Protein AF-0000000068256821 (afdb_homodimer)

Solvent-accessible surface area (backbone atoms only — not comparable to full-atom values): 38921 Å² total; per-residue (Å²): 125,71,62,62,59,52,51,51,50,49,47,50,48,46,46,50,49,46,49,51,45,45,53,53,52,65,57,52,53,88,77,67,68,73,54,67,59,58,54,48,49,46,48,52,48,48,52,50,29,66,59,34,62,67,61,59,22,43,47,50,46,47,48,46,46,48,50,49,51,63,56,55,70,28,68,51,68,51,84,41,81,89,34,30,34,39,36,30,34,23,49,45,45,69,32,33,54,40,53,53,51,40,44,75,68,50,29,33,34,39,36,18,13,71,46,59,86,35,73,38,40,48,47,48,65,71,73,42,60,89,50,51,43,82,35,59,31,41,58,77,35,69,67,33,45,52,53,47,48,54,55,48,49,68,71,41,55,91,58,27,31,33,29,41,36,40,48,44,61,58,50,66,82,71,41,53,61,75,61,53,51,68,68,55,38,51,49,30,30,39,40,39,25,52,10,48,52,51,53,47,49,73,46,41,68,34,23,45,67,39,38,18,28,42,36,39,56,47,29,41,47,31,67,37,73,47,74,28,34,33,44,34,22,14,17,22,17,16,36,50,39,34,47,51,16,46,28,60,60,31,47,83,54,51,26,48,41,28,36,36,23,38,48,70,56,51,47,65,49,73,56,49,72,67,55,50,52,51,50,51,51,53,37,64,71,68,52,50,69,68,52,45,60,37,33,29,68,65,44,54,54,50,44,52,55,51,57,69,50,48,60,74,73,26,41,72,73,59,59,56,53,48,50,50,52,49,40,46,66,29,21,78,48,48,55,58,66,43,40,32,54,90,63,32,53,56,50,47,52,44,54,67,69,44,55,67,70,57,45,48,51,48,48,46,62,69,67,50,63,71,75,77,63,35,48,67,70,52,71,80,126,124,72,63,61,59,50,49,52,49,50,48,50,48,47,47,49,48,47,50,49,45,45,53,54,55,65,58,53,54,86,76,69,69,76,55,66,60,57,53,48,50,46,49,52,48,48,53,48,30,66,59,33,63,67,62,60,23,42,48,50,45,47,49,47,46,48,51,49,50,64,56,56,69,28,69,50,66,51,85,40,78,91,33,29,34,40,36,30,33,23,50,45,46,69,32,32,54,40,53,53,52,41,46,76,68,51,30,33,34,36,36,18,12,71,48,60,85,33,72,37,37,49,48,48,65,70,72,43,60,87,50,51,43,82,34,60,30,43,59,76,36,70,67,34,47,51,52,45,49,53,55,49,48,70,70,41,56,92,59,28,31,32,28,40,35,40,47,42,61,59,50,65,81,70,41,51,61,75,62,55,52,66,68,55,39,51,50,32,30,39,41,38,25,51,9,46,51,52,52,47,49,73,44,41,68,34,23,46,66,38,39,17,27,42,36,40,56,48,28,41,47,31,67,37,74,47,73,28,33,32,45,34,22,13,18,21,16,17,37,49,39,34,45,50,16,46,28,59,61,30,48,82,53,51,27,47,42,27,37,35,21,37,47,70,55,50,48,66,49,72,57,48,72,67,54,48,53,51,49,50,50,53,37,65,71,66,52,50,70,68,52,45,62,38,33,28,69,64,43,54,53,50,44,52,55,50,56,70,50,47,62,73,73,26,41,71,72,59,58,57,53,47,51,50,52,50,40,45,68,30,21,78,50,47,56,58,66,43,41,32,53,90,63,31,52,57,50,48,51,43,54,67,69,43,57,65,69,58,46,49,51,49,48,45,62,69,66,54,61,68,78,77,63,37,48,67,71,54,71,81,126

pLDDT: mean 82.75, std 21.08, range [27.84, 98.94]

InterPro domains:
  IPR002347 Short-chain dehydrogenase/reductase SDR [PF00106] (83-273)
  IPR002347 Short-chain dehydrogenase/reductase SDR [PR00080] (159-170)
  IPR002347 Short-chain dehydrogenase/reductase SDR [PR00080] (212-220)
  IPR002347 Short-chain dehydrogenase/reductase SDR [PR00080] (232-251)
  IPR002347 Short-chain dehydrogenase/reductase SDR [PR00081] (84-101)
  IPR002347 Short-chain dehydrogenase/reductase SDR [PR00081] (159-170)
  IPR002347 Short-chain dehydrogenase/reductase SDR [PR00081] (206-222)
  IPR002347 Short-chain dehydrogenase/reductase SDR [PR00081] (232-251)
  IPR002347 Short-chain dehydrogenase/reductase SDR [PR00081] (253-270)
  IPR020904 Short-chain dehydrogenase/reductase, conserved site [PS00061] (219-247)
  IPR036291 NAD(P)-binding domain superfamily [SSF51735] (82-281)

Sequence (762 aa):
MSMFFSEAAWLCLAVTAALGSIALCKHKSPGQLGSPVLWLAGLWGGAYLLILPLFWSLVLFSLSCCFMCMHSAGEELLPVDQKAVLVTGCDSGFGHALVQKLDKLGFTVFAGVLNEKGSGAEELRRNCSKRVTVLQMDITDPEQIKDAHSKVVEKVQDKGLWALVNNAGILGFPIDAELIPMMNYKRCMEVNFFGPVGVTKAFLPLLRKAKGRLVNISSMGGGIPMPKMAAYSSAKAALTMFSSIVRQELSKWGVKVSVIQPGGFRTGIAGTSDIWDREEKNILDHLLQEQLRDYGQDYILHQTKFNKSIGGVCNPDLSPVLQDIQHAISAQNPAPFYSPGKMVSLWLHFATICPTSLLDYLVKKVLVLDVFKPRALHVPNMSMFFSEAAWLCLAVTAALGSIALCKHKSPGQLGSPVLWLAGLWGGAYLLILPLFWSLVLFSLSCCFMCMHSAGEELLPVDQKAVLVTGCDSGFGHALVQKLDKLGFTVFAGVLNEKGSGAEELRRNCSKRVTVLQMDITDPEQIKDAHSKVVEKVQDKGLWALVNNAGILGFPIDAELIPMMNYKRCMEVNFFGPVGVTKAFLPLLRKAKGRLVNISSMGGGIPMPKMAAYSSAKAALTMFSSIVRQELSKWGVKVSVIQPGGFRTGIAGTSDIWDREEKNILDHLLQEQLRDYGQDYILHQTKFNKSIGGVCNPDLSPVLQDIQHAISAQNPAPFYSPGKMVSLWLHFATICPTSLLDYLVKKVLVLDVFKPRALHVPN

Radius of gyration: 27.27 Å; Cα contacts (8 Å, |Δi|>4): 1263; chains: 2; bounding box: 68×72×82 Å

Nearest PDB structures (foldseek):
  6hno-assembly1_A  TM=8.330E-01  e=1.195E-15  Homo sapiens
  2jap-assembly1_D  TM=7.909E-01  e=1.239E-16  Streptomyces clavuligerus
  6emm-assembly1_A  TM=7.913E-01  e=9.064E-16  Homo sapiens
  6h0m-assembly1_A  TM=7.906E-01  e=2.738E-15  Homo sapiens
  1yde-assembly4_N  TM=7.712E-01  e=3.887E-14  Homo sapiens

Secondary structure (DSSP, 8-state):
--HHHHHHHHHHHHHHHHHHHHHHHHT--SSS---HHHHHHHHHHHHHHHHS-HHHHHHHHHHHHHHHHHHHGGGPBPP-TT-EEEES--SSHHHHHHHHHHHHHT-EEEEEES-TTSHHHHHHHHHS-TTEEEEE--TT-HHHHHHHHHHHHHHHGGG--SEEEE----------GGGS-HHHHHHHHIIIIIHHHHHHHHHHHHHHHHT-EEEEE--GGGTS--TT-HHHHHHHHHHHHHHHHHHHHHGGGT-EEEEE----B--STT--HHHHHHHHHHHHHH--HHHHHHH-HHHHHHHHHHHHHHGGGSB---HHHHHHHHHHHHBSS--SEE--STTHHHHHHHHHHS-HHHHHHHHHHHHTT--PPPGGGS---/--HHHHHHHHHHHHHHHHHHHHHHHHT--SSS---HHHHHHHHHHHHHHHHS-HHHHHHHHHHHHHHHHHHHGGGPBPP-TT-EEEES--SSHHHHHHHHHHHHHT-EEEEEES-TTSHHHHHHHHHS-TTEEEEE--TT-HHHHHHHHHHHHHHHGGG--SEEEE----------GGGS-HHHHHHHHIIIIIHHHHHHHHHHHHHHHHT-EEEEE--GGGTS--TT-HHHHHHHHHHHHHHHHHHHHHGGGT-EEEEE----B--STT--HHHHHHHHHHHHHH--HHHHHHH-HHHHHHHHHHHHHHGGGSB---HHHHHHHHHHHHBSS--SEE--STTHHHHHHHHHHS-HHHHHHHHHHHHTT-----GGGS---

Structure (mmCIF, N/CA/C/O backbone):
data_AF-0000000068256821-model_v1
#
loop_
_entity.id
_entity.type
_entity.pdbx_description
1 polymer 'Hydroxysteroid 17-beta dehydrogenase 2'
#
loop_
_atom_site.group_PDB
_atom_site.id
_atom_site.type_symbol
_atom_site.label_atom_id
_atom_site.label_alt_id
_atom_site.label_comp_id
_atom_site.label_asym_id
_atom_site.label_entity_id
_atom_site.label_seq_id
_atom_site.pdbx_PDB_ins_code
_atom_site.Cartn_x
_atom_site.Cartn_y
_atom_site.Cartn_z
_atom_site.occupancy
_atom_site.B_iso_or_equiv
_atom_site.auth_seq_id
_atom_site.auth_comp_id
_atom_site.auth_asym_id
_atom_site.auth_atom_id
_atom_site.pdbx_PDB_model_num
ATOM 1 N N . MET A 1 1 ? 1.976 16.797 -56 1 27.84 1 MET A N 1
ATOM 2 C CA . MET A 1 1 ? 2.625 16.422 -54.719 1 27.84 1 MET A CA 1
ATOM 3 C C . MET A 1 1 ? 1.594 16.219 -53.625 1 27.84 1 MET A C 1
ATOM 5 O O . MET A 1 1 ? 1.944 15.844 -52.5 1 27.84 1 MET A O 1
ATOM 9 N N . SER A 1 2 ? 0.404 16.797 -53.781 1 34.81 2 SER A N 1
ATOM 10 C CA . SER A 1 2 ? -0.811 16.812 -52.969 1 34.81 2 SER A CA 1
ATOM 11 C C . SER A 1 2 ? -1.426 15.414 -52.875 1 34.81 2 SER A C 1
ATOM 13 O O . SER A 1 2 ? -2.031 15.07 -51.844 1 34.81 2 SER A O 1
ATOM 15 N N . MET A 1 3 ? -1.309 14.68 -54 1 38.75 3 MET A N 1
ATOM 16 C CA . MET A 1 3 ? -1.967 13.398 -54.219 1 38.75 3 MET A CA 1
ATOM 17 C C . MET A 1 3 ? -1.337 12.305 -53.375 1 38.75 3 MET A C 1
ATOM 19 O O . MET A 1 3 ? -1.99 11.312 -53.031 1 38.75 3 MET A O 1
ATOM 23 N N . PHE A 1 4 ? 0.017 12.359 -53.312 1 38.5 4 PHE A N 1
ATOM 24 C CA . PHE A 1 4 ? 0.756 11.305 -52.625 1 38.5 4 PHE A CA 1
ATOM 25 C C . PHE A 1 4 ? 0.444 11.297 -51.125 1 38.5 4 PHE A C 1
ATOM 27 O O . PHE A 1 4 ? 0.569 10.266 -50.469 1 38.5 4 PHE A O 1
ATOM 34 N N . PHE A 1 5 ? 0.193 12.523 -50.625 1 41.75 5 PHE A N 1
ATOM 35 C CA . PHE A 1 5 ? -0.113 12.633 -49.188 1 41.75 5 PHE A CA 1
ATOM 36 C C . PHE A 1 5 ? -1.472 12.016 -48.906 1 41.75 5 PHE A C 1
ATOM 38 O O . PHE A 1 5 ? -1.696 11.523 -47.781 1 41.75 5 PHE A O 1
ATOM 45 N N . SER A 1 6 ? -2.375 11.992 -49.969 1 44.75 6 SER A N 1
ATOM 46 C CA . SER A 1 6 ? -3.707 11.406 -49.844 1 44.75 6 SER A CA 1
ATOM 47 C C . SER A 1 6 ? -3.639 9.883 -49.812 1 44.75 6 SER A C 1
ATOM 49 O O . SER A 1 6 ? -4.363 9.242 -49.031 1 44.75 6 SER A O 1
ATOM 51 N N . GLU A 1 7 ? -2.754 9.367 -50.594 1 44.22 7 GLU A N 1
ATOM 52 C CA . GLU A 1 7 ? -2.693 7.914 -50.719 1 44.22 7 GLU A CA 1
ATOM 53 C C . GLU A 1 7 ? -2.057 7.277 -49.5 1 44.22 7 GLU A C 1
ATOM 55 O O . GLU A 1 7 ? -2.48 6.207 -49.062 1 44.22 7 GLU A O 1
ATOM 60 N N . ALA A 1 8 ? -1.081 8 -48.969 1 43.22 8 ALA A N 1
ATOM 61 C CA . ALA A 1 8 ? -0.415 7.453 -47.781 1 43.22 8 ALA A CA 1
ATOM 62 C C . ALA A 1 8 ? -1.321 7.52 -46.562 1 43.22 8 ALA A C 1
ATOM 64 O O . ALA A 1 8 ? -1.321 6.609 -45.719 1 43.22 8 ALA A O 1
ATOM 65 N N . ALA A 1 9 ? -2.146 8.555 -46.562 1 46.53 9 ALA A N 1
ATOM 66 C CA . ALA A 1 9 ? -3.166 8.672 -45.531 1 46.53 9 ALA A CA 1
ATOM 67 C C . ALA A 1 9 ? -4.203 7.555 -45.656 1 46.53 9 ALA A C 1
ATOM 69 O O . ALA A 1 9 ? -4.613 6.965 -44.656 1 46.53 9 ALA A O 1
ATOM 70 N N . TRP A 1 10 ? -4.566 7.246 -46.875 1 47.72 10 TRP A N 1
ATOM 71 C CA . TRP A 1 10 ? -5.496 6.152 -47.125 1 47.72 10 TRP A CA 1
ATOM 72 C C . TRP A 1 10 ? -4.855 4.809 -46.781 1 47.72 10 TRP A C 1
ATOM 74 O O . TRP A 1 10 ? -5.508 3.928 -46.219 1 47.72 10 TRP A O 1
ATOM 84 N N . LEU A 1 11 ? -3.609 4.68 -46.969 1 45.22 11 LEU A N 1
ATOM 85 C CA . LEU A 1 11 ? -2.932 3.424 -46.656 1 45.22 11 LEU A CA 1
ATOM 86 C C . LEU A 1 11 ? -2.738 3.256 -45.156 1 45.22 11 LEU A C 1
ATOM 88 O O . LEU A 1 11 ? -2.926 2.162 -44.625 1 45.22 11 LEU A O 1
ATOM 92 N N . CYS A 1 12 ? -2.471 4.375 -44.531 1 44.78 12 CYS A N 1
ATOM 93 C CA . CYS A 1 12 ? -2.342 4.312 -43.094 1 44.78 12 CYS A CA 1
ATOM 94 C C . CYS A 1 12 ? -3.695 4.074 -42.438 1 44.78 12 CYS A C 1
ATOM 96 O O . CYS A 1 12 ? -3.799 3.301 -41.469 1 44.78 12 CYS A O 1
ATOM 98 N N . LEU A 1 13 ? -4.773 4.652 -43.062 1 47.19 13 LEU A N 1
ATOM 99 C CA . LEU A 1 13 ? -6.129 4.336 -42.625 1 47.19 13 LEU A CA 1
ATOM 100 C C . LEU A 1 13 ? -6.473 2.883 -42.938 1 47.19 13 LEU A C 1
ATOM 102 O O . LEU A 1 13 ? -7.105 2.211 -42.125 1 47.19 13 LEU A O 1
ATOM 106 N N . ALA A 1 14 ? -6.012 2.461 -44 1 46.22 14 ALA A N 1
ATOM 107 C CA . ALA A 1 14 ? -6.27 1.073 -44.375 1 46.22 14 ALA A CA 1
ATOM 108 C C . ALA A 1 14 ? -5.492 0.11 -43.469 1 46.22 14 ALA A C 1
ATOM 110 O O . ALA A 1 14 ? -6.031 -0.909 -43.031 1 46.22 14 ALA A O 1
ATOM 111 N N . VAL A 1 15 ? -4.32 0.467 -43.094 1 45.56 15 VAL A N 1
ATOM 112 C CA . VAL A 1 15 ? -3.514 -0.414 -42.281 1 45.56 15 VAL A CA 1
ATOM 113 C C . VAL A 1 15 ? -4.012 -0.352 -40.812 1 45.56 15 VAL A C 1
ATOM 115 O O . VAL A 1 15 ? -4.133 -1.383 -40.156 1 45.56 15 VAL A O 1
ATOM 118 N N . THR A 1 16 ? -4.422 0.875 -40.375 1 45.38 16 THR A N 1
ATOM 119 C CA . THR A 1 16 ? -5.023 0.992 -39.062 1 45.38 16 THR A CA 1
ATOM 120 C C . THR A 1 16 ? -6.367 0.27 -39.031 1 45.38 16 THR A C 1
ATOM 122 O O . THR A 1 16 ? -6.676 -0.419 -38.031 1 45.38 16 THR A O 1
ATOM 125 N N . ALA A 1 17 ? -7.098 0.433 -40.094 1 46.69 17 ALA A N 1
ATOM 126 C CA . ALA A 1 17 ? -8.344 -0.318 -40.219 1 46.69 17 ALA A CA 1
ATOM 127 C C . ALA A 1 17 ? -8.078 -1.818 -40.281 1 46.69 17 ALA A C 1
ATOM 129 O O . ALA A 1 17 ? -8.789 -2.613 -39.656 1 46.69 17 ALA A O 1
ATOM 130 N N . ALA A 1 18 ? -7.098 -2.17 -41 1 44.38 18 ALA A N 1
ATOM 131 C CA . ALA A 1 18 ? -6.766 -3.588 -41.094 1 44.38 18 ALA A CA 1
ATOM 132 C C . ALA A 1 18 ? -6.211 -4.133 -39.781 1 44.38 18 ALA A C 1
ATOM 134 O O . ALA A 1 18 ? -6.602 -5.215 -39.344 1 44.38 18 ALA A O 1
ATOM 135 N N . LEU A 1 19 ? -5.375 -3.35 -39.156 1 44.12 19 LEU A N 1
ATOM 136 C CA . LEU A 1 19 ? -4.816 -3.83 -37.906 1 44.12 19 LEU A CA 1
ATOM 137 C C . LEU A 1 19 ? -5.867 -3.799 -36.781 1 44.12 19 LEU A C 1
ATOM 139 O O . LEU A 1 19 ? -5.926 -4.707 -35.969 1 44.12 19 LEU A O 1
ATOM 143 N N . GLY A 1 20 ? -6.711 -2.775 -36.812 1 43.91 20 GLY A N 1
ATOM 144 C CA . GLY A 1 20 ? -7.898 -2.803 -35.969 1 43.91 20 GLY A CA 1
ATOM 145 C C . GLY A 1 20 ? -8.805 -3.982 -36.281 1 43.91 20 GLY A C 1
ATOM 146 O O . GLY A 1 20 ? -9.312 -4.625 -35.344 1 43.91 20 GLY A O 1
ATOM 147 N N . SER A 1 21 ? -8.969 -4.223 -37.5 1 43.5 21 SER A N 1
ATOM 148 C CA . SER A 1 21 ? -9.758 -5.387 -37.906 1 43.5 21 SER A CA 1
ATOM 149 C C . SER A 1 21 ? -9.078 -6.68 -37.469 1 43.5 21 SER A C 1
ATOM 151 O O . SER A 1 21 ? -9.742 -7.621 -37.031 1 43.5 21 SER A O 1
ATOM 153 N N . ILE A 1 22 ? -7.855 -6.773 -37.656 1 43.28 22 ILE A N 1
ATOM 154 C CA . ILE A 1 22 ? -7.148 -7.988 -37.25 1 43.28 22 ILE A CA 1
ATOM 155 C C . ILE A 1 22 ? -7.195 -8.141 -35.719 1 43.28 22 ILE A C 1
ATOM 157 O O . ILE A 1 22 ? -7.43 -9.234 -35.219 1 43.28 22 ILE A O 1
ATOM 161 N N . ALA A 1 23 ? -6.914 -6.984 -35.094 1 42.72 23 ALA A N 1
ATOM 162 C CA . ALA A 1 23 ? -7.059 -7.039 -33.625 1 42.72 23 ALA A CA 1
ATOM 163 C C . ALA A 1 23 ? -8.492 -7.395 -33.219 1 42.72 23 ALA A C 1
ATOM 165 O O . ALA A 1 23 ? -8.711 -8.148 -32.281 1 42.72 23 ALA A O 1
ATOM 166 N N . LEU A 1 24 ? -9.375 -6.871 -33.906 1 42.84 24 LEU A N 1
ATOM 167 C CA . LEU A 1 24 ? -10.766 -7.27 -33.719 1 42.84 24 LEU A CA 1
ATOM 168 C C . LEU A 1 24 ? -10.961 -8.742 -34.062 1 42.84 24 LEU A C 1
ATOM 170 O O . LEU A 1 24 ? -11.727 -9.445 -33.375 1 42.84 24 LEU A O 1
ATOM 174 N N . CYS A 1 25 ? -10.383 -9.07 -35.062 1 39.75 25 CYS A N 1
ATOM 175 C CA . CYS A 1 25 ? -10.57 -10.461 -35.469 1 39.75 25 CYS A CA 1
ATOM 176 C C . CYS A 1 25 ? -9.844 -11.406 -34.531 1 39.75 25 CYS A C 1
ATOM 178 O O . CYS A 1 25 ? -10.242 -12.562 -34.375 1 39.75 25 CYS A O 1
ATOM 180 N N . LYS A 1 26 ? -8.633 -11.086 -34.125 1 40.94 26 LYS A N 1
ATOM 181 C CA . LYS A 1 26 ? -7.941 -12.055 -33.281 1 40.94 26 LYS A CA 1
ATOM 182 C C . LYS A 1 26 ? -8.625 -12.172 -31.922 1 40.94 26 LYS A C 1
ATOM 184 O O . LYS A 1 26 ? -8.508 -13.203 -31.25 1 40.94 26 LYS A O 1
ATOM 189 N N . HIS A 1 27 ? -9.07 -11.078 -31.344 1 39.38 27 HIS A N 1
ATOM 190 C CA . HIS A 1 27 ? -9.789 -11.266 -30.078 1 39.38 27 HIS A CA 1
ATOM 191 C C . HIS A 1 27 ? -11.164 -11.898 -30.328 1 39.38 27 HIS A C 1
ATOM 193 O O . HIS A 1 27 ? -12.07 -11.75 -29.5 1 39.38 27 HIS A O 1
ATOM 199 N N . LYS A 1 28 ? -11.305 -12.438 -31.484 1 37.69 28 LYS A N 1
ATOM 200 C CA . LYS A 1 28 ? -12.531 -13.219 -31.625 1 37.69 28 LYS A CA 1
ATOM 201 C C . LYS A 1 28 ? -12.516 -14.438 -30.703 1 37.69 28 LYS A C 1
ATOM 203 O O . LYS A 1 28 ? -12.07 -15.516 -31.109 1 37.69 28 LYS A O 1
ATOM 208 N N . SER A 1 29 ? -11.945 -14.328 -29.484 1 35.12 29 SER A N 1
ATOM 209 C CA . SER A 1 29 ? -12.594 -15.492 -28.891 1 35.12 29 SER A CA 1
ATOM 210 C C . SER A 1 29 ? -14.102 -15.469 -29.125 1 35.12 29 SER A C 1
ATOM 212 O O . SER A 1 29 ? -14.695 -14.398 -29.281 1 35.12 29 SER A O 1
ATOM 214 N N . PRO A 1 30 ? -14.844 -16.594 -29.453 1 33.81 30 PRO A N 1
ATOM 215 C CA . PRO A 1 30 ? -16.25 -16.672 -29.859 1 33.81 30 PRO A CA 1
ATOM 216 C C . PRO A 1 30 ? -17.141 -15.703 -29.094 1 33.81 30 PRO A C 1
ATOM 218 O O . PRO A 1 30 ? -18.094 -15.164 -29.672 1 33.81 30 PRO A O 1
ATOM 221 N N . GLY A 1 31 ? -17.375 -15.867 -27.75 1 34.22 31 GLY A N 1
ATOM 222 C CA . GLY A 1 31 ? -18.531 -15.188 -27.172 1 34.22 31 GLY A CA 1
ATOM 223 C C . GLY A 1 31 ? -18.438 -13.68 -27.266 1 34.22 31 GLY A C 1
ATOM 224 O O . GLY A 1 31 ? -19.453 -12.992 -27.406 1 34.22 31 GLY A O 1
ATOM 225 N N . GLN A 1 32 ? -17.594 -13.07 -26.328 1 32.91 32 GLN A N 1
ATOM 226 C CA . GLN A 1 32 ? -17.828 -11.656 -26.047 1 32.91 32 GLN A CA 1
ATOM 227 C C . GLN A 1 32 ? -17.391 -10.781 -27.219 1 32.91 32 GLN A C 1
ATOM 229 O O . GLN A 1 32 ? -16.219 -10.797 -27.594 1 32.91 32 GLN A O 1
ATOM 234 N N . LEU A 1 33 ? -18.297 -10.578 -28.156 1 36.09 33 LEU A N 1
ATOM 235 C CA . LEU A 1 33 ? -18.266 -9.508 -29.156 1 36.09 33 LEU A CA 1
ATOM 236 C C . LEU A 1 33 ? -17.484 -8.305 -28.625 1 36.09 33 LEU A C 1
ATOM 238 O O . LEU A 1 33 ? -17.75 -7.816 -27.531 1 36.09 33 LEU A O 1
ATOM 242 N N . GLY A 1 34 ? -16.312 -8.133 -28.922 1 39.47 34 GLY A N 1
ATOM 243 C CA . GLY A 1 34 ? -15.484 -6.973 -28.625 1 39.47 34 GLY A CA 1
ATOM 244 C C . GLY A 1 34 ? -16.266 -5.672 -28.625 1 39.47 34 GLY A C 1
ATOM 245 O O . GLY A 1 34 ? -17.125 -5.461 -29.484 1 39.47 34 GLY A O 1
ATOM 246 N N . SER A 1 35 ? -16.609 -5.129 -27.406 1 39.81 35 SER A N 1
ATOM 247 C CA . SER A 1 35 ? -17.5 -4 -27.141 1 39.81 35 SER A CA 1
ATOM 248 C C . SER A 1 35 ? -17.312 -2.902 -28.188 1 39.81 35 SER A C 1
ATOM 250 O O . SER A 1 35 ? -16.234 -2.768 -28.781 1 39.81 35 SER A O 1
ATOM 252 N N . PRO A 1 36 ? -18.391 -2.459 -28.812 1 40.97 36 PRO A N 1
ATOM 253 C CA . PRO A 1 36 ? -18.438 -1.231 -29.609 1 40.97 36 PRO A CA 1
ATOM 254 C C . PRO A 1 36 ? -17.484 -0.153 -29.094 1 40.97 36 PRO A C 1
ATOM 256 O O . PRO A 1 36 ? -17.016 0.682 -29.875 1 40.97 36 PRO A O 1
ATOM 259 N N . VAL A 1 37 ? -17.109 -0.347 -27.875 1 40.31 37 VAL A N 1
ATOM 260 C CA . VAL A 1 37 ? -16.219 0.645 -27.281 1 40.31 37 VAL A CA 1
ATOM 261 C C . VAL A 1 37 ? -14.82 0.497 -27.875 1 40.31 37 VAL A C 1
ATOM 263 O O . VAL A 1 37 ? -14.148 1.493 -28.125 1 40.31 37 VAL A O 1
ATOM 266 N N . LEU A 1 38 ? -14.461 -0.702 -28.188 1 42.88 38 LEU A N 1
ATOM 267 C CA . LEU A 1 38 ? -13.164 -0.861 -28.828 1 42.88 38 LEU A CA 1
ATOM 268 C C . LEU A 1 38 ? -13.203 -0.335 -30.25 1 42.88 38 LEU A C 1
ATOM 270 O O . LEU A 1 38 ? -12.242 0.3 -30.719 1 42.88 38 LEU A O 1
ATOM 274 N N . TRP A 1 39 ? -14.375 -0.536 -30.891 1 44.19 39 TRP A N 1
ATOM 275 C CA . TRP A 1 39 ? -14.555 0.022 -32.219 1 44.19 39 TRP A CA 1
ATOM 276 C C . TRP A 1 39 ? -14.594 1.546 -32.188 1 44.19 39 TRP A C 1
ATOM 278 O O . TRP A 1 39 ? -13.984 2.215 -33 1 44.19 39 TRP A O 1
ATOM 288 N N . LEU A 1 40 ? -15.211 2.027 -31.188 1 41.06 40 LEU A N 1
ATOM 289 C CA . LEU A 1 40 ? -15.297 3.475 -31.047 1 41.06 40 LEU A CA 1
ATOM 290 C C . LEU A 1 40 ? -13.961 4.059 -30.609 1 41.06 40 LEU A C 1
ATOM 292 O O . LEU A 1 40 ? -13.555 5.125 -31.094 1 41.06 40 LEU A O 1
ATOM 296 N N . ALA A 1 41 ? -13.203 3.326 -29.812 1 44.38 41 ALA A N 1
ATOM 297 C CA . ALA A 1 41 ? -11.859 3.77 -29.438 1 44.38 41 ALA A CA 1
ATOM 298 C C . ALA A 1 41 ? -10.898 3.66 -30.625 1 44.38 41 ALA A C 1
ATOM 300 O O . ALA A 1 41 ? -10.055 4.531 -30.812 1 44.38 41 ALA A O 1
ATOM 301 N N . GLY A 1 42 ? -11.086 2.67 -31.453 1 45.09 42 GLY A N 1
ATOM 302 C CA . GLY A 1 42 ? -10.344 2.564 -32.719 1 45.09 42 GLY A CA 1
ATOM 303 C C . GLY A 1 42 ? -10.703 3.648 -33.719 1 45.09 42 GLY A C 1
ATOM 304 O O . GLY A 1 42 ? -9.82 4.215 -34.344 1 45.09 42 GLY A O 1
ATOM 305 N N . LEU A 1 43 ? -11.992 3.852 -33.844 1 43.47 43 LEU A N 1
ATOM 306 C CA . LEU A 1 43 ? -12.453 4.91 -34.719 1 43.47 43 LEU A CA 1
ATOM 307 C C . LEU A 1 43 ? -12.008 6.277 -34.219 1 43.47 43 LEU A C 1
ATOM 309 O O . LEU A 1 43 ? -11.562 7.117 -35.031 1 43.47 43 LEU A O 1
ATOM 313 N N . TRP A 1 44 ? -12.109 6.469 -32.906 1 42.44 44 TRP A N 1
ATOM 314 C CA . TRP A 1 44 ? -11.664 7.734 -32.344 1 42.44 44 TRP A CA 1
ATOM 315 C C . TRP A 1 44 ? -10.141 7.844 -32.375 1 42.44 44 TRP A C 1
ATOM 317 O O . TRP A 1 44 ? -9.602 8.914 -32.688 1 42.44 44 TRP A O 1
ATOM 327 N N . GLY A 1 45 ? -9.43 6.73 -32.188 1 43.81 45 GLY A N 1
ATOM 328 C CA . GLY A 1 45 ? -7.992 6.719 -32.406 1 43.81 45 GLY A CA 1
ATOM 329 C C . GLY A 1 45 ? -7.613 6.883 -33.875 1 43.81 45 GLY A C 1
ATOM 330 O O . GLY A 1 45 ? -6.668 7.609 -34.188 1 43.81 45 GLY A O 1
ATOM 331 N N . GLY A 1 46 ? -8.281 6.152 -34.75 1 43.25 46 GLY A N 1
ATOM 332 C CA . GLY A 1 46 ? -8.094 6.328 -36.188 1 43.25 46 GLY A CA 1
ATOM 333 C C . GLY A 1 46 ? -8.422 7.73 -36.656 1 43.25 46 GLY A C 1
ATOM 334 O O . GLY A 1 46 ? -7.695 8.289 -37.469 1 43.25 46 GLY A O 1
ATOM 335 N N . ALA A 1 47 ? -9.508 8.203 -36.25 1 42.78 47 ALA A N 1
ATOM 336 C CA . ALA A 1 47 ? -9.875 9.57 -36.594 1 42.78 47 ALA A CA 1
ATOM 337 C C . ALA A 1 47 ? -8.852 10.57 -36.094 1 42.78 47 ALA A C 1
ATOM 339 O O . ALA A 1 47 ? -8.531 11.547 -36.781 1 42.78 47 ALA A O 1
ATOM 340 N N . TYR A 1 48 ? -8.328 10.297 -34.906 1 40.97 48 TYR A N 1
ATOM 341 C CA . TYR A 1 48 ? -7.266 11.141 -34.344 1 40.97 48 TYR A CA 1
ATOM 342 C C . TYR A 1 48 ? -5.988 10.984 -35.156 1 40.97 48 TYR A C 1
ATOM 344 O O . TYR A 1 48 ? -5.254 11.961 -35.375 1 40.97 48 TYR A O 1
ATOM 352 N N . LEU A 1 49 ? -5.734 9.805 -35.594 1 43.53 49 LEU A N 1
ATOM 353 C CA . LEU A 1 49 ? -4.594 9.586 -36.5 1 43.53 49 LEU A CA 1
ATOM 354 C C . LEU A 1 49 ? -4.781 10.32 -37.812 1 43.53 49 LEU A C 1
ATOM 356 O O . LEU A 1 49 ? -3.805 10.742 -38.438 1 43.53 49 LEU A O 1
ATOM 360 N N . LEU A 1 50 ? -5.926 10.352 -38.219 1 41.78 50 LEU A N 1
ATOM 361 C CA . LEU A 1 50 ? -6.156 11.062 -39.469 1 41.78 50 LEU A CA 1
ATOM 362 C C . LEU A 1 50 ? -5.883 12.555 -39.312 1 41.78 50 LEU A C 1
ATOM 364 O O . LEU A 1 50 ? -5.566 13.25 -40.281 1 41.78 50 LEU A O 1
ATOM 368 N N . ILE A 1 51 ? -6.191 13.133 -38.188 1 41.88 51 ILE A N 1
ATOM 369 C CA . ILE A 1 51 ? -6.012 14.57 -38.031 1 41.88 51 ILE A CA 1
ATOM 370 C C . ILE A 1 51 ? -4.555 14.867 -37.688 1 41.88 51 ILE A C 1
ATOM 372 O O . ILE A 1 51 ? -4.086 15.992 -37.844 1 41.88 51 ILE A O 1
ATOM 376 N N . LEU A 1 52 ? -3.785 13.922 -37.094 1 40.41 52 LEU A N 1
ATOM 377 C CA . LEU A 1 52 ? -2.357 14.125 -36.875 1 40.41 52 LEU A CA 1
ATOM 378 C C . LEU A 1 52 ? -1.595 14.078 -38.188 1 40.41 52 LEU A C 1
ATOM 380 O O . LEU A 1 52 ? -2.031 13.43 -39.156 1 40.41 52 LEU A O 1
ATOM 384 N N . PRO A 1 53 ? -0.604 15.016 -38.344 1 42.84 53 PRO A N 1
ATOM 385 C CA . PRO A 1 53 ? 0.233 14.734 -39.531 1 42.84 53 PRO A CA 1
ATOM 386 C C . PRO A 1 53 ? 0.627 13.258 -39.625 1 42.84 53 PRO A C 1
ATOM 388 O O . PRO A 1 53 ? 0.666 12.562 -38.594 1 42.84 53 PRO A O 1
ATOM 391 N N . LEU A 1 54 ? 0.712 12.781 -40.75 1 45.5 54 LEU A N 1
ATOM 392 C CA . LEU A 1 54 ? 0.949 11.398 -41.188 1 45.5 54 LEU A CA 1
ATOM 393 C C . LEU A 1 54 ? 2.021 10.75 -40.312 1 45.5 54 LEU A C 1
ATOM 395 O O . LEU A 1 54 ? 1.889 9.586 -39.938 1 45.5 54 LEU A O 1
ATOM 399 N N . PHE A 1 55 ? 2.92 11.539 -39.875 1 44.91 55 PHE A N 1
ATOM 400 C CA . PHE A 1 55 ? 4.051 10.953 -39.156 1 44.91 55 PHE A CA 1
ATOM 401 C C . PHE A 1 55 ? 3.664 10.562 -37.75 1 44.91 55 PHE A C 1
ATOM 403 O O . PHE A 1 55 ? 3.926 9.438 -37.312 1 44.91 55 PHE A O 1
ATOM 410 N N . TRP A 1 56 ? 3.145 11.453 -37 1 47.53 56 TRP A N 1
ATOM 411 C CA . TRP A 1 56 ? 2.844 11.125 -35.594 1 47.53 56 TRP A CA 1
ATOM 412 C C . TRP A 1 56 ? 1.677 10.148 -35.531 1 47.53 56 TRP A C 1
ATOM 414 O O . TRP A 1 56 ? 1.648 9.289 -34.625 1 47.53 56 TRP A O 1
ATOM 424 N N . SER A 1 57 ? 0.772 10.258 -36.438 1 46.22 57 SER A N 1
ATOM 425 C CA . SER A 1 57 ? -0.252 9.227 -36.562 1 46.22 57 SER A CA 1
ATOM 426 C C . SER A 1 57 ? 0.368 7.859 -36.844 1 46.22 57 SER A C 1
ATOM 428 O O . SER A 1 57 ? -0.082 6.844 -36.312 1 46.22 57 SER A O 1
ATOM 430 N N . LEU A 1 58 ? 1.383 8.023 -37.625 1 46.19 58 LEU A N 1
ATOM 431 C CA . LEU A 1 58 ? 2.111 6.789 -37.938 1 46.19 58 LEU A CA 1
ATOM 432 C C . LEU A 1 58 ? 2.885 6.309 -36.688 1 46.19 58 LEU A C 1
ATOM 434 O O . LEU A 1 58 ? 2.938 5.105 -36.438 1 46.19 58 LEU A O 1
ATOM 438 N N . VAL A 1 59 ? 3.391 7.195 -36.031 1 50.19 59 VAL A N 1
ATOM 439 C CA . VAL A 1 59 ? 4.129 6.816 -34.812 1 50.19 59 VAL A CA 1
ATOM 440 C C . VAL A 1 59 ? 3.162 6.305 -33.75 1 50.19 59 VAL A C 1
ATOM 442 O O . VAL A 1 59 ? 3.4 5.262 -33.156 1 50.19 59 VAL A O 1
ATOM 445 N N . LEU A 1 60 ? 2.131 7.016 -33.625 1 51 60 LEU A N 1
ATOM 446 C CA . LEU A 1 60 ? 1.157 6.559 -32.625 1 51 60 LEU A CA 1
ATOM 447 C C . LEU A 1 60 ? 0.474 5.277 -33.094 1 51 60 LEU A C 1
ATOM 449 O O . LEU A 1 60 ? 0.211 4.383 -32.281 1 51 60 LEU A O 1
ATOM 453 N N . PHE A 1 61 ? 0.241 5.266 -34.312 1 49.69 61 PHE A N 1
ATOM 454 C CA . PHE A 1 61 ? -0.279 4.035 -34.906 1 49.69 61 PHE A CA 1
ATOM 455 C C . PHE A 1 61 ? 0.736 2.906 -34.781 1 49.69 61 PHE A C 1
ATOM 457 O O . PHE A 1 61 ? 0.38 1.782 -34.438 1 49.69 61 PHE A O 1
ATOM 464 N N . SER A 1 62 ? 1.963 3.219 -35.094 1 47.84 62 SER A N 1
ATOM 465 C CA . SER A 1 62 ? 3.018 2.223 -34.938 1 47.84 62 SER A CA 1
ATOM 466 C C . SER A 1 62 ? 3.184 1.823 -33.469 1 47.84 62 SER A C 1
ATOM 468 O O . SER A 1 62 ? 3.393 0.647 -33.156 1 47.84 62 SER A O 1
ATOM 470 N N . LEU A 1 63 ? 3.068 2.738 -32.625 1 50.72 63 LEU A N 1
ATOM 471 C CA . LEU A 1 63 ? 3.148 2.416 -31.219 1 50.72 63 LEU A CA 1
ATOM 472 C C . LEU A 1 63 ? 1.935 1.606 -30.766 1 50.72 63 LEU A C 1
ATOM 474 O O . LEU A 1 63 ? 2.064 0.66 -29.984 1 50.72 63 LEU A O 1
ATOM 478 N N . SER A 1 64 ? 0.846 2.02 -31.297 1 49.03 64 SER A N 1
ATOM 479 C CA . SER A 1 64 ? -0.357 1.238 -31.031 1 49.03 64 SER A CA 1
ATOM 480 C C . SER A 1 64 ? -0.251 -0.162 -31.625 1 49.03 64 SER A C 1
ATOM 482 O O . SER A 1 64 ? -0.636 -1.144 -30.984 1 49.03 64 SER A O 1
ATOM 484 N N . CYS A 1 65 ? 0.186 -0.156 -32.844 1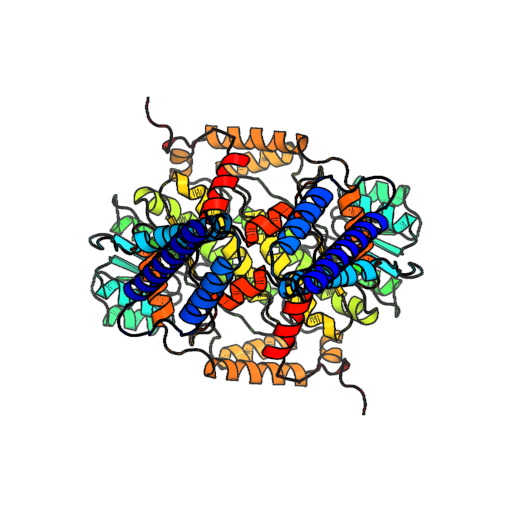 47.38 65 CYS A N 1
ATOM 485 C CA . CYS A 1 65 ? 0.389 -1.448 -33.469 1 47.38 65 CYS A CA 1
ATOM 486 C C . CYS A 1 65 ? 1.45 -2.262 -32.75 1 47.38 65 CYS A C 1
ATOM 488 O O . CYS A 1 65 ? 1.29 -3.469 -32.562 1 47.38 65 CYS A O 1
ATOM 490 N N . CYS A 1 66 ? 2.533 -1.641 -32.406 1 47.81 66 CYS A N 1
ATOM 491 C CA . CYS A 1 66 ? 3.564 -2.32 -31.625 1 47.81 66 CYS A CA 1
ATOM 492 C C . CYS A 1 66 ? 3.014 -2.799 -30.281 1 47.81 66 CYS A C 1
ATOM 494 O O . CYS A 1 66 ? 3.318 -3.91 -29.844 1 47.81 66 CYS A O 1
ATOM 496 N N . PHE A 1 67 ? 2.221 -1.974 -29.703 1 48.5 67 PHE A N 1
ATOM 497 C CA . PHE A 1 67 ? 1.534 -2.359 -28.469 1 48.5 67 PHE A CA 1
ATOM 498 C C . PHE A 1 67 ? 0.583 -3.521 -28.719 1 48.5 67 PHE A C 1
ATOM 500 O O . PHE A 1 67 ? 0.509 -4.457 -27.922 1 48.5 67 PHE A O 1
ATOM 507 N N . MET A 1 68 ? -0.153 -3.357 -29.797 1 47.28 68 MET A N 1
ATOM 508 C CA . MET A 1 68 ? -1.043 -4.457 -30.156 1 47.28 68 MET A CA 1
ATOM 509 C C . MET A 1 68 ? -0.249 -5.715 -30.484 1 47.28 68 MET A C 1
ATOM 511 O O . MET A 1 68 ? -0.657 -6.82 -30.141 1 47.28 68 MET A O 1
ATOM 515 N N . CYS A 1 69 ? 0.78 -5.605 -31.234 1 45.53 69 CYS A N 1
ATOM 516 C CA . CYS A 1 69 ? 1.621 -6.746 -31.578 1 45.53 69 CYS A CA 1
ATOM 517 C C . CYS A 1 69 ? 2.281 -7.34 -30.344 1 45.53 69 CYS A C 1
ATOM 519 O O . CYS A 1 69 ? 2.418 -8.562 -30.234 1 45.53 69 CYS A O 1
ATOM 521 N N . MET A 1 70 ? 2.773 -6.508 -29.531 1 45.66 70 MET A N 1
ATOM 522 C CA . MET A 1 70 ? 3.357 -7.02 -28.281 1 45.66 70 MET A CA 1
ATOM 523 C C . MET A 1 70 ? 2.322 -7.789 -27.469 1 45.66 70 MET A C 1
ATOM 525 O O . MET A 1 70 ? 2.652 -8.773 -26.812 1 45.66 70 MET A O 1
ATOM 529 N N . HIS A 1 71 ? 1.146 -7.324 -27.578 1 48.12 71 HIS A N 1
ATOM 530 C CA . HIS A 1 71 ? 0.076 -8.008 -26.859 1 48.12 71 HIS A CA 1
ATOM 531 C C . HIS A 1 71 ? -0.337 -9.289 -27.578 1 48.12 71 HIS A C 1
ATOM 533 O O . HIS A 1 71 ? -0.766 -10.25 -26.938 1 48.12 71 HIS A O 1
ATOM 539 N N . SER A 1 72 ? -0.333 -9.32 -28.906 1 47.91 72 SER A N 1
ATOM 540 C CA . SER A 1 72 ? -0.794 -10.516 -29.594 1 47.91 72 SER A CA 1
ATOM 541 C C . SER A 1 72 ? 0.152 -11.688 -29.344 1 47.91 72 SER A C 1
ATOM 543 O O . SER A 1 72 ? -0.26 -12.852 -29.406 1 47.91 72 SER A O 1
ATOM 545 N N . ALA A 1 73 ? 1.404 -11.539 -29.328 1 48.19 73 ALA A N 1
ATOM 546 C CA . ALA A 1 73 ? 2.361 -12.633 -29.219 1 48.19 73 ALA A CA 1
ATOM 547 C C . ALA A 1 73 ? 2.115 -13.438 -27.938 1 48.19 73 ALA A C 1
ATOM 549 O O . ALA A 1 73 ? 2.533 -14.594 -27.844 1 48.19 73 ALA A O 1
ATOM 550 N N . GLY A 1 74 ? 1.446 -12.945 -27.016 1 53.25 74 GLY A N 1
ATOM 551 C CA . GLY A 1 74 ? 1.227 -13.555 -25.719 1 53.25 74 GLY A CA 1
ATOM 552 C C . GLY A 1 74 ? 0.187 -14.664 -25.75 1 53.25 74 GLY A C 1
ATOM 553 O O . GLY A 1 74 ? -0.162 -15.219 -24.703 1 53.25 74 GLY A O 1
ATOM 554 N N . GLU A 1 75 ? -0.314 -14.969 -26.984 1 63.31 75 GLU A N 1
ATOM 555 C CA . GLU A 1 75 ? -1.508 -15.812 -26.984 1 63.31 75 GLU A CA 1
ATOM 556 C C . GLU A 1 75 ? -1.141 -17.297 -27.016 1 63.31 75 GLU A C 1
ATOM 558 O O . GLU A 1 75 ? -1.983 -18.156 -26.75 1 63.31 75 GLU A O 1
ATOM 563 N N . GLU A 1 76 ? 0.109 -17.641 -27.109 1 77.94 76 GLU A N 1
ATOM 564 C CA . GLU A 1 76 ? 0.406 -19.062 -27.109 1 77.94 76 GLU A CA 1
ATOM 565 C C . GLU A 1 76 ? 0.486 -19.609 -25.672 1 77.94 76 GLU A C 1
ATOM 567 O O . GLU A 1 76 ? 1.143 -19.016 -24.812 1 77.94 76 GLU A O 1
ATOM 572 N N . LEU A 1 77 ? -0.362 -20.641 -25.375 1 84.94 77 LEU A N 1
ATOM 573 C CA . LEU A 1 77 ? -0.369 -21.266 -24.062 1 84.94 77 LEU A CA 1
ATOM 574 C C . LEU A 1 77 ? 0.615 -22.438 -24.016 1 84.94 77 LEU A C 1
ATOM 576 O O . LEU A 1 77 ? 0.727 -23.203 -24.969 1 84.94 77 LEU A O 1
ATOM 580 N N . LEU A 1 78 ? 1.348 -22.5 -22.938 1 85.19 78 LEU A N 1
ATOM 581 C CA . LEU A 1 78 ? 2.34 -23.547 -22.734 1 85.19 78 LEU A CA 1
ATOM 582 C C . LEU A 1 78 ? 1.673 -24.844 -22.328 1 85.19 78 LEU A C 1
ATOM 584 O O . LEU A 1 78 ? 0.566 -24.844 -21.781 1 85.19 78 LEU A O 1
ATOM 588 N N . PRO A 1 79 ? 2.402 -25.875 -22.672 1 85.62 79 PRO A N 1
ATOM 589 C CA . PRO A 1 79 ? 1.868 -27.172 -22.234 1 85.62 79 PRO A CA 1
ATOM 590 C C . PRO A 1 79 ? 1.771 -27.281 -20.703 1 85.62 79 PRO A C 1
ATOM 592 O O . PRO A 1 79 ? 2.6 -26.719 -19.984 1 85.62 79 PRO A O 1
ATOM 595 N N . VAL A 1 80 ? 0.92 -28.062 -20.234 1 88.56 80 VAL A N 1
ATOM 596 C CA . VAL A 1 80 ? 0.581 -28.125 -18.812 1 88.56 80 VAL A CA 1
ATOM 597 C C . VAL A 1 80 ? 1.222 -29.359 -18.172 1 88.56 80 VAL A C 1
ATOM 599 O O . VAL A 1 80 ? 1.338 -29.438 -16.953 1 88.56 80 VAL A O 1
ATOM 602 N N . ASP A 1 81 ? 1.745 -30.188 -18.938 1 84.94 81 ASP A N 1
ATOM 603 C CA . ASP A 1 81 ? 2.189 -31.484 -18.438 1 84.94 81 ASP A CA 1
ATOM 604 C C . ASP A 1 81 ? 3.297 -31.328 -17.406 1 84.94 81 ASP A C 1
ATOM 606 O O . ASP A 1 81 ? 4.281 -30.625 -17.641 1 84.94 81 ASP A O 1
ATOM 610 N N . GLN A 1 82 ? 3.125 -31.859 -16.203 1 85.81 82 GLN A N 1
ATOM 611 C CA . GLN A 1 82 ? 4.066 -31.984 -15.086 1 85.81 82 GLN A CA 1
ATOM 612 C C . GLN A 1 82 ? 4.289 -30.641 -14.414 1 85.81 82 GLN A C 1
ATOM 614 O O . GLN A 1 82 ? 5.32 -30.422 -13.773 1 85.81 82 GLN A O 1
ATOM 619 N N . LYS A 1 83 ? 3.42 -29.734 -14.727 1 95.94 83 LYS A N 1
ATOM 620 C CA . LYS A 1 83 ? 3.547 -28.438 -14.047 1 95.94 83 LYS A CA 1
ATOM 621 C C . LYS A 1 83 ? 2.697 -28.391 -12.781 1 95.94 83 LYS A C 1
ATOM 623 O O . LYS A 1 83 ? 1.517 -28.75 -12.805 1 95.94 83 LYS A O 1
ATOM 628 N N . ALA A 1 84 ? 3.316 -28 -11.727 1 98.38 84 ALA A N 1
ATOM 629 C CA . ALA A 1 84 ? 2.664 -27.922 -10.422 1 98.38 84 ALA A CA 1
ATOM 630 C C . ALA A 1 84 ? 2.332 -26.484 -10.047 1 98.38 84 ALA A C 1
ATOM 632 O O . ALA A 1 84 ? 3.143 -25.578 -10.258 1 98.38 84 ALA A O 1
ATOM 633 N N . VAL A 1 85 ? 1.12 -26.312 -9.516 1 98.81 85 VAL A N 1
ATOM 634 C CA . VAL A 1 85 ? 0.641 -24.984 -9.125 1 98.81 85 VAL A CA 1
ATOM 635 C C . VAL A 1 85 ? 0.154 -25.016 -7.68 1 98.81 85 VAL A C 1
ATOM 637 O O . VAL A 1 85 ? -0.563 -25.938 -7.277 1 98.81 85 VAL A O 1
ATOM 640 N N . LEU A 1 86 ? 0.625 -24.062 -6.863 1 98.94 86 LEU A N 1
ATOM 641 C CA . LEU A 1 86 ? 0.082 -23.844 -5.527 1 98.94 86 LEU A CA 1
ATOM 642 C C . LEU A 1 86 ? -0.876 -22.656 -5.516 1 98.94 86 LEU A C 1
ATOM 644 O O . LEU A 1 86 ? -0.534 -21.578 -5.992 1 98.94 86 LEU A O 1
ATOM 648 N N . VAL A 1 87 ? -2.066 -22.875 -5.039 1 98.94 87 VAL A N 1
ATOM 649 C CA . VAL A 1 87 ? -3.076 -21.828 -4.902 1 98.94 87 VAL A CA 1
ATOM 650 C C . VAL A 1 87 ? -3.467 -21.672 -3.436 1 98.94 87 VAL A C 1
ATOM 652 O O . VAL A 1 87 ? -3.779 -22.656 -2.762 1 98.94 87 VAL A O 1
ATOM 655 N N . THR A 1 88 ? -3.41 -20.453 -2.936 1 98.88 88 THR A N 1
ATOM 656 C CA . THR A 1 88 ? -3.848 -20.219 -1.562 1 98.88 88 THR A CA 1
ATOM 657 C C . THR A 1 88 ? -5.301 -19.75 -1.527 1 98.88 88 THR A C 1
ATOM 659 O O . THR A 1 88 ? -5.801 -19.188 -2.502 1 98.88 88 THR A O 1
ATOM 662 N N . GLY A 1 89 ? -5.98 -19.953 -0.37 1 97.88 89 GLY A N 1
ATOM 663 C CA . GLY A 1 89 ? -7.352 -19.5 -0.196 1 97.88 89 GLY A CA 1
ATOM 664 C C . GLY A 1 89 ? -8.344 -20.25 -1.066 1 97.88 89 GLY A C 1
ATOM 665 O O . GLY A 1 89 ? -9.133 -19.641 -1.783 1 97.88 89 GLY A O 1
ATOM 666 N N . CYS A 1 90 ? -8.359 -21.562 -0.962 1 98.19 90 CYS A N 1
ATOM 667 C CA . CYS A 1 90 ? -9.156 -22.391 -1.872 1 98.19 90 CYS A CA 1
ATOM 668 C C . CYS A 1 90 ? -10.43 -22.875 -1.195 1 98.19 90 CYS A C 1
ATOM 670 O O . CYS A 1 90 ? -11.094 -23.781 -1.696 1 98.19 90 CYS A O 1
ATOM 672 N N . ASP A 1 91 ? -10.781 -22.297 -0.049 1 95.75 91 ASP A N 1
ATOM 673 C CA . ASP A 1 91 ? -11.984 -22.703 0.665 1 95.75 91 ASP A CA 1
ATOM 674 C C . ASP A 1 91 ? -13.242 -22.359 -0.139 1 95.75 91 ASP A C 1
ATOM 676 O O . ASP A 1 91 ? -14.25 -23.062 -0.057 1 95.75 91 ASP A O 1
ATOM 680 N N . SER A 1 92 ? -13.164 -21.219 -0.854 1 93.19 92 SER A N 1
ATOM 681 C CA . SER A 1 92 ? -14.289 -20.719 -1.635 1 93.19 92 SER A CA 1
ATOM 682 C C . SER A 1 92 ? -13.828 -19.719 -2.689 1 93.19 92 SER A C 1
ATOM 684 O O . SER A 1 92 ? -12.633 -19.5 -2.861 1 93.19 92 SER A O 1
ATOM 686 N N . GLY A 1 93 ? -14.766 -19.312 -3.48 1 94.44 93 GLY A N 1
ATOM 687 C CA . GLY A 1 93 ? -14.531 -18.188 -4.367 1 94.44 93 GLY A CA 1
ATOM 688 C C . GLY A 1 93 ? -13.586 -18.516 -5.512 1 94.44 93 GLY A C 1
ATOM 689 O O . GLY A 1 93 ? -13.711 -19.578 -6.141 1 94.44 93 GLY A O 1
ATOM 690 N N . PHE A 1 94 ? -12.711 -17.562 -5.816 1 97.06 94 PHE A N 1
ATOM 691 C CA . PHE A 1 94 ? -11.797 -17.688 -6.945 1 97.06 94 PHE A CA 1
ATOM 692 C C . PHE A 1 94 ? -10.906 -18.922 -6.789 1 97.06 94 PHE A C 1
ATOM 694 O O . PHE A 1 94 ? -10.742 -19.688 -7.738 1 97.06 94 PHE A O 1
ATOM 701 N N . GLY A 1 95 ? -10.32 -19.047 -5.574 1 98.19 95 GLY A N 1
ATOM 702 C CA . GLY A 1 95 ? -9.391 -20.141 -5.348 1 98.19 95 GLY A CA 1
ATOM 703 C C . GLY A 1 95 ? -10.016 -21.516 -5.562 1 98.19 95 GLY A C 1
ATOM 704 O O . GLY A 1 95 ? -9.414 -22.375 -6.207 1 98.19 95 GLY A O 1
ATOM 705 N N . HIS A 1 96 ? -11.172 -21.672 -5.027 1 97.81 96 HIS A N 1
ATOM 706 C CA . HIS A 1 96 ? -11.891 -22.938 -5.145 1 97.81 96 HIS A CA 1
ATOM 707 C C . HIS A 1 96 ? -12.188 -23.281 -6.602 1 97.81 96 HIS A C 1
ATOM 709 O O . HIS A 1 96 ? -11.914 -24.391 -7.055 1 97.81 96 HIS A O 1
ATOM 715 N N . ALA A 1 97 ? -12.711 -22.328 -7.297 1 98 97 ALA A N 1
ATOM 716 C CA . ALA A 1 97 ? -13.047 -22.516 -8.711 1 98 97 ALA A CA 1
ATOM 717 C C . ALA A 1 97 ? -11.797 -22.703 -9.555 1 98 97 ALA A C 1
ATOM 719 O O . ALA A 1 97 ? -11.797 -23.469 -10.516 1 98 97 ALA A O 1
ATOM 720 N N . LEU A 1 98 ? -10.75 -22.047 -9.195 1 98.62 98 LEU A N 1
ATOM 721 C CA . LEU A 1 98 ? -9.5 -22.125 -9.945 1 98.62 98 LEU A CA 1
ATOM 722 C C . LEU A 1 98 ? -8.898 -23.516 -9.852 1 98.62 98 LEU A C 1
ATOM 724 O O . LEU A 1 98 ? -8.414 -24.062 -10.844 1 98.62 98 LEU A O 1
ATOM 728 N N . VAL A 1 99 ? -8.891 -24.094 -8.648 1 98.69 99 VAL A N 1
ATOM 729 C CA . VAL A 1 99 ? -8.344 -25.422 -8.445 1 98.69 99 VAL A CA 1
ATOM 730 C C . VAL A 1 99 ? -9.055 -26.422 -9.359 1 98.69 99 VAL A C 1
ATOM 732 O O . VAL A 1 99 ? -8.406 -27.234 -10.016 1 98.69 99 VAL A O 1
ATOM 735 N N . GLN A 1 100 ? -10.336 -26.344 -9.43 1 98.5 100 GLN A N 1
ATOM 736 C CA . GLN A 1 100 ? -11.109 -27.234 -10.281 1 98.5 100 GLN A CA 1
ATOM 737 C C . GLN A 1 100 ? -10.75 -27.047 -11.75 1 98.5 100 GLN A C 1
ATOM 739 O O . GLN A 1 100 ? -10.586 -28.016 -12.484 1 98.5 100 GLN A O 1
ATOM 744 N N . LYS A 1 101 ? -10.648 -25.844 -12.117 1 97.81 101 LYS A N 1
ATOM 745 C CA . LYS A 1 101 ? -10.32 -25.547 -13.508 1 97.81 101 LYS A CA 1
ATOM 746 C C . LYS A 1 101 ? -8.93 -26.047 -13.867 1 97.81 101 LYS A C 1
ATOM 748 O O . LYS A 1 101 ? -8.742 -26.672 -14.914 1 97.81 101 LYS A O 1
ATOM 753 N N . LEU A 1 102 ? -7.934 -25.797 -13.039 1 98.06 102 LEU A N 1
ATOM 754 C CA . LEU A 1 102 ? -6.559 -26.219 -13.289 1 98.06 102 LEU A CA 1
ATOM 755 C C . LEU A 1 102 ? -6.449 -27.734 -13.312 1 98.06 102 LEU A C 1
ATOM 757 O O . LEU A 1 102 ? -5.684 -28.297 -14.102 1 98.06 102 LEU A O 1
ATOM 761 N N . ASP A 1 103 ? -7.195 -28.359 -12.445 1 98 103 ASP A N 1
ATOM 762 C CA . ASP A 1 103 ? -7.238 -29.812 -12.422 1 98 103 ASP A CA 1
ATOM 763 C C . ASP A 1 103 ? -7.727 -30.375 -13.766 1 98 103 ASP A C 1
ATOM 765 O O . ASP A 1 103 ? -7.117 -31.281 -14.32 1 98 103 ASP A O 1
ATOM 769 N N . LYS A 1 104 ? -8.789 -29.781 -14.266 1 96.69 104 LYS A N 1
ATOM 770 C CA . LYS A 1 104 ? -9.359 -30.203 -15.539 1 96.69 104 LYS A CA 1
ATOM 771 C C . LYS A 1 104 ? -8.367 -30 -16.688 1 96.69 104 LYS A C 1
ATOM 773 O O . LYS A 1 104 ? -8.367 -30.766 -17.656 1 96.69 104 LYS A O 1
ATOM 778 N N . LEU A 1 105 ? -7.504 -29.016 -16.578 1 95.94 105 LEU A N 1
ATOM 779 C CA . LEU A 1 105 ? -6.527 -28.703 -17.609 1 95.94 105 LEU A CA 1
ATOM 780 C C . LEU A 1 105 ? -5.328 -29.656 -17.531 1 95.94 105 LEU A C 1
ATOM 782 O O . LEU A 1 105 ? -4.52 -29.719 -18.453 1 95.94 105 LEU A O 1
ATOM 786 N N . GLY A 1 106 ? -5.164 -30.312 -16.344 1 96.44 106 GLY A N 1
ATOM 787 C CA . GLY A 1 106 ? -4.133 -31.328 -16.25 1 96.44 106 GLY A CA 1
ATOM 788 C C . GLY A 1 106 ? -2.973 -30.938 -15.359 1 96.44 106 GLY A C 1
ATOM 789 O O . GLY A 1 106 ? -1.97 -31.641 -15.273 1 96.44 106 GLY A O 1
ATOM 790 N N . PHE A 1 107 ? -3.045 -29.844 -14.656 1 97.56 107 PHE A N 1
ATOM 791 C CA . PHE A 1 107 ? -1.993 -29.422 -13.742 1 97.56 107 PHE A CA 1
ATOM 792 C C . PHE A 1 107 ? -1.977 -30.281 -12.492 1 97.56 107 PHE A C 1
ATOM 794 O O . PHE A 1 107 ? -3.004 -30.844 -12.102 1 97.56 107 PHE A O 1
ATOM 801 N N . THR A 1 108 ? -0.809 -30.453 -11.898 1 97.81 108 THR A N 1
ATOM 802 C CA . THR A 1 108 ? -0.744 -30.828 -10.492 1 97.81 108 THR A CA 1
ATOM 803 C C . THR A 1 108 ? -1.037 -29.625 -9.594 1 97.81 108 THR A C 1
ATOM 805 O O . THR A 1 108 ? -0.365 -28.594 -9.688 1 97.81 108 THR A O 1
ATOM 808 N N . VAL A 1 109 ? -2.053 -29.797 -8.75 1 98.62 109 VAL A N 1
ATOM 809 C CA . VAL A 1 109 ? -2.498 -28.609 -8.031 1 98.62 109 VAL A CA 1
ATOM 810 C C . VAL A 1 109 ? -2.412 -28.859 -6.523 1 98.62 109 VAL A C 1
ATOM 812 O O . VAL A 1 109 ? -2.889 -29.891 -6.027 1 98.62 109 VAL A O 1
ATOM 815 N N . PHE A 1 110 ? -1.723 -27.984 -5.82 1 98.81 110 PHE A N 1
ATOM 816 C CA . PHE A 1 110 ? -1.775 -27.891 -4.367 1 98.81 110 PHE A CA 1
ATOM 817 C C . PHE A 1 110 ? -2.764 -26.828 -3.92 1 98.81 110 PHE A C 1
ATOM 819 O O . PHE A 1 110 ? -2.566 -25.641 -4.195 1 98.81 110 PHE A O 1
ATOM 826 N N . ALA A 1 111 ? -3.795 -27.25 -3.229 1 98.88 111 ALA A N 1
ATOM 827 C CA . ALA A 1 111 ? -4.855 -26.344 -2.795 1 98.88 111 ALA A CA 1
ATOM 828 C C . ALA A 1 111 ? -4.723 -26.016 -1.311 1 98.88 111 ALA A C 1
ATOM 830 O O . ALA A 1 111 ? -5.09 -26.828 -0.456 1 98.88 111 ALA A O 1
ATOM 831 N N . GLY A 1 112 ? -4.227 -24.812 -1.011 1 98.81 112 GLY A N 1
ATOM 832 C CA . GLY A 1 112 ? -4.188 -24.375 0.375 1 98.81 112 GLY A CA 1
ATOM 833 C C . GLY A 1 112 ? -5.531 -23.875 0.88 1 98.81 112 GLY A C 1
ATOM 834 O O . GLY A 1 112 ? -6.117 -22.969 0.302 1 98.81 112 GLY A O 1
ATOM 835 N N . VAL A 1 113 ? -6.02 -24.484 1.977 1 98.38 113 VAL A N 1
ATOM 836 C CA . VAL A 1 113 ? -7.297 -24.094 2.572 1 98.38 113 VAL A CA 1
ATOM 837 C C . VAL A 1 113 ? -7.078 -23.672 4.02 1 98.38 113 VAL A C 1
ATOM 839 O O . VAL A 1 113 ? -6.152 -24.141 4.684 1 98.38 113 VAL A O 1
ATOM 842 N N . LEU A 1 114 ? -7.934 -22.719 4.465 1 96.5 114 LEU A N 1
ATOM 843 C CA . LEU A 1 114 ? -7.895 -22.297 5.859 1 96.5 114 LEU A CA 1
ATOM 844 C C . LEU A 1 114 ? -8.398 -23.406 6.785 1 96.5 114 LEU A C 1
ATOM 846 O O . LEU A 1 114 ? -7.883 -23.578 7.887 1 96.5 114 LEU A O 1
ATOM 850 N N . ASN A 1 115 ? -9.469 -24.078 6.297 1 96.19 115 ASN A N 1
ATOM 851 C CA . ASN A 1 115 ? -10.055 -25.188 7.051 1 96.19 115 ASN A CA 1
ATOM 852 C C . ASN A 1 115 ? -10.07 -26.469 6.234 1 96.19 115 ASN A C 1
ATOM 854 O O . ASN A 1 115 ? -11 -26.703 5.457 1 96.19 115 ASN A O 1
ATOM 858 N N . GLU A 1 116 ? -9.148 -27.359 6.516 1 96.62 116 GLU A N 1
ATOM 859 C CA . GLU A 1 116 ? -8.992 -28.609 5.758 1 96.62 116 GLU A CA 1
ATOM 860 C C . GLU A 1 116 ? -10.188 -29.531 5.973 1 96.62 116 GLU A C 1
ATOM 862 O O . GLU A 1 116 ? -10.43 -30.422 5.168 1 96.62 116 GLU A O 1
ATOM 867 N N . LYS A 1 117 ? -10.914 -29.328 7.031 1 96.38 117 LYS A N 1
ATOM 868 C CA . LYS A 1 117 ? -12.07 -30.156 7.324 1 96.38 117 LYS A CA 1
ATOM 869 C C . LYS A 1 117 ? -13.367 -29.453 6.918 1 96.38 117 LYS A C 1
ATOM 871 O O . LYS A 1 117 ? -14.461 -29.953 7.211 1 96.38 117 LYS A O 1
ATOM 876 N N . GLY A 1 118 ? -13.242 -28.359 6.328 1 95.62 118 GLY A N 1
ATOM 877 C CA . GLY A 1 118 ? -14.414 -27.609 5.922 1 95.62 118 GLY A CA 1
ATOM 878 C C . GLY A 1 118 ? -15.055 -28.141 4.656 1 95.62 118 GLY A C 1
ATOM 879 O O . GLY A 1 118 ? -14.508 -29.016 3.996 1 95.62 118 GLY A O 1
ATOM 880 N N . SER A 1 119 ? -16.25 -27.578 4.332 1 95.38 119 SER A N 1
ATOM 881 C CA . SER A 1 119 ? -17.031 -28.031 3.188 1 95.38 119 SER A CA 1
ATOM 882 C C . SER A 1 119 ? -16.281 -27.797 1.879 1 95.38 119 SER A C 1
ATOM 884 O O . SER A 1 119 ? -16.328 -28.625 0.97 1 95.38 119 SER A O 1
ATOM 886 N N . GLY A 1 120 ? -15.57 -26.688 1.773 1 95.75 120 GLY A N 1
ATOM 887 C CA . GLY A 1 120 ? -14.812 -26.406 0.565 1 95.75 120 GLY A CA 1
ATOM 888 C C . GLY A 1 120 ? -13.711 -27.406 0.295 1 95.75 120 GLY A C 1
ATOM 889 O O . GLY A 1 120 ? -13.539 -27.859 -0.839 1 95.75 120 GLY A O 1
ATOM 890 N N . ALA A 1 121 ? -13 -27.75 1.296 1 97.81 121 ALA A N 1
ATOM 891 C CA . ALA A 1 121 ? -11.93 -28.75 1.187 1 97.81 121 ALA A CA 1
ATOM 892 C C . ALA A 1 121 ? -12.492 -30.109 0.795 1 97.81 121 ALA A C 1
ATOM 894 O O . ALA A 1 121 ? -11.938 -30.781 -0.074 1 97.81 121 ALA A O 1
ATOM 895 N N . GLU A 1 122 ? -13.531 -30.484 1.394 1 98 122 GLU A N 1
ATOM 896 C CA . GLU A 1 122 ? -14.164 -31.766 1.114 1 98 122 GLU A CA 1
ATOM 897 C C . GLU A 1 122 ? -14.648 -31.844 -0.333 1 98 122 GLU A C 1
ATOM 899 O O . GLU A 1 122 ? -14.516 -32.875 -0.982 1 98 122 GLU A O 1
ATOM 904 N N . GLU A 1 123 ? -15.211 -30.781 -0.746 1 98.06 123 GLU A N 1
ATOM 905 C CA . GLU A 1 123 ? -15.703 -30.719 -2.121 1 98.06 123 GLU A CA 1
ATOM 906 C C . GLU A 1 123 ? -14.562 -30.922 -3.117 1 98.06 123 GLU A C 1
ATOM 908 O O . GLU A 1 123 ? -14.719 -31.609 -4.125 1 98.06 123 GLU A O 1
ATOM 913 N N . LEU A 1 124 ? -13.445 -30.312 -2.854 1 98.31 124 LEU A N 1
ATOM 914 C CA . LEU A 1 124 ? -12.289 -30.453 -3.729 1 98.31 124 LEU A CA 1
ATOM 915 C C . LEU A 1 124 ? -11.797 -31.906 -3.744 1 98.31 124 LEU A C 1
ATOM 917 O O . LEU A 1 124 ? -11.469 -32.438 -4.805 1 98.31 124 LEU A O 1
ATOM 921 N N . ARG A 1 125 ? -11.766 -32.531 -2.625 1 97.62 125 ARG A N 1
ATOM 922 C CA . ARG A 1 125 ? -11.32 -33.938 -2.535 1 97.62 125 ARG A CA 1
ATOM 923 C C . ARG A 1 125 ? -12.266 -34.844 -3.285 1 97.62 125 ARG A C 1
ATOM 925 O O . ARG A 1 125 ? -11.828 -35.844 -3.893 1 97.62 125 ARG A O 1
ATOM 932 N N . ARG A 1 126 ? -13.461 -34.531 -3.25 1 97.5 126 ARG A N 1
ATOM 933 C CA . ARG A 1 126 ? -14.484 -35.375 -3.85 1 97.5 126 ARG A CA 1
ATOM 934 C C . ARG A 1 126 ? -14.539 -35.188 -5.359 1 97.5 126 ARG A C 1
ATOM 936 O O . ARG A 1 126 ? -14.703 -36.156 -6.109 1 97.5 126 ARG A O 1
ATOM 943 N N . ASN A 1 127 ? -14.375 -33.969 -5.785 1 97.5 127 ASN A N 1
ATOM 944 C CA . ASN A 1 127 ? -14.695 -33.625 -7.168 1 97.5 127 ASN A CA 1
ATOM 945 C C . ASN A 1 127 ? -13.445 -33.594 -8.039 1 97.5 127 ASN A C 1
ATOM 947 O O . ASN A 1 127 ? -13.539 -33.625 -9.273 1 97.5 127 ASN A O 1
ATOM 951 N N . CYS A 1 128 ? -12.328 -33.469 -7.449 1 97.81 128 CYS A N 1
ATOM 952 C CA . CYS A 1 128 ? -11.109 -33.312 -8.234 1 97.81 128 CYS A CA 1
ATOM 953 C C . CYS A 1 128 ? -10.352 -34.625 -8.328 1 97.81 128 CYS A C 1
ATOM 955 O O . CYS A 1 128 ? -10.656 -35.562 -7.605 1 97.81 128 CYS A O 1
ATOM 957 N N . SER A 1 129 ? -9.469 -34.688 -9.305 1 97.06 129 SER A N 1
ATOM 958 C CA . SER A 1 129 ? -8.672 -35.875 -9.531 1 97.06 129 SER A CA 1
ATOM 959 C C . SER A 1 129 ? -7.594 -36.031 -8.469 1 97.06 129 SER A C 1
ATOM 961 O O . SER A 1 129 ? -7.477 -35.219 -7.562 1 97.06 129 SER A O 1
ATOM 963 N N . LYS A 1 130 ? -6.773 -37.062 -8.594 1 96.06 130 LYS A N 1
ATOM 964 C CA . LYS A 1 130 ? -5.703 -37.375 -7.652 1 96.06 130 LYS A CA 1
ATOM 965 C C . LYS A 1 130 ? -4.539 -36.375 -7.805 1 96.06 130 LYS A C 1
ATOM 967 O O . LYS A 1 130 ? -3.654 -36.344 -6.945 1 96.06 130 LYS A O 1
ATOM 972 N N . ARG A 1 131 ? -4.598 -35.594 -8.828 1 96.75 131 ARG A N 1
ATOM 973 C CA . ARG A 1 131 ? -3.555 -34.594 -9.047 1 96.75 131 ARG A CA 1
ATOM 974 C C . ARG A 1 131 ? -3.715 -33.406 -8.086 1 96.75 131 ARG A C 1
ATOM 976 O O . ARG A 1 131 ? -2.807 -32.594 -7.949 1 96.75 131 ARG A O 1
ATOM 983 N N . VAL A 1 132 ? -4.832 -33.344 -7.434 1 98.19 132 VAL A N 1
ATOM 984 C CA . VAL A 1 132 ? -5.09 -32.25 -6.5 1 98.19 132 VAL A CA 1
ATOM 985 C C . VAL A 1 132 ? -4.793 -32.719 -5.074 1 98.19 132 VAL A C 1
ATOM 987 O O . VAL A 1 132 ? -5.289 -33.75 -4.633 1 98.19 132 VAL A O 1
ATOM 990 N N . THR A 1 133 ? -3.973 -32 -4.414 1 98.31 133 THR A N 1
ATOM 991 C CA . THR A 1 133 ? -3.686 -32.219 -3 1 98.31 133 THR A CA 1
ATOM 992 C C . THR A 1 133 ? -4.176 -31.031 -2.162 1 98.31 133 THR A C 1
ATOM 994 O O . THR A 1 133 ? -3.758 -29.891 -2.383 1 98.31 133 THR A O 1
ATOM 997 N N . VAL A 1 134 ? -5.047 -31.328 -1.237 1 98.56 134 VAL A N 1
ATOM 998 C CA . VAL A 1 134 ? -5.551 -30.297 -0.339 1 98.56 134 VAL A CA 1
ATOM 999 C C . VAL A 1 134 ? -4.621 -30.156 0.864 1 98.56 134 VAL A C 1
ATOM 1001 O O . VAL A 1 134 ? -4.27 -31.141 1.504 1 98.56 134 VAL A O 1
ATOM 1004 N N . LEU A 1 135 ? -4.199 -28.891 1.188 1 98.44 135 LEU A N 1
ATOM 1005 C CA . LEU A 1 135 ? -3.26 -28.594 2.264 1 98.44 135 LEU A CA 1
ATOM 1006 C C . LEU A 1 135 ? -3.873 -27.641 3.283 1 98.44 135 LEU A C 1
ATOM 1008 O O . LEU A 1 135 ? -4.477 -26.641 2.912 1 98.44 135 LEU A O 1
ATOM 1012 N N . GLN A 1 136 ? -3.736 -27.984 4.578 1 98.38 136 GLN A N 1
ATOM 1013 C CA . GLN A 1 136 ? -4.004 -27 5.617 1 98.38 136 GLN A CA 1
ATOM 1014 C C . GLN A 1 136 ? -2.992 -25.859 5.562 1 98.38 136 GLN A C 1
ATOM 1016 O O . GLN A 1 136 ? -1.799 -26.062 5.785 1 98.38 136 GLN A O 1
ATOM 1021 N N . MET A 1 137 ? -3.547 -24.625 5.266 1 98.44 137 MET A N 1
ATOM 1022 C CA . MET A 1 137 ? -2.598 -23.547 5.055 1 98.44 137 MET A CA 1
ATOM 1023 C C . MET A 1 137 ? -3.223 -22.203 5.406 1 98.44 137 MET A C 1
ATOM 1025 O O . MET A 1 137 ? -3.795 -21.531 4.547 1 98.44 137 MET A O 1
ATOM 1029 N N . ASP A 1 138 ? -3.062 -21.844 6.684 1 98.44 138 ASP A N 1
ATOM 1030 C CA . ASP A 1 138 ? -3.277 -20.453 7.09 1 98.44 138 ASP A CA 1
ATOM 1031 C C . ASP A 1 138 ? -2.059 -19.594 6.773 1 98.44 138 ASP A C 1
ATOM 1033 O O . ASP A 1 138 ? -1.017 -19.719 7.422 1 98.44 138 ASP A O 1
ATOM 1037 N N . ILE A 1 139 ? -2.217 -18.672 5.832 1 98.5 139 ILE A N 1
ATOM 1038 C CA . ILE A 1 139 ? -1.066 -17.953 5.297 1 98.5 139 ILE A CA 1
ATOM 1039 C C . ILE A 1 139 ? -0.558 -16.953 6.328 1 98.5 139 ILE A C 1
ATOM 1041 O O . ILE A 1 139 ? 0.489 -16.328 6.137 1 98.5 139 ILE A O 1
ATOM 1045 N N . THR A 1 140 ? -1.299 -16.734 7.434 1 98.12 140 THR A N 1
ATOM 1046 C CA . THR A 1 140 ? -0.84 -15.852 8.5 1 98.12 140 THR A CA 1
ATOM 1047 C C . THR A 1 140 ? -0.041 -16.641 9.539 1 98.12 140 THR A C 1
ATOM 1049 O O . THR A 1 140 ? 0.499 -16.047 10.484 1 98.12 140 THR A O 1
ATOM 1052 N N . ASP A 1 141 ? 0.056 -17.922 9.383 1 98.25 141 ASP A N 1
ATOM 1053 C CA . ASP A 1 141 ? 0.776 -18.797 10.305 1 98.25 141 ASP A CA 1
ATOM 1054 C C . ASP A 1 141 ? 2.055 -19.328 9.664 1 98.25 141 ASP A C 1
ATOM 1056 O O . ASP A 1 141 ? 2.006 -20.25 8.844 1 98.25 141 ASP A O 1
ATOM 1060 N N . PRO A 1 142 ? 3.154 -18.875 10.141 1 96.88 142 PRO A N 1
ATOM 1061 C CA . PRO A 1 142 ? 4.418 -19.297 9.531 1 96.88 142 PRO A CA 1
ATOM 1062 C C . PRO A 1 142 ? 4.645 -20.797 9.602 1 96.88 142 PRO A C 1
ATOM 1064 O O . PRO A 1 142 ? 5.25 -21.375 8.703 1 96.88 142 PRO A O 1
ATOM 1067 N N . GLU A 1 143 ? 4.172 -21.422 10.609 1 97.69 143 GLU A N 1
ATOM 1068 C CA . GLU A 1 143 ? 4.355 -22.875 10.758 1 97.69 143 GLU A CA 1
ATOM 1069 C C . GLU A 1 143 ? 3.561 -23.641 9.703 1 97.69 143 GLU A C 1
ATOM 1071 O O . GLU A 1 143 ? 4.035 -24.641 9.164 1 97.69 143 GLU A O 1
ATOM 1076 N N . GLN A 1 144 ? 2.385 -23.203 9.438 1 98.44 144 GLN A N 1
ATOM 1077 C CA . GLN A 1 144 ? 1.58 -23.875 8.422 1 98.44 144 GLN A CA 1
ATOM 1078 C C . GLN A 1 144 ? 2.156 -23.641 7.027 1 98.44 144 GLN A C 1
ATOM 1080 O O . GLN A 1 144 ? 2.061 -24.516 6.164 1 98.44 144 GLN A O 1
ATOM 1085 N N . ILE A 1 145 ? 2.742 -22.5 6.828 1 98.31 145 ILE A N 1
ATOM 1086 C CA . ILE A 1 145 ? 3.414 -22.234 5.559 1 98.31 145 ILE A CA 1
ATOM 1087 C C . ILE A 1 145 ? 4.586 -23.188 5.387 1 98.31 145 ILE A C 1
ATOM 1089 O O . ILE A 1 145 ? 4.766 -23.781 4.316 1 98.31 145 ILE A O 1
ATOM 1093 N N . LYS A 1 146 ? 5.34 -23.359 6.414 1 96.75 146 LYS A N 1
ATOM 1094 C CA . LYS A 1 146 ? 6.488 -24.266 6.387 1 96.75 146 LYS A CA 1
ATOM 1095 C C . LYS A 1 146 ? 6.047 -25.703 6.117 1 96.75 146 LYS A C 1
ATOM 1097 O O . LYS A 1 146 ? 6.691 -26.422 5.348 1 96.75 146 LYS A O 1
ATOM 1102 N N . ASP A 1 147 ? 5.004 -26.078 6.766 1 98.06 147 ASP A N 1
ATOM 1103 C CA . ASP A 1 147 ? 4.469 -27.422 6.566 1 98.06 147 ASP A CA 1
ATOM 1104 C C . ASP A 1 147 ? 4.016 -27.625 5.125 1 98.06 147 ASP A C 1
ATOM 1106 O O . ASP A 1 147 ? 4.309 -28.672 4.516 1 98.06 147 ASP A O 1
ATOM 1110 N N . ALA A 1 148 ? 3.26 -26.688 4.648 1 98.38 148 ALA A N 1
ATOM 1111 C CA . ALA A 1 148 ? 2.828 -26.75 3.256 1 98.38 148 ALA A CA 1
ATOM 1112 C C . ALA A 1 148 ? 4.027 -26.812 2.312 1 98.38 148 ALA A C 1
ATOM 1114 O O . ALA A 1 148 ? 4.02 -27.562 1.339 1 98.38 148 ALA A O 1
ATOM 1115 N N . HIS A 1 149 ? 5.02 -26.016 2.6 1 97.62 149 HIS A N 1
ATOM 1116 C CA . HIS A 1 149 ? 6.242 -26 1.803 1 97.62 149 HIS A CA 1
ATOM 1117 C C . HIS A 1 149 ? 6.887 -27.375 1.748 1 97.62 149 HIS A C 1
ATOM 1119 O O . HIS A 1 149 ? 7.273 -27.844 0.674 1 97.62 149 HIS A O 1
ATOM 1125 N N . SER A 1 150 ? 7.004 -28.016 2.854 1 97.5 150 SER A N 1
ATOM 1126 C CA . SER A 1 150 ? 7.617 -29.328 2.934 1 97.5 150 SER A CA 1
ATOM 1127 C C . SER A 1 150 ? 6.852 -30.344 2.094 1 97.5 150 SER A C 1
ATOM 1129 O O . SER A 1 150 ? 7.457 -31.172 1.408 1 97.5 150 SER A O 1
ATOM 1131 N N . LYS A 1 151 ? 5.59 -30.312 2.113 1 97.88 151 LYS A N 1
ATOM 1132 C CA . LYS A 1 151 ? 4.758 -31.234 1.344 1 97.88 151 LYS A CA 1
ATOM 1133 C C . LYS A 1 151 ? 4.902 -30.984 -0.155 1 97.88 151 LYS A C 1
ATOM 1135 O O . LYS A 1 151 ? 4.941 -31.922 -0.944 1 97.88 151 LYS A O 1
ATOM 1140 N N . VAL A 1 152 ? 4.965 -29.734 -0.501 1 98.19 152 VAL A N 1
ATOM 1141 C CA . VAL A 1 152 ? 5.133 -29.375 -1.908 1 98.19 152 VAL A CA 1
ATOM 1142 C C . VAL A 1 152 ? 6.496 -29.844 -2.402 1 98.19 152 VAL A C 1
ATOM 1144 O O . VAL A 1 152 ? 6.605 -30.438 -3.477 1 98.19 152 VAL A O 1
ATOM 1147 N N . VAL A 1 153 ? 7.539 -29.609 -1.618 1 96.75 153 VAL A N 1
ATOM 1148 C CA . VAL A 1 153 ? 8.898 -30 -1.973 1 96.75 153 VAL A CA 1
ATOM 1149 C C . VAL A 1 153 ? 8.953 -31.516 -2.193 1 96.75 153 VAL A C 1
ATOM 1151 O O . VAL A 1 153 ? 9.586 -31.984 -3.146 1 96.75 153 VAL A O 1
ATOM 1154 N N . GLU A 1 154 ? 8.32 -32.188 -1.338 1 96.38 154 GLU A N 1
ATOM 1155 C CA . GLU A 1 154 ? 8.32 -33.656 -1.423 1 96.38 154 GLU A CA 1
ATOM 1156 C C . GLU A 1 154 ? 7.695 -34.125 -2.732 1 96.38 154 GLU A C 1
ATOM 1158 O O . GLU A 1 154 ? 8.156 -35.094 -3.33 1 96.38 154 GLU A O 1
ATOM 1163 N N . LYS A 1 155 ? 6.762 -33.469 -3.174 1 95.5 155 LYS A N 1
ATOM 1164 C CA . LYS A 1 155 ? 6.008 -33.906 -4.344 1 95.5 155 LYS A CA 1
ATOM 1165 C C . LYS A 1 155 ? 6.68 -33.438 -5.633 1 95.5 155 LYS A C 1
ATOM 1167 O O . LYS A 1 155 ? 6.754 -34.188 -6.609 1 95.5 155 LYS A O 1
ATOM 1172 N N . VAL A 1 156 ? 7.121 -32.219 -5.648 1 95.62 156 VAL A N 1
ATOM 1173 C CA . VAL A 1 156 ? 7.617 -31.641 -6.898 1 95.62 156 VAL A CA 1
ATOM 1174 C C . VAL A 1 156 ? 9.078 -32.031 -7.102 1 95.62 156 VAL A C 1
ATOM 1176 O O . VAL A 1 156 ? 9.586 -32.031 -8.227 1 95.62 156 VAL A O 1
ATOM 1179 N N . GLN A 1 157 ? 9.867 -32.312 -6.062 1 90.06 157 GLN A N 1
ATOM 1180 C CA . GLN A 1 157 ? 11.266 -32.719 -6.109 1 90.06 157 GLN A CA 1
ATOM 1181 C C . GLN A 1 157 ? 12.109 -31.75 -6.918 1 90.06 157 GLN A C 1
ATOM 1183 O O . GLN A 1 157 ? 12.125 -30.547 -6.629 1 90.06 157 GLN A O 1
ATOM 1188 N N . ASP A 1 158 ? 12.758 -32.219 -8.039 1 90.44 158 ASP A N 1
ATOM 1189 C CA . ASP A 1 158 ? 13.727 -31.375 -8.734 1 90.44 158 ASP A CA 1
ATOM 1190 C C . ASP A 1 158 ? 13.062 -30.547 -9.828 1 90.44 158 ASP A C 1
ATOM 1192 O O . ASP A 1 158 ? 13.688 -29.656 -10.406 1 90.44 158 ASP A O 1
ATOM 1196 N N . LYS A 1 159 ? 11.812 -30.734 -10.023 1 94 159 LYS A N 1
ATOM 1197 C CA . LYS A 1 159 ? 11.117 -30.016 -11.078 1 94 159 LYS A CA 1
ATOM 1198 C C . LYS A 1 159 ? 10.789 -28.578 -10.641 1 94 159 LYS A C 1
ATOM 1200 O O . LYS A 1 159 ? 10.633 -27.688 -11.477 1 94 159 LYS A O 1
ATOM 1205 N N . GLY A 1 160 ? 10.617 -28.422 -9.359 1 96.38 160 GLY A N 1
ATOM 1206 C CA . GLY A 1 160 ? 10.258 -27.125 -8.836 1 96.38 160 GLY A CA 1
ATOM 1207 C C . GLY A 1 160 ? 8.773 -26.828 -8.945 1 96.38 160 GLY A C 1
ATOM 1208 O O . GLY A 1 160 ? 7.977 -27.719 -9.242 1 96.38 160 GLY A O 1
ATOM 1209 N N . LEU A 1 161 ? 8.367 -25.625 -8.594 1 98.38 161 LEU A N 1
ATOM 1210 C CA . LEU A 1 161 ? 6.988 -25.156 -8.633 1 98.38 161 LEU A CA 1
ATOM 1211 C C . LEU A 1 161 ? 6.77 -24.219 -9.812 1 98.38 161 LEU A C 1
ATOM 1213 O O . LEU A 1 161 ? 7.441 -23.188 -9.93 1 98.38 161 LEU A O 1
ATOM 1217 N N . TRP A 1 162 ? 5.867 -24.578 -10.664 1 98.5 162 TRP A N 1
ATOM 1218 C CA . TRP A 1 162 ? 5.645 -23.812 -11.883 1 98.5 162 TRP A CA 1
ATOM 1219 C C . TRP A 1 162 ? 4.988 -22.469 -11.57 1 98.5 162 TRP A C 1
ATOM 1221 O O . TRP A 1 162 ? 5.371 -21.438 -12.125 1 98.5 162 TRP A O 1
ATOM 1231 N N . ALA A 1 163 ? 3.967 -22.531 -10.664 1 98.88 163 ALA A N 1
ATOM 1232 C CA . ALA A 1 163 ? 3.271 -21.281 -10.383 1 98.88 163 ALA A CA 1
ATOM 1233 C C . ALA A 1 163 ? 2.805 -21.234 -8.93 1 98.88 163 ALA A C 1
ATOM 1235 O O . ALA A 1 163 ? 2.439 -22.266 -8.352 1 98.88 163 ALA A O 1
ATOM 1236 N N . LEU A 1 164 ? 2.922 -20.109 -8.367 1 98.94 164 LEU A N 1
ATOM 1237 C CA . LEU A 1 164 ? 2.32 -19.75 -7.09 1 98.94 164 LEU A CA 1
ATOM 1238 C C . LEU A 1 164 ? 1.242 -18.688 -7.273 1 98.94 164 LEU A C 1
ATOM 1240 O O . LEU A 1 164 ? 1.512 -17.609 -7.805 1 98.94 164 LEU A O 1
ATOM 1244 N N . VAL A 1 165 ? -0.004 -19.031 -6.914 1 98.94 165 VAL A N 1
ATOM 1245 C CA . VAL A 1 165 ? -1.116 -18.078 -6.969 1 98.94 165 VAL A CA 1
ATOM 1246 C C . VAL A 1 165 ? -1.522 -17.672 -5.555 1 98.94 165 VAL A C 1
ATOM 1248 O O . VAL A 1 165 ? -2.178 -18.453 -4.848 1 98.94 165 VAL A O 1
ATOM 1251 N N . ASN A 1 166 ? -1.09 -16.484 -5.164 1 98.94 166 ASN A N 1
ATOM 1252 C CA . ASN A 1 166 ? -1.564 -15.914 -3.908 1 98.94 166 ASN A CA 1
ATOM 1253 C C . ASN A 1 166 ? -2.969 -15.336 -4.055 1 98.94 166 ASN A C 1
ATOM 1255 O O . ASN A 1 166 ? -3.131 -14.195 -4.492 1 98.94 166 ASN A O 1
ATOM 1259 N N . ASN A 1 167 ? -3.928 -16.078 -3.576 1 98.69 167 ASN A N 1
ATOM 1260 C CA . ASN A 1 167 ? -5.328 -15.734 -3.781 1 98.69 167 ASN A CA 1
ATOM 1261 C C . ASN A 1 167 ? -6.039 -15.461 -2.457 1 98.69 167 ASN A C 1
ATOM 1263 O O . ASN A 1 167 ? -7.035 -14.734 -2.418 1 98.69 167 ASN A O 1
ATOM 1267 N N . ALA A 1 168 ? -5.52 -16.031 -1.377 1 98 168 ALA A N 1
ATOM 1268 C CA . ALA A 1 168 ? -6.156 -15.836 -0.077 1 98 168 ALA A CA 1
ATOM 1269 C C . ALA A 1 168 ? -6.312 -14.352 0.236 1 98 168 ALA A C 1
ATOM 1271 O O . ALA A 1 168 ? -5.406 -13.555 -0.026 1 98 168 ALA A O 1
ATOM 1272 N N . GLY A 1 169 ? -7.469 -13.961 0.719 1 96.25 169 GLY A N 1
ATOM 1273 C CA . GLY A 1 169 ? -7.715 -12.57 1.054 1 96.25 169 GLY A CA 1
ATOM 1274 C C . GLY A 1 169 ? -9 -12.359 1.834 1 96.25 169 GLY A C 1
ATOM 1275 O O . GLY A 1 169 ? -9.859 -13.25 1.877 1 96.25 169 GLY A O 1
ATOM 1276 N N . ILE A 1 170 ? -9.109 -11.234 2.475 1 94.5 170 ILE A N 1
ATOM 1277 C CA . ILE A 1 170 ? -10.32 -10.828 3.182 1 94.5 170 ILE A CA 1
ATOM 1278 C C . ILE A 1 170 ? -10.641 -9.367 2.857 1 94.5 170 ILE A C 1
ATOM 1280 O O . ILE A 1 170 ? -9.742 -8.578 2.559 1 94.5 170 ILE A O 1
ATOM 1284 N N . LEU A 1 171 ? -11.805 -9.039 2.895 1 92.19 171 LEU A N 1
ATOM 1285 C CA . LEU A 1 171 ? -12.25 -7.68 2.588 1 92.19 171 LEU A CA 1
ATOM 1286 C C . LEU A 1 171 ? -12.297 -6.828 3.852 1 92.19 171 LEU A C 1
ATOM 1288 O O . LEU A 1 171 ? -11.938 -5.648 3.824 1 92.19 171 LEU A O 1
ATOM 1292 N N . GLY A 1 172 ? -12.703 -7.379 4.949 1 89.5 172 GLY A N 1
ATOM 1293 C CA . GLY A 1 172 ? -13.016 -6.613 6.145 1 89.5 172 GLY A CA 1
ATOM 1294 C C . GLY A 1 172 ? -14.398 -5.977 6.098 1 89.5 172 GLY A C 1
ATOM 1295 O O . GLY A 1 172 ? -15.25 -6.398 5.316 1 89.5 172 GLY A O 1
ATOM 1296 N N . PHE A 1 173 ? -14.664 -5.047 7.02 1 89.12 173 PHE A N 1
ATOM 1297 C CA . PHE A 1 173 ? -15.961 -4.375 7.125 1 89.12 173 PHE A CA 1
ATOM 1298 C C . PHE A 1 173 ? -15.898 -2.98 6.516 1 89.12 173 PHE A C 1
ATOM 1300 O O . PHE A 1 173 ? -15.219 -2.096 7.043 1 89.12 173 PHE A O 1
ATOM 1307 N N . PRO A 1 174 ? -16.625 -2.787 5.379 1 91.5 174 PRO A N 1
ATOM 1308 C CA . PRO A 1 174 ? -16.594 -1.466 4.746 1 91.5 174 PRO A CA 1
ATOM 1309 C C . PRO A 1 174 ? -17.219 -0.381 5.613 1 91.5 174 PRO A C 1
ATOM 1311 O O . PRO A 1 174 ? -18.391 -0.484 5.98 1 91.5 174 PRO A O 1
ATOM 1314 N N . ILE A 1 175 ? -16.547 0.567 5.961 1 93.5 175 ILE A N 1
ATOM 1315 C CA . ILE A 1 175 ? -16.984 1.712 6.75 1 93.5 175 ILE A CA 1
ATOM 1316 C C . ILE A 1 175 ? -15.938 2.826 6.672 1 93.5 175 ILE A C 1
ATOM 1318 O O . ILE A 1 175 ? -14.852 2.633 6.117 1 93.5 175 ILE A O 1
ATOM 1322 N N . ASP A 1 176 ? -16.25 4 7.121 1 95.25 176 ASP A N 1
ATOM 1323 C CA . ASP A 1 176 ? -15.32 5.129 7.074 1 95.25 176 ASP A CA 1
ATOM 1324 C C . ASP A 1 176 ? -13.984 4.773 7.73 1 95.25 176 ASP A C 1
ATOM 1326 O O . ASP A 1 176 ? -13.961 4.113 8.773 1 95.25 176 ASP A O 1
ATOM 1330 N N . ALA A 1 177 ? -12.961 5.305 7.156 1 97.06 177 ALA A N 1
ATOM 1331 C CA . ALA A 1 177 ? -11.594 5.023 7.594 1 97.06 177 ALA A CA 1
ATOM 1332 C C . ALA A 1 177 ? -11.422 5.316 9.086 1 97.06 177 ALA A C 1
ATOM 1334 O O . ALA A 1 177 ? -10.742 4.574 9.797 1 97.06 177 ALA A O 1
ATOM 1335 N N . GLU A 1 178 ? -12.031 6.375 9.508 1 96.06 178 GLU A N 1
ATOM 1336 C CA . GLU A 1 178 ? -11.922 6.809 10.898 1 96.06 178 GLU A CA 1
ATOM 1337 C C . GLU A 1 178 ? -12.555 5.793 11.844 1 96.06 178 GLU A C 1
ATOM 1339 O O . GLU A 1 178 ? -12.133 5.656 12.992 1 96.06 178 GLU A O 1
ATOM 1344 N N . LEU A 1 179 ? -13.516 5.082 11.359 1 95.19 179 LEU A N 1
ATOM 1345 C CA . LEU A 1 179 ? -14.328 4.234 12.219 1 95.19 179 LEU A CA 1
ATOM 1346 C C . LEU A 1 179 ? -13.789 2.809 12.25 1 95.19 179 LEU A C 1
ATOM 1348 O O . LEU A 1 179 ? -14.195 2.004 13.094 1 95.19 179 LEU A O 1
ATOM 1352 N N . ILE A 1 180 ? -12.898 2.475 11.375 1 95.69 180 ILE A N 1
ATOM 1353 C CA . ILE A 1 180 ? -12.312 1.136 11.336 1 95.69 180 ILE A CA 1
ATOM 1354 C C . ILE A 1 180 ? -11.367 0.948 12.516 1 95.69 180 ILE A C 1
ATOM 1356 O O . ILE A 1 180 ? -10.398 1.692 12.672 1 95.69 180 ILE A O 1
ATOM 1360 N N . PRO A 1 181 ? -11.641 -0.035 13.367 1 94.69 181 PRO A N 1
ATOM 1361 C CA . PRO A 1 181 ? -10.695 -0.29 14.461 1 94.69 181 PRO A CA 1
ATOM 1362 C C . PRO A 1 181 ? -9.305 -0.674 13.961 1 94.69 181 PRO A C 1
ATOM 1364 O O . PRO A 1 181 ? -9.18 -1.325 12.914 1 94.69 181 PRO A O 1
ATOM 1367 N N . MET A 1 182 ? -8.258 -0.35 14.758 1 96.06 182 MET A N 1
ATOM 1368 C CA . MET A 1 182 ? -6.887 -0.646 14.359 1 96.06 182 MET A CA 1
ATOM 1369 C C . MET A 1 182 ? -6.684 -2.146 14.18 1 96.06 182 MET A C 1
ATOM 1371 O O . MET A 1 182 ? -5.914 -2.576 13.32 1 96.06 182 MET A O 1
ATOM 1375 N N . MET A 1 183 ? -7.348 -2.896 14.977 1 94.75 183 MET A N 1
ATOM 1376 C CA . MET A 1 183 ? -7.215 -4.348 14.875 1 94.75 183 MET A CA 1
ATOM 1377 C C . MET A 1 183 ? -7.641 -4.84 13.492 1 94.75 183 MET A C 1
ATOM 1379 O O . MET A 1 183 ? -7.062 -5.789 12.961 1 94.75 183 MET A O 1
ATOM 1383 N N . ASN A 1 184 ? -8.648 -4.207 12.922 1 94.94 184 ASN A N 1
ATOM 1384 C CA . ASN A 1 184 ? -9.102 -4.586 11.586 1 94.94 184 ASN A CA 1
ATOM 1385 C C . ASN A 1 184 ? -8.109 -4.164 10.508 1 94.94 184 ASN A C 1
ATOM 1387 O O . ASN A 1 184 ? -7.914 -4.871 9.523 1 94.94 184 ASN A O 1
ATOM 1391 N N . TYR A 1 185 ? -7.48 -3.01 10.703 1 97.88 185 TYR A N 1
ATOM 1392 C CA . TYR A 1 185 ? -6.398 -2.615 9.805 1 97.88 185 TYR A CA 1
ATOM 1393 C C . TYR A 1 185 ? -5.285 -3.656 9.805 1 97.88 185 TYR A C 1
ATOM 1395 O O . TYR A 1 185 ? -4.805 -4.059 8.742 1 97.88 185 TYR A O 1
ATOM 1403 N N . LYS A 1 186 ? -4.93 -4.047 10.961 1 98 186 LYS A N 1
ATOM 1404 C CA . LYS A 1 186 ? -3.838 -5 11.117 1 98 186 LYS A CA 1
ATOM 1405 C C . LYS A 1 186 ? -4.211 -6.367 10.547 1 98 186 LYS A C 1
ATOM 1407 O O . LYS A 1 186 ? -3.4 -7.012 9.875 1 98 186 LYS A O 1
ATOM 1412 N N . ARG A 1 187 ? -5.41 -6.777 10.797 1 96.56 187 ARG A N 1
ATOM 1413 C CA . ARG A 1 187 ? -5.867 -8.055 10.273 1 96.56 187 ARG A CA 1
ATOM 1414 C C . ARG A 1 187 ? -5.883 -8.055 8.75 1 96.56 187 ARG A C 1
ATOM 1416 O O . ARG A 1 187 ? -5.441 -9.016 8.117 1 96.56 187 ARG A O 1
ATOM 1423 N N . CYS A 1 188 ? -6.383 -7.016 8.18 1 97.44 188 CYS A N 1
ATOM 1424 C CA . CYS A 1 188 ? -6.414 -6.887 6.727 1 97.44 188 CYS A CA 1
ATOM 1425 C C . CYS A 1 188 ? -5.008 -6.949 6.145 1 97.44 188 CYS A C 1
ATOM 1427 O O . CYS A 1 188 ? -4.777 -7.629 5.141 1 97.44 188 CYS A O 1
ATOM 1429 N N . MET A 1 189 ? -4.086 -6.266 6.789 1 98.75 189 MET A N 1
ATOM 1430 C CA . MET A 1 189 ? -2.705 -6.262 6.316 1 98.75 189 MET A CA 1
ATOM 1431 C C . MET A 1 189 ? -2.07 -7.637 6.488 1 98.75 189 MET A C 1
ATOM 1433 O O . MET A 1 189 ? -1.304 -8.086 5.633 1 98.75 189 MET A O 1
ATOM 1437 N N . GLU A 1 190 ? -2.396 -8.266 7.562 1 98.56 190 GLU A N 1
ATOM 1438 C CA . GLU A 1 190 ? -1.838 -9.578 7.852 1 98.56 190 GLU A CA 1
ATOM 1439 C C . GLU A 1 190 ? -2.201 -10.586 6.762 1 98.56 190 GLU A C 1
ATOM 1441 O O . GLU A 1 190 ? -1.344 -11.336 6.289 1 98.56 190 GLU A O 1
ATOM 1446 N N . VAL A 1 191 ? -3.408 -10.57 6.371 1 98.31 191 VAL A N 1
ATOM 1447 C CA . VAL A 1 191 ? -3.9 -11.586 5.449 1 98.31 191 VAL A CA 1
ATOM 1448 C C . VAL A 1 191 ? -3.611 -11.164 4.012 1 98.31 191 VAL A C 1
ATOM 1450 O O . VAL A 1 191 ? -3.125 -11.961 3.205 1 98.31 191 VAL A O 1
ATOM 1453 N N . ASN A 1 192 ? -3.881 -9.922 3.695 1 98.69 192 ASN A N 1
ATOM 1454 C CA . ASN A 1 192 ? -3.873 -9.492 2.303 1 98.69 192 ASN A CA 1
ATOM 1455 C C . ASN A 1 192 ? -2.479 -9.062 1.855 1 98.69 192 ASN A C 1
ATOM 1457 O O . ASN A 1 192 ? -2.221 -8.922 0.659 1 98.69 192 ASN A O 1
ATOM 1461 N N . PHE A 1 193 ? -1.565 -8.875 2.773 1 98.94 193 PHE A N 1
ATOM 1462 C CA . PHE A 1 193 ? -0.243 -8.406 2.369 1 98.94 193 PHE A CA 1
ATOM 1463 C C . PHE A 1 193 ? 0.844 -9.312 2.943 1 98.94 193 PHE A C 1
ATOM 1465 O O . PHE A 1 193 ? 1.547 -10 2.199 1 98.94 193 PHE A O 1
ATOM 1472 N N . PHE A 1 194 ? 0.948 -9.367 4.309 1 98.88 194 PHE A N 1
ATOM 1473 C CA . PHE A 1 194 ? 2.02 -10.148 4.922 1 98.88 194 PHE A CA 1
ATOM 1474 C C . PHE A 1 194 ? 1.899 -11.617 4.551 1 98.88 194 PHE A C 1
ATOM 1476 O O . PHE A 1 194 ? 2.908 -12.305 4.371 1 98.88 194 PHE A O 1
ATOM 1483 N N . GLY A 1 195 ? 0.684 -12.102 4.516 1 98.75 195 GLY A N 1
ATOM 1484 C CA . GLY A 1 195 ? 0.473 -13.484 4.105 1 98.75 195 GLY A CA 1
ATOM 1485 C C . GLY A 1 195 ? 1.102 -13.812 2.764 1 98.75 195 GLY A C 1
ATOM 1486 O O . GLY A 1 195 ? 2.027 -14.617 2.688 1 98.75 195 GLY A O 1
ATOM 1487 N N . PRO A 1 196 ? 0.627 -13.117 1.704 1 98.81 196 PRO A N 1
ATOM 1488 C CA . PRO A 1 196 ? 1.21 -13.359 0.383 1 98.81 196 PRO A CA 1
ATOM 1489 C C . PRO A 1 196 ? 2.717 -13.117 0.348 1 98.81 196 PRO A C 1
ATOM 1491 O O . PRO A 1 196 ? 3.441 -13.812 -0.368 1 98.81 196 PRO A O 1
ATOM 1494 N N . VAL A 1 197 ? 3.238 -12.141 1.062 1 98.75 197 VAL A N 1
ATOM 1495 C CA . VAL A 1 197 ? 4.676 -11.891 1.113 1 98.75 197 VAL A CA 1
ATOM 1496 C C . VAL A 1 197 ? 5.387 -13.102 1.713 1 98.75 197 VAL A C 1
ATOM 1498 O O . VAL A 1 197 ? 6.367 -13.594 1.151 1 98.75 197 VAL A O 1
ATOM 1501 N N . GLY A 1 198 ? 4.863 -13.562 2.848 1 98.12 198 GLY A N 1
ATOM 1502 C CA . GLY A 1 198 ? 5.457 -14.719 3.504 1 98.12 198 GLY A CA 1
ATOM 1503 C C . GLY A 1 198 ? 5.441 -15.961 2.643 1 98.12 198 GLY A C 1
ATOM 1504 O O . GLY A 1 198 ? 6.441 -16.672 2.561 1 98.12 198 GLY A O 1
ATOM 1505 N N . VAL A 1 199 ? 4.328 -16.219 2.025 1 98.75 199 VAL A N 1
ATOM 1506 C CA . VAL A 1 199 ? 4.199 -17.391 1.157 1 98.75 199 VAL A CA 1
ATOM 1507 C C . VAL A 1 199 ? 5.156 -17.266 -0.026 1 98.75 199 VAL A C 1
ATOM 1509 O O . VAL A 1 199 ? 5.844 -18.219 -0.382 1 98.75 199 VAL A O 1
ATOM 1512 N N . THR A 1 200 ? 5.184 -16.094 -0.66 1 98.69 200 THR A N 1
ATOM 1513 C CA . THR A 1 200 ? 6.07 -15.844 -1.793 1 98.69 200 THR A CA 1
ATOM 1514 C C . THR A 1 200 ? 7.52 -16.141 -1.42 1 98.69 200 THR A C 1
ATOM 1516 O O . THR A 1 200 ? 8.219 -16.859 -2.137 1 98.69 200 THR A O 1
ATOM 1519 N N . LYS A 1 201 ? 7.922 -15.617 -0.338 1 96.69 201 LYS A N 1
ATOM 1520 C CA . LYS A 1 201 ? 9.305 -15.805 0.094 1 96.69 201 LYS A CA 1
ATOM 1521 C C . LYS A 1 201 ? 9.617 -17.281 0.329 1 96.69 201 LYS A C 1
ATOM 1523 O O . LYS A 1 201 ? 10.695 -17.75 -0.041 1 96.69 201 LYS A O 1
ATOM 1528 N N . ALA A 1 202 ? 8.727 -17.984 0.895 1 96.19 202 ALA A N 1
ATOM 1529 C CA . ALA A 1 202 ? 8.93 -19.391 1.225 1 96.19 202 ALA A CA 1
ATOM 1530 C C . ALA A 1 202 ? 9.062 -20.234 -0.039 1 96.19 202 ALA A C 1
ATOM 1532 O O . ALA A 1 202 ? 9.812 -21.219 -0.062 1 96.19 202 ALA A O 1
ATOM 1533 N N . PHE A 1 203 ? 8.414 -19.875 -1.084 1 97.56 203 PHE A N 1
ATOM 1534 C CA . PHE A 1 203 ? 8.312 -20.766 -2.229 1 97.56 203 PHE A CA 1
ATOM 1535 C C . PHE A 1 203 ? 9.141 -20.25 -3.398 1 97.56 203 PHE A C 1
ATOM 1537 O O . PHE A 1 203 ? 9.258 -20.922 -4.43 1 97.56 203 PHE A O 1
ATOM 1544 N N . LEU A 1 204 ? 9.719 -19.094 -3.242 1 97.06 204 LEU A N 1
ATOM 1545 C CA . LEU A 1 204 ? 10.438 -18.453 -4.332 1 97.06 204 LEU A CA 1
ATOM 1546 C C . LEU A 1 204 ? 11.578 -19.344 -4.832 1 97.06 204 LEU A C 1
ATOM 1548 O O . LEU A 1 204 ? 11.82 -19.422 -6.039 1 97.06 204 LEU A O 1
ATOM 1552 N N . PRO A 1 205 ? 12.328 -20.031 -3.955 1 94.81 205 PRO A N 1
ATOM 1553 C CA . PRO A 1 205 ? 13.375 -20.922 -4.477 1 94.81 205 PRO A CA 1
ATOM 1554 C C . PRO A 1 205 ? 12.844 -21.984 -5.43 1 94.81 205 PRO A C 1
ATOM 1556 O O . PRO A 1 205 ? 13.484 -22.281 -6.441 1 94.81 205 PRO A O 1
ATOM 1559 N N . LEU A 1 206 ? 11.695 -22.516 -5.168 1 96.25 206 LEU A N 1
ATOM 1560 C CA . LEU A 1 206 ? 11.086 -23.516 -6.043 1 96.25 206 LEU A CA 1
ATOM 1561 C C . LEU A 1 206 ? 10.641 -22.875 -7.355 1 96.25 206 LEU A C 1
ATOM 1563 O O . LEU A 1 206 ? 10.734 -23.516 -8.414 1 96.25 206 LEU A O 1
ATOM 1567 N N . LEU A 1 207 ? 10.164 -21.656 -7.258 1 97.5 207 LEU A N 1
ATOM 1568 C CA . LEU A 1 207 ? 9.742 -20.953 -8.461 1 97.5 207 LEU A CA 1
ATOM 1569 C C . LEU A 1 207 ? 10.945 -20.672 -9.367 1 97.5 207 LEU A C 1
ATOM 1571 O O . LEU A 1 207 ? 10.844 -20.766 -10.586 1 97.5 207 LEU A O 1
ATOM 1575 N N . ARG A 1 208 ? 12.039 -20.266 -8.781 1 94.81 208 ARG A N 1
ATOM 1576 C CA . ARG A 1 208 ? 13.25 -19.984 -9.547 1 94.81 208 ARG A CA 1
ATOM 1577 C C . ARG A 1 208 ? 13.75 -21.234 -10.258 1 94.81 208 ARG A C 1
ATOM 1579 O O . ARG A 1 208 ? 14.172 -21.172 -11.414 1 94.81 208 ARG A O 1
ATOM 1586 N N . LYS A 1 209 ? 13.648 -22.297 -9.539 1 93.31 209 LYS A N 1
ATOM 1587 C CA . LYS A 1 209 ? 14.086 -23.562 -10.117 1 93.31 209 LYS A CA 1
ATOM 1588 C C . LYS A 1 209 ? 13.289 -23.906 -11.375 1 93.31 209 LYS A C 1
ATOM 1590 O O . LYS A 1 209 ? 13.852 -24.375 -12.359 1 93.31 209 LYS A O 1
ATOM 1595 N N . ALA A 1 210 ? 12.07 -23.609 -11.391 1 96.25 210 ALA A N 1
ATOM 1596 C CA . ALA A 1 210 ? 11.188 -23.938 -12.5 1 96.25 210 ALA A CA 1
ATOM 1597 C C . ALA A 1 210 ? 11.109 -22.797 -13.5 1 96.25 210 ALA A C 1
ATOM 1599 O O . ALA A 1 210 ? 10.5 -22.922 -14.562 1 96.25 210 ALA A O 1
ATOM 1600 N N . LYS A 1 211 ? 11.742 -21.656 -13.133 1 96.5 211 LYS A N 1
ATOM 1601 C CA . LYS A 1 211 ? 11.539 -20.438 -13.914 1 96.5 211 LYS A CA 1
ATOM 1602 C C . LYS A 1 211 ? 10.055 -20.203 -14.18 1 96.5 211 LYS A C 1
ATOM 1604 O O . LYS A 1 211 ? 9.648 -20 -15.32 1 96.5 211 LYS A O 1
ATOM 1609 N N . GLY A 1 212 ? 9.312 -20.219 -13.07 1 97.94 212 GLY A N 1
ATOM 1610 C CA . GLY A 1 212 ? 7.863 -20.297 -13.125 1 97.94 212 GLY A CA 1
ATOM 1611 C C . GLY A 1 212 ? 7.191 -18.938 -13.039 1 97.94 212 GLY A C 1
ATOM 1612 O O . GLY A 1 212 ? 7.68 -17.953 -13.602 1 97.94 212 GLY A O 1
ATOM 1613 N N . ARG A 1 213 ? 5.934 -18.969 -12.406 1 98.56 213 ARG A N 1
ATOM 1614 C CA . ARG A 1 213 ? 5.047 -17.812 -12.367 1 98.56 213 ARG A CA 1
ATOM 1615 C C . ARG A 1 213 ? 4.641 -17.469 -10.938 1 98.56 213 ARG A C 1
ATOM 1617 O O . ARG A 1 213 ? 4.363 -18.375 -10.141 1 98.56 213 ARG A O 1
ATOM 1624 N N . LEU A 1 214 ? 4.762 -16.25 -10.648 1 98.88 214 LEU A N 1
ATOM 1625 C CA . LEU A 1 214 ? 4.129 -15.719 -9.438 1 98.88 214 LEU A CA 1
ATOM 1626 C C . LEU A 1 214 ? 2.91 -14.875 -9.789 1 98.88 214 LEU A C 1
ATOM 1628 O O . LEU A 1 214 ? 3.023 -13.883 -10.516 1 98.88 214 LEU A O 1
ATOM 1632 N N . VAL A 1 215 ? 1.719 -15.273 -9.336 1 98.94 215 VAL A N 1
ATOM 1633 C CA . VAL A 1 215 ? 0.474 -14.555 -9.594 1 98.94 215 VAL A CA 1
ATOM 1634 C C . VAL A 1 215 ? -0.128 -14.078 -8.273 1 98.94 215 VAL A C 1
ATOM 1636 O O . VAL A 1 215 ? -0.438 -14.883 -7.395 1 98.94 215 VAL A O 1
ATOM 1639 N N . ASN A 1 216 ? -0.232 -12.797 -8.094 1 98.94 216 ASN A N 1
ATOM 1640 C CA . ASN A 1 216 ? -0.849 -12.211 -6.906 1 98.94 216 ASN A CA 1
ATOM 1641 C C . ASN A 1 216 ? -2.221 -11.617 -7.219 1 98.94 216 ASN A C 1
ATOM 1643 O O . ASN A 1 216 ? -2.357 -10.82 -8.141 1 98.94 216 ASN A O 1
ATOM 1647 N N . ILE A 1 217 ? -3.229 -12.055 -6.441 1 98.81 217 ILE A N 1
ATOM 1648 C CA . ILE A 1 217 ? -4.57 -11.508 -6.602 1 98.81 217 ILE A CA 1
ATOM 1649 C C . ILE A 1 217 ? -4.719 -10.242 -5.758 1 98.81 217 ILE A C 1
ATOM 1651 O O . ILE A 1 217 ? -4.855 -10.32 -4.535 1 98.81 217 ILE A O 1
ATOM 1655 N N . SER A 1 218 ? -4.641 -9.172 -6.41 1 98.5 218 SER A N 1
ATOM 1656 C CA . SER A 1 218 ? -4.91 -7.879 -5.781 1 98.5 218 SER A CA 1
ATOM 1657 C C . SER A 1 218 ? -6.371 -7.473 -5.957 1 98.5 218 SER A C 1
ATOM 1659 O O . SER A 1 218 ? -7.277 -8.266 -5.68 1 98.5 218 SER A O 1
ATOM 1661 N N . SER A 1 219 ? -6.668 -6.27 -6.312 1 97.38 219 SER A N 1
ATOM 1662 C CA . SER A 1 219 ? -8.008 -5.738 -6.516 1 97.38 219 SER A CA 1
ATOM 1663 C C . SER A 1 219 ? -7.973 -4.418 -7.285 1 97.38 219 SER A C 1
ATOM 1665 O O . SER A 1 219 ? -6.945 -3.736 -7.301 1 97.38 219 SER A O 1
ATOM 1667 N N . MET A 1 220 ? -9.086 -4.148 -7.977 1 96.25 220 MET A N 1
ATOM 1668 C CA . MET A 1 220 ? -9.242 -2.799 -8.508 1 96.25 220 MET A CA 1
ATOM 1669 C C . MET A 1 220 ? -9.117 -1.76 -7.398 1 96.25 220 MET A C 1
ATOM 1671 O O . MET A 1 220 ? -8.625 -0.654 -7.633 1 96.25 220 MET A O 1
ATOM 1675 N N . GLY A 1 221 ? -9.5 -2.182 -6.203 1 95.38 221 GLY A N 1
ATOM 1676 C CA . GLY A 1 221 ? -9.422 -1.31 -5.039 1 95.38 221 GLY A CA 1
ATOM 1677 C C . GLY A 1 221 ? -8 -0.979 -4.633 1 95.38 221 GLY A C 1
ATOM 1678 O O . GLY A 1 221 ? -7.77 -0.049 -3.859 1 95.38 221 GLY A O 1
ATOM 1679 N N . GLY A 1 222 ? -7.039 -1.732 -5.156 1 96.75 222 GLY A N 1
ATOM 1680 C CA . GLY A 1 222 ? -5.641 -1.428 -4.906 1 96.75 222 GLY A CA 1
ATOM 1681 C C . GLY A 1 222 ? -5.109 -0.31 -5.781 1 96.75 222 GLY A C 1
ATOM 1682 O O . GLY A 1 222 ? -4.016 0.211 -5.539 1 96.75 222 GLY A O 1
ATOM 1683 N N . GLY A 1 223 ? -5.949 0.091 -6.77 1 94.94 223 GLY A N 1
ATOM 1684 C CA . GLY A 1 223 ? -5.523 1.12 -7.699 1 94.94 223 GLY A CA 1
ATOM 1685 C C . GLY A 1 223 ? -6.445 2.324 -7.727 1 94.94 223 GLY A C 1
ATOM 1686 O O . GLY A 1 223 ? -6.059 3.4 -8.188 1 94.94 223 GLY A O 1
ATOM 1687 N N . ILE A 1 224 ? -7.621 2.168 -7.266 1 95.19 224 ILE A N 1
ATOM 1688 C CA . ILE A 1 224 ? -8.617 3.232 -7.242 1 95.19 224 ILE A CA 1
ATOM 1689 C C . ILE A 1 224 ? -9.086 3.471 -5.809 1 95.19 224 ILE A C 1
ATOM 1691 O O . ILE A 1 224 ? -9.672 2.586 -5.184 1 95.19 224 ILE A O 1
ATOM 1695 N N . PRO A 1 225 ? -8.805 4.656 -5.332 1 96.5 225 PRO A N 1
ATOM 1696 C CA . PRO A 1 225 ? -9.328 4.918 -3.986 1 96.5 225 PRO A CA 1
ATOM 1697 C C . PRO A 1 225 ? -10.852 4.965 -3.941 1 96.5 225 PRO A C 1
ATOM 1699 O O . PRO A 1 225 ? -11.477 5.668 -4.738 1 96.5 225 PRO A O 1
ATOM 1702 N N . MET A 1 226 ? -11.414 4.18 -3.074 1 93.62 226 MET A N 1
ATOM 1703 C CA . MET A 1 226 ? -12.859 4.133 -2.859 1 93.62 226 MET A CA 1
ATOM 1704 C C . MET A 1 226 ? -13.195 4.309 -1.383 1 93.62 226 MET A C 1
ATOM 1706 O O . MET A 1 226 ? -12.633 3.625 -0.527 1 93.62 226 MET A O 1
ATOM 1710 N N . PRO A 1 227 ? -14.148 5.172 -1.086 1 94.31 227 PRO A N 1
ATOM 1711 C CA . PRO A 1 227 ? -14.531 5.367 0.314 1 94.31 227 PRO A CA 1
ATOM 1712 C C . PRO A 1 227 ? -14.977 4.074 0.989 1 94.31 227 PRO A C 1
ATOM 1714 O O . PRO A 1 227 ? -15.539 3.191 0.332 1 94.31 227 PRO A O 1
ATOM 1717 N N . LYS A 1 228 ? -14.664 3.986 2.283 1 93.69 228 LYS A N 1
ATOM 1718 C CA . LYS A 1 228 ? -15.125 2.924 3.176 1 93.69 228 LYS A CA 1
ATOM 1719 C C . LYS A 1 228 ? -14.305 1.65 2.979 1 93.69 228 LYS A C 1
ATOM 1721 O O . LYS A 1 228 ? -14.617 0.608 3.559 1 93.69 228 LYS A O 1
ATOM 1726 N N . MET A 1 229 ? -13.25 1.727 2.197 1 95.19 229 MET A N 1
ATOM 1727 C CA . MET A 1 229 ? -12.422 0.552 1.923 1 95.19 229 MET A CA 1
ATOM 1728 C C . MET A 1 229 ? -10.977 0.795 2.334 1 95.19 229 MET A C 1
ATOM 1730 O O . MET A 1 229 ? -10.062 0.192 1.775 1 95.19 229 MET A O 1
ATOM 1734 N N . ALA A 1 230 ? -10.781 1.618 3.283 1 98.25 230 ALA A N 1
ATOM 1735 C CA . ALA A 1 230 ? -9.438 2.109 3.592 1 98.25 230 ALA A CA 1
ATOM 1736 C C . ALA A 1 230 ? -8.516 0.963 3.988 1 98.25 230 ALA A C 1
ATOM 1738 O O . ALA A 1 230 ? -7.383 0.875 3.504 1 98.25 230 ALA A O 1
ATOM 1739 N N . ALA A 1 231 ? -8.977 0.039 4.875 1 98.06 231 ALA A N 1
ATOM 1740 C CA . ALA A 1 231 ? -8.117 -1.052 5.34 1 98.06 231 ALA A CA 1
ATOM 1741 C C . ALA A 1 231 ? -7.797 -2.018 4.203 1 98.06 231 ALA A C 1
ATOM 1743 O O . ALA A 1 231 ? -6.629 -2.332 3.959 1 98.06 231 ALA A O 1
ATOM 1744 N N . TYR A 1 232 ? -8.773 -2.422 3.482 1 97.69 232 TYR A N 1
ATOM 1745 C CA . TYR A 1 232 ? -8.641 -3.385 2.396 1 97.69 232 TYR A CA 1
ATOM 1746 C C . TYR A 1 232 ? -7.82 -2.805 1.251 1 97.69 232 TYR A C 1
ATOM 1748 O O . TYR A 1 232 ? -6.84 -3.412 0.811 1 97.69 232 TYR A O 1
ATOM 1756 N N . SER A 1 233 ? -8.195 -1.615 0.792 1 98.56 233 SER A N 1
ATOM 1757 C CA . SER A 1 233 ? -7.559 -0.996 -0.366 1 98.56 233 SER A CA 1
ATOM 1758 C C . SER A 1 233 ? -6.09 -0.687 -0.088 1 98.56 233 SER A C 1
ATOM 1760 O O . SER A 1 233 ? -5.246 -0.805 -0.979 1 98.56 233 SER A O 1
ATOM 1762 N N . SER A 1 234 ? -5.801 -0.274 1.139 1 98.88 234 SER A N 1
ATOM 1763 C CA . SER A 1 234 ? -4.406 -0.015 1.485 1 98.88 234 SER A CA 1
ATOM 1764 C C . SER A 1 234 ? -3.572 -1.288 1.402 1 98.88 234 SER A C 1
ATOM 1766 O O . SER A 1 234 ? -2.457 -1.272 0.877 1 98.88 234 SER A O 1
ATOM 1768 N N . ALA A 1 235 ? -4.094 -2.383 1.91 1 98.88 235 ALA A N 1
ATOM 1769 C CA . ALA A 1 235 ? -3.375 -3.654 1.864 1 98.88 235 ALA A CA 1
ATOM 1770 C C . ALA A 1 235 ? -3.164 -4.113 0.425 1 98.88 235 ALA A C 1
ATOM 1772 O O . ALA A 1 235 ? -2.082 -4.594 0.072 1 98.88 235 ALA A O 1
ATOM 1773 N N . LYS A 1 236 ? -4.203 -3.969 -0.384 1 98.88 236 LYS A N 1
ATOM 1774 C CA . LYS A 1 236 ? -4.098 -4.398 -1.775 1 98.88 236 LYS A CA 1
ATOM 1775 C C . LYS A 1 236 ? -3.16 -3.488 -2.562 1 98.88 236 LYS A C 1
ATOM 1777 O O . LYS A 1 236 ? -2.467 -3.943 -3.475 1 98.88 236 LYS A O 1
ATOM 1782 N N . ALA A 1 237 ? -3.129 -2.205 -2.209 1 98.81 237 ALA A N 1
ATOM 1783 C CA . ALA A 1 237 ? -2.141 -1.308 -2.801 1 98.81 237 ALA A CA 1
ATOM 1784 C C . ALA A 1 237 ? -0.722 -1.752 -2.457 1 98.81 237 ALA A C 1
ATOM 1786 O O . ALA A 1 237 ? 0.165 -1.737 -3.314 1 98.81 237 ALA A O 1
ATOM 1787 N N . ALA A 1 238 ? -0.531 -2.098 -1.234 1 98.94 238 ALA A N 1
ATOM 1788 C CA . ALA A 1 238 ? 0.769 -2.605 -0.801 1 98.94 238 ALA A CA 1
ATOM 1789 C C . ALA A 1 238 ? 1.158 -3.855 -1.583 1 98.94 238 ALA A C 1
ATOM 1791 O O . ALA A 1 238 ? 2.295 -3.977 -2.047 1 98.94 238 ALA A O 1
ATOM 1792 N N . LEU A 1 239 ? 0.21 -4.734 -1.745 1 98.94 239 LEU A N 1
ATOM 1793 C CA . LEU A 1 239 ? 0.476 -5.977 -2.467 1 98.94 239 LEU A CA 1
ATOM 1794 C C . LEU A 1 239 ? 0.833 -5.691 -3.922 1 98.94 239 LEU A C 1
ATOM 1796 O O . LEU A 1 239 ? 1.727 -6.332 -4.48 1 98.94 239 LEU A O 1
ATOM 1800 N N . THR A 1 240 ? 0.118 -4.793 -4.516 1 98.81 240 THR A N 1
ATOM 1801 C CA . THR A 1 240 ? 0.384 -4.426 -5.902 1 98.81 240 THR A CA 1
ATOM 1802 C C . THR A 1 240 ? 1.799 -3.875 -6.055 1 98.81 240 THR A C 1
ATOM 1804 O O . THR A 1 240 ? 2.523 -4.254 -6.977 1 98.81 240 THR A O 1
ATOM 1807 N N . MET A 1 241 ? 2.197 -3.031 -5.141 1 98.75 241 MET A N 1
ATOM 1808 C CA . MET A 1 241 ? 3.543 -2.467 -5.172 1 98.75 241 MET A CA 1
ATOM 1809 C C . MET A 1 241 ? 4.594 -3.553 -4.965 1 98.75 241 MET A C 1
ATOM 1811 O O . MET A 1 241 ? 5.57 -3.629 -5.711 1 98.75 241 MET A O 1
ATOM 1815 N N . PHE A 1 242 ? 4.375 -4.402 -3.982 1 98.94 242 PHE A N 1
ATOM 1816 C CA . PHE A 1 242 ? 5.266 -5.531 -3.736 1 98.94 242 PHE A CA 1
ATOM 1817 C C . PHE A 1 242 ? 5.434 -6.371 -4.996 1 98.94 242 PHE A C 1
ATOM 1819 O O . PHE A 1 242 ? 6.555 -6.715 -5.375 1 98.94 242 PHE A O 1
ATOM 1826 N N . SER A 1 243 ? 4.328 -6.633 -5.648 1 98.88 243 SER A N 1
ATOM 1827 C CA . SER A 1 243 ? 4.32 -7.473 -6.844 1 98.88 243 SER A CA 1
ATOM 1828 C C . SER A 1 243 ? 5.117 -6.828 -7.977 1 98.88 243 SER A C 1
ATOM 1830 O O . SER A 1 243 ? 5.848 -7.512 -8.695 1 98.88 243 SER A O 1
ATOM 1832 N N . SER A 1 244 ? 4.941 -5.578 -8.125 1 98.31 244 SER A N 1
ATOM 1833 C CA . SER A 1 244 ? 5.648 -4.855 -9.18 1 98.31 244 SER A CA 1
ATOM 1834 C C . SER A 1 244 ? 7.156 -4.879 -8.945 1 98.31 244 SER A C 1
ATOM 1836 O O . SER A 1 244 ? 7.93 -5.059 -9.891 1 98.31 244 SER A O 1
ATOM 1838 N N . ILE A 1 245 ? 7.555 -4.711 -7.73 1 97.94 245 ILE A N 1
ATOM 1839 C CA . ILE A 1 245 ? 8.977 -4.711 -7.406 1 97.94 245 ILE A CA 1
ATOM 1840 C C . ILE A 1 245 ? 9.555 -6.109 -7.602 1 97.94 245 ILE A C 1
ATOM 1842 O O . ILE A 1 245 ? 10.617 -6.273 -8.203 1 97.94 245 ILE A O 1
ATOM 1846 N N . VAL A 1 246 ? 8.82 -7.07 -7.148 1 98.38 246 VAL A N 1
ATOM 1847 C CA . VAL A 1 246 ? 9.273 -8.453 -7.27 1 98.38 246 VAL A CA 1
ATOM 1848 C C . VAL A 1 246 ? 9.359 -8.836 -8.75 1 98.38 246 VAL A C 1
ATOM 1850 O O . VAL A 1 246 ? 10.25 -9.594 -9.148 1 98.38 246 VAL A O 1
ATOM 1853 N N . ARG A 1 247 ? 8.43 -8.336 -9.539 1 98.25 247 ARG A N 1
ATOM 1854 C CA . ARG A 1 247 ? 8.484 -8.57 -10.977 1 98.25 247 ARG A CA 1
ATOM 1855 C C . ARG A 1 247 ? 9.812 -8.094 -11.562 1 98.25 247 ARG A C 1
ATOM 1857 O O . ARG A 1 247 ? 10.461 -8.812 -12.32 1 98.25 247 ARG A O 1
ATOM 1864 N N . GLN A 1 248 ? 10.195 -6.918 -11.188 1 96.25 248 GLN A N 1
ATOM 1865 C CA . GLN A 1 248 ? 11.445 -6.34 -11.664 1 96.25 248 GLN A CA 1
ATOM 1866 C C . GLN A 1 248 ? 12.648 -7.16 -11.203 1 96.25 248 GLN A C 1
ATOM 1868 O O . GLN A 1 248 ? 13.547 -7.453 -11.984 1 96.25 248 GLN A O 1
ATOM 1873 N N . GLU A 1 249 ? 12.617 -7.57 -9.977 1 95.38 249 GLU A N 1
ATOM 1874 C CA . GLU A 1 249 ? 13.758 -8.258 -9.367 1 95.38 249 GLU A CA 1
ATOM 1875 C C . GLU A 1 249 ? 13.883 -9.688 -9.891 1 95.38 249 GLU A C 1
ATOM 1877 O O . GLU A 1 249 ? 14.992 -10.188 -10.078 1 95.38 249 GLU A O 1
ATOM 1882 N N . LEU A 1 250 ? 12.758 -10.328 -10.156 1 96.5 250 LEU A N 1
ATOM 1883 C CA . LEU A 1 250 ? 12.773 -11.75 -10.492 1 96.5 250 LEU A CA 1
ATOM 1884 C C . LEU A 1 250 ? 12.977 -11.961 -11.992 1 96.5 250 LEU A C 1
ATOM 1886 O O . LEU A 1 250 ? 13.211 -13.078 -12.438 1 96.5 250 LEU A O 1
ATOM 1890 N N . SER A 1 251 ? 12.883 -10.891 -12.695 1 94.12 251 SER A N 1
ATOM 1891 C CA . SER A 1 251 ? 13.078 -11 -14.133 1 94.12 251 SER A CA 1
ATOM 1892 C C . SER A 1 251 ? 14.43 -11.633 -14.461 1 94.12 251 SER A C 1
ATOM 1894 O O . SER A 1 251 ? 14.531 -12.43 -15.398 1 94.12 251 SER A O 1
ATOM 1896 N N . LYS A 1 252 ? 15.43 -11.383 -13.664 1 90.12 252 LYS A N 1
ATOM 1897 C CA . LYS A 1 252 ? 16.766 -11.922 -13.914 1 90.12 252 LYS A CA 1
ATOM 1898 C C . LYS A 1 252 ? 16.812 -13.422 -13.641 1 90.12 252 LYS A C 1
ATOM 1900 O O . LYS A 1 252 ? 17.703 -14.117 -14.133 1 90.12 252 LYS A O 1
ATOM 1905 N N . TRP A 1 253 ? 15.875 -13.914 -12.883 1 94.25 253 TRP A N 1
ATOM 1906 C CA . TRP A 1 253 ? 15.82 -15.32 -12.516 1 94.25 253 TRP A CA 1
ATOM 1907 C C . TRP A 1 253 ? 14.922 -16.094 -13.477 1 94.25 253 TRP A C 1
ATOM 1909 O O . TRP A 1 253 ? 14.758 -17.312 -13.344 1 94.25 253 TRP A O 1
ATOM 1919 N N . GLY A 1 254 ? 14.234 -15.375 -14.422 1 95.5 254 GLY A N 1
ATOM 1920 C CA . GLY A 1 254 ? 13.344 -16.031 -15.367 1 95.5 254 GLY A CA 1
ATOM 1921 C C . GLY A 1 254 ? 11.953 -16.266 -14.82 1 95.5 254 GLY A C 1
ATOM 1922 O O . GLY A 1 254 ? 11.148 -16.969 -15.438 1 95.5 254 GLY A O 1
ATOM 1923 N N . VAL A 1 255 ? 11.703 -15.781 -13.656 1 97.75 255 VAL A N 1
ATOM 1924 C CA . VAL A 1 255 ? 10.375 -15.898 -13.055 1 97.75 255 VAL A CA 1
ATOM 1925 C C . VAL A 1 255 ? 9.508 -14.719 -13.484 1 97.75 255 VAL A C 1
ATOM 1927 O O . VAL A 1 255 ? 9.93 -13.562 -13.375 1 97.75 255 VAL A O 1
ATOM 1930 N N . LYS A 1 256 ? 8.328 -15 -14.016 1 98.06 256 LYS A N 1
ATOM 1931 C CA . LYS A 1 256 ? 7.41 -13.945 -14.422 1 98.06 256 LYS A CA 1
ATOM 1932 C C . LYS A 1 256 ? 6.359 -13.688 -13.344 1 98.06 256 LYS A C 1
ATOM 1934 O O . LYS A 1 256 ? 5.883 -14.617 -12.695 1 98.06 256 LYS A O 1
ATOM 1939 N N . VAL A 1 257 ? 6.027 -12.422 -13.125 1 98.75 257 VAL A N 1
ATOM 1940 C CA . VAL A 1 257 ? 5.109 -12.023 -12.062 1 98.75 257 VAL A CA 1
ATOM 1941 C C . VAL A 1 257 ? 3.922 -11.266 -12.664 1 98.75 257 VAL A C 1
ATOM 1943 O O . VAL A 1 257 ? 4.105 -10.359 -13.477 1 98.75 257 VAL A O 1
ATOM 1946 N N . SER A 1 258 ? 2.719 -11.672 -12.305 1 98.75 258 SER A N 1
ATOM 1947 C CA . SER A 1 258 ? 1.496 -11.016 -12.758 1 98.75 258 SER A CA 1
ATOM 1948 C C . SER A 1 258 ? 0.613 -10.617 -11.578 1 98.75 258 SER A C 1
ATOM 1950 O O . SER A 1 258 ? 0.579 -11.312 -10.562 1 98.75 258 SER A O 1
ATOM 1952 N N . VAL A 1 259 ? -0.046 -9.516 -11.734 1 98.75 259 VAL A N 1
ATOM 1953 C CA . VAL A 1 259 ? -1.012 -9.039 -10.758 1 98.75 259 VAL A CA 1
ATOM 1954 C C . VAL A 1 259 ? -2.416 -9.062 -11.359 1 98.75 259 VAL A C 1
ATOM 1956 O O . VAL A 1 259 ? -2.633 -8.547 -12.461 1 98.75 259 VAL A O 1
ATOM 1959 N N . ILE A 1 260 ? -3.34 -9.711 -10.68 1 98.81 260 ILE A N 1
ATOM 1960 C CA . ILE A 1 260 ? -4.746 -9.703 -11.07 1 98.81 260 ILE A CA 1
ATOM 1961 C C . ILE A 1 260 ? -5.504 -8.664 -10.242 1 98.81 260 ILE A C 1
ATOM 1963 O O . ILE A 1 260 ? -5.438 -8.68 -9.016 1 98.81 260 ILE A O 1
ATOM 1967 N N . GLN A 1 261 ? -6.16 -7.793 -10.875 1 98.25 261 GLN A N 1
ATOM 1968 C CA . GLN A 1 261 ? -6.934 -6.754 -10.203 1 98.25 261 GLN A CA 1
ATOM 1969 C C . GLN A 1 261 ? -8.414 -6.844 -10.562 1 98.25 261 GLN A C 1
ATOM 1971 O O . GLN A 1 261 ? -8.922 -6.02 -11.328 1 98.25 261 GLN A O 1
ATOM 1976 N N . PRO A 1 262 ? -9.117 -7.754 -9.898 1 97.5 262 PRO A N 1
ATOM 1977 C CA . PRO A 1 262 ? -10.539 -7.949 -10.211 1 97.5 262 PRO A CA 1
ATOM 1978 C C . PRO A 1 262 ? -11.414 -6.797 -9.727 1 97.5 262 PRO A C 1
ATOM 1980 O O . PRO A 1 262 ? -11.07 -6.129 -8.75 1 97.5 262 PRO A O 1
ATOM 1983 N N . GLY A 1 263 ? -12.547 -6.613 -10.453 1 94.19 263 GLY A N 1
ATOM 1984 C CA . GLY A 1 263 ? -13.633 -5.797 -9.93 1 94.19 263 GLY A CA 1
ATOM 1985 C C . GLY A 1 263 ? -14.5 -6.527 -8.922 1 94.19 263 GLY A C 1
ATOM 1986 O O . GLY A 1 263 ? -14 -7.359 -8.164 1 94.19 263 GLY A O 1
ATOM 1987 N N . GLY A 1 264 ? -15.773 -6.121 -8.844 1 90.75 264 GLY A N 1
ATOM 1988 C CA . GLY A 1 264 ? -16.688 -6.758 -7.906 1 90.75 264 GLY A CA 1
ATOM 1989 C C . GLY A 1 264 ? -17.25 -8.062 -8.422 1 90.75 264 GLY A C 1
ATOM 1990 O O . GLY A 1 264 ? -18 -8.078 -9.414 1 90.75 264 GLY A O 1
ATOM 1991 N N . PHE A 1 265 ? -16.844 -9.18 -7.758 1 91.94 265 PHE A N 1
ATOM 1992 C CA . PHE A 1 265 ? -17.391 -10.5 -8.062 1 91.94 265 PHE A CA 1
ATOM 1993 C C . PHE A 1 265 ? -17.984 -11.141 -6.816 1 91.94 265 PHE A C 1
ATOM 1995 O O . PHE A 1 265 ? -17.531 -10.875 -5.699 1 91.94 265 PHE A O 1
ATOM 2002 N N . ARG A 1 266 ? -19.047 -11.898 -7.078 1 84.88 266 ARG A N 1
ATOM 2003 C CA . ARG A 1 266 ? -19.703 -12.562 -5.957 1 84.88 266 ARG A CA 1
ATOM 2004 C C . ARG A 1 266 ? -18.891 -13.742 -5.457 1 84.88 266 ARG A C 1
ATOM 2006 O O . ARG A 1 266 ? -18.906 -14.812 -6.062 1 84.88 266 ARG A O 1
ATOM 2013 N N . THR A 1 267 ? -18.125 -13.328 -4.48 1 84.75 267 THR A N 1
ATOM 2014 C CA . THR A 1 267 ? -17.328 -14.328 -3.797 1 84.75 267 THR A CA 1
ATOM 2015 C C . THR A 1 267 ? -17.672 -14.383 -2.311 1 84.75 267 THR A C 1
ATOM 2017 O O . THR A 1 267 ? -18.578 -13.68 -1.854 1 84.75 267 THR A O 1
ATOM 2020 N N . GLY A 1 268 ? -17.25 -15.328 -1.512 1 78.62 268 GLY A N 1
ATOM 2021 C CA . GLY A 1 268 ? -17.422 -15.367 -0.069 1 78.62 268 GLY A CA 1
ATOM 2022 C C . GLY A 1 268 ? -16.469 -14.461 0.678 1 78.62 268 GLY A C 1
ATOM 2023 O O . GLY A 1 268 ? -16.297 -14.594 1.892 1 78.62 268 GLY A O 1
ATOM 2024 N N . ILE A 1 269 ? -15.922 -13.414 -0.081 1 75.88 269 ILE A N 1
ATOM 2025 C CA . ILE A 1 269 ? -14.844 -12.633 0.519 1 75.88 269 ILE A CA 1
ATOM 2026 C C . ILE A 1 269 ? -15.406 -11.719 1.603 1 75.88 269 ILE A C 1
ATOM 2028 O O . ILE A 1 269 ? -14.711 -11.391 2.566 1 75.88 269 ILE A O 1
ATOM 2032 N N . ALA A 1 270 ? -16.609 -11.188 1.413 1 74.19 270 ALA A N 1
ATOM 2033 C CA . ALA A 1 270 ? -17.234 -10.266 2.361 1 74.19 270 ALA A CA 1
ATOM 2034 C C . ALA A 1 270 ? -17.672 -11 3.627 1 74.19 270 ALA A C 1
ATOM 2036 O O . ALA A 1 270 ? -17.906 -10.375 4.668 1 74.19 270 ALA A O 1
ATOM 2037 N N . GLY A 1 271 ? -17.688 -12.273 3.57 1 74.06 271 GLY A N 1
ATOM 2038 C CA . GLY A 1 271 ? -18.125 -13.047 4.723 1 74.06 271 GLY A CA 1
ATOM 2039 C C . GLY A 1 271 ? -19.625 -13.289 4.742 1 74.06 271 GLY A C 1
ATOM 2040 O O . GLY A 1 271 ? -20.312 -13.047 3.744 1 74.06 271 GLY A O 1
ATOM 2041 N N . THR A 1 272 ? -20.047 -13.805 5.887 1 77.19 272 THR A N 1
ATOM 2042 C CA . THR A 1 272 ? -21.453 -14.133 6.078 1 77.19 272 THR A CA 1
ATOM 2043 C C . THR A 1 272 ? -22.156 -13.055 6.891 1 77.19 272 THR A C 1
ATOM 2045 O O . THR A 1 272 ? -21.516 -12.18 7.465 1 77.19 272 THR A O 1
ATOM 2048 N N . SER A 1 273 ? -23.422 -13.117 6.859 1 79.5 273 SER A N 1
ATOM 2049 C CA . SER A 1 273 ? -24.219 -12.156 7.609 1 79.5 273 SER A CA 1
ATOM 2050 C C . SER A 1 273 ? -23.844 -12.156 9.086 1 79.5 273 SER A C 1
ATOM 2052 O O . SER A 1 273 ? -23.859 -11.109 9.742 1 79.5 273 SER A O 1
ATOM 2054 N N . ASP A 1 274 ? -23.516 -13.289 9.578 1 83.12 274 ASP A N 1
ATOM 2055 C CA . ASP A 1 274 ? -23.141 -13.406 10.977 1 83.12 274 ASP A CA 1
ATOM 2056 C C . ASP A 1 274 ? -21.844 -12.641 11.258 1 83.12 274 ASP A C 1
ATOM 2058 O O . ASP A 1 274 ? -21.688 -12.016 12.312 1 83.12 274 ASP A O 1
ATOM 2062 N N . ILE A 1 275 ? -20.938 -12.727 10.328 1 82.88 275 ILE A N 1
ATOM 2063 C CA . ILE A 1 275 ? -19.656 -12.016 10.469 1 82.88 275 ILE A CA 1
ATOM 2064 C C . ILE A 1 275 ? -19.906 -10.508 10.438 1 82.88 275 ILE A C 1
ATOM 2066 O O . ILE A 1 275 ? -19.281 -9.758 11.203 1 82.88 275 ILE A O 1
ATOM 2070 N N . TRP A 1 276 ? -20.859 -10.102 9.648 1 83.5 276 TRP A N 1
ATOM 2071 C CA . TRP A 1 276 ? -21.172 -8.688 9.539 1 83.5 276 TRP A CA 1
ATOM 2072 C C . TRP A 1 276 ? -21.766 -8.164 10.852 1 83.5 276 TRP A C 1
ATOM 2074 O O . TRP A 1 276 ? -21.422 -7.062 11.289 1 83.5 276 TRP A O 1
ATOM 2084 N N . ASP A 1 277 ? -22.609 -9 11.398 1 85.75 277 ASP A N 1
ATOM 2085 C CA . ASP A 1 277 ? -23.203 -8.602 12.672 1 85.75 277 ASP A CA 1
ATOM 2086 C C . ASP A 1 277 ? -22.141 -8.477 13.758 1 85.75 277 ASP A C 1
ATOM 2088 O O . ASP A 1 277 ? -22.172 -7.543 14.562 1 85.75 277 ASP A O 1
ATOM 2092 N N . ARG A 1 278 ? -21.344 -9.367 13.75 1 88.06 278 ARG A N 1
ATOM 2093 C CA . ARG A 1 278 ? -20.266 -9.352 14.734 1 88.06 278 ARG A CA 1
ATOM 2094 C C . ARG A 1 278 ? -19.359 -8.141 14.531 1 88.06 278 ARG A C 1
ATOM 2096 O O . ARG A 1 278 ? -18.922 -7.516 15.5 1 88.06 278 ARG A O 1
ATOM 2103 N N . GLU A 1 279 ? -19.016 -7.863 13.25 1 88.25 279 GLU A N 1
ATOM 2104 C CA . GLU A 1 279 ? -18.156 -6.734 12.938 1 88.25 279 GLU A CA 1
ATOM 2105 C C . GLU A 1 279 ? -18.812 -5.406 13.289 1 88.25 279 GLU A C 1
ATOM 2107 O O . GLU A 1 279 ? -18.156 -4.477 13.75 1 88.25 279 GLU A O 1
ATOM 2112 N N . GLU A 1 280 ? -20.078 -5.355 13.039 1 88.19 280 GLU A N 1
ATOM 2113 C CA . GLU A 1 280 ? -20.844 -4.168 13.43 1 88.19 280 GLU A CA 1
ATOM 2114 C C . GLU A 1 280 ? -20.719 -3.912 14.93 1 88.19 280 GLU A C 1
ATOM 2116 O O . GLU A 1 280 ? -20.469 -2.783 15.359 1 88.19 280 GLU A O 1
ATOM 2121 N N . LYS A 1 281 ? -20.953 -4.941 15.68 1 89.81 281 LYS A N 1
ATOM 2122 C CA . LYS A 1 281 ? -20.859 -4.828 17.141 1 89.81 281 LYS A CA 1
ATOM 2123 C C . LYS A 1 281 ? -19.453 -4.445 17.578 1 89.81 281 LYS A C 1
ATOM 2125 O O . LYS A 1 281 ? -19.281 -3.611 18.469 1 89.81 281 LYS A O 1
ATOM 2130 N N . ASN A 1 282 ? -18.5 -5.066 16.922 1 90.5 282 ASN A N 1
ATOM 2131 C CA . ASN A 1 282 ? -17.109 -4.77 17.234 1 90.5 282 ASN A CA 1
ATOM 2132 C C . ASN A 1 282 ? -16.766 -3.299 16.984 1 90.5 282 ASN A C 1
ATOM 2134 O O . ASN A 1 282 ? -16.047 -2.68 17.766 1 90.5 282 ASN A O 1
ATOM 2138 N N . ILE A 1 283 ? -17.281 -2.756 15.938 1 90.62 283 ILE A N 1
ATOM 2139 C CA . ILE A 1 283 ? -17.047 -1.36 15.586 1 90.62 283 ILE A CA 1
ATOM 2140 C C . ILE A 1 283 ? -17.703 -0.448 16.625 1 90.62 283 ILE A C 1
ATOM 2142 O O . ILE A 1 283 ? -17.062 0.472 17.141 1 90.62 283 ILE A O 1
ATOM 2146 N N . LEU A 1 284 ? -18.938 -0.749 16.938 1 90.25 284 LEU A N 1
ATOM 2147 C CA . LEU A 1 284 ? -19.672 0.075 17.891 1 90.25 284 LEU A CA 1
ATOM 2148 C C . LEU A 1 284 ? -19.016 0.056 19.266 1 90.25 284 LEU A C 1
ATOM 2150 O O . LEU A 1 284 ? -18.969 1.078 19.953 1 90.25 284 LEU A O 1
ATOM 2154 N N . ASP A 1 285 ? -18.406 -1.085 19.578 1 90.19 285 ASP A N 1
ATOM 2155 C CA . ASP A 1 285 ? -17.797 -1.262 20.891 1 90.19 285 ASP A CA 1
ATOM 2156 C C . ASP A 1 285 ? -16.484 -0.5 21 1 90.19 285 ASP A C 1
ATOM 2158 O O . ASP A 1 285 ? -16.016 -0.201 22.094 1 90.19 285 ASP A O 1
ATOM 2162 N N . HIS A 1 286 ? -15.875 -0.175 19.922 1 88.12 286 HIS A N 1
ATOM 2163 C CA . HIS A 1 286 ? -14.539 0.405 19.953 1 88.12 286 HIS A CA 1
ATOM 2164 C C . HIS A 1 286 ? -14.57 1.878 19.547 1 88.12 286 HIS A C 1
ATOM 2166 O O . HIS A 1 286 ? -13.531 2.535 19.516 1 88.12 286 HIS A O 1
ATOM 2172 N N . LEU A 1 287 ? -15.742 2.387 19.281 1 88.31 287 LEU A N 1
ATOM 2173 C CA . LEU A 1 287 ? -15.844 3.789 18.891 1 88.31 287 LEU A CA 1
ATOM 2174 C C . LEU A 1 287 ? -15.656 4.699 20.094 1 88.31 287 LEU A C 1
ATOM 2176 O O . LEU A 1 287 ? -16.141 4.398 21.188 1 88.31 287 LEU A O 1
ATOM 2180 N N . LEU A 1 288 ? -14.875 5.762 19.859 1 84.12 288 LEU A N 1
ATOM 2181 C CA . LEU A 1 288 ? -14.797 6.812 20.859 1 84.12 288 LEU A CA 1
ATOM 2182 C C . LEU A 1 288 ? -16.125 7.543 20.984 1 84.12 288 LEU A C 1
ATOM 2184 O O . LEU A 1 288 ? -16.922 7.559 20.047 1 84.12 288 LEU A O 1
ATOM 2188 N N . GLN A 1 289 ? -16.312 8.109 22.156 1 85.5 289 GLN A N 1
ATOM 2189 C CA . GLN A 1 289 ? -17.547 8.828 22.406 1 85.5 289 GLN A CA 1
ATOM 2190 C C . GLN A 1 289 ? -17.766 9.953 21.406 1 85.5 289 GLN A C 1
ATOM 2192 O O . GLN A 1 289 ? -18.875 10.172 20.938 1 85.5 289 GLN A O 1
ATOM 2197 N N . GLU A 1 290 ? -16.703 10.586 21.078 1 86.25 290 GLU A N 1
ATOM 2198 C CA . GLU A 1 290 ? -16.781 11.688 20.125 1 86.25 290 GLU A CA 1
ATOM 2199 C C . GLU A 1 290 ? -17.188 11.195 18.734 1 86.25 290 GLU A C 1
ATOM 2201 O O . GLU A 1 290 ? -17.953 11.867 18.047 1 86.25 290 GLU A O 1
ATOM 2206 N N . GLN A 1 291 ? -16.734 10.078 18.359 1 89.69 291 GLN A N 1
ATOM 2207 C CA . GLN A 1 291 ? -17.062 9.492 17.062 1 89.69 291 GLN A CA 1
ATOM 2208 C C . GLN A 1 291 ? -18.531 9.07 17.016 1 89.69 291 GLN A C 1
ATOM 2210 O O . GLN A 1 291 ? -19.219 9.289 16.016 1 89.69 291 GLN A O 1
ATOM 2215 N N . LEU A 1 292 ? -18.922 8.461 18.125 1 89.69 292 LEU A N 1
ATOM 2216 C CA . LEU A 1 292 ? -20.312 8.031 18.203 1 89.69 292 LEU A CA 1
ATOM 2217 C C . LEU A 1 292 ? -21.25 9.227 18.156 1 89.69 292 LEU A C 1
ATOM 2219 O O . LEU A 1 292 ? -22.312 9.164 17.547 1 89.69 292 LEU A O 1
ATOM 2223 N N . ARG A 1 293 ? -20.828 10.25 18.781 1 90.25 293 ARG A N 1
ATOM 2224 C CA . ARG A 1 293 ? -21.641 11.469 18.797 1 90.25 293 ARG A CA 1
ATOM 2225 C C . ARG A 1 293 ? -21.703 12.078 17.391 1 90.25 293 ARG A C 1
ATOM 2227 O O . ARG A 1 293 ? -22.781 12.484 16.938 1 90.25 293 ARG A O 1
ATOM 2234 N N . ASP A 1 294 ? -20.641 12.117 16.75 1 91 294 ASP A N 1
ATOM 2235 C CA . ASP A 1 294 ? -20.562 12.812 15.461 1 91 294 ASP A CA 1
ATOM 2236 C C . ASP A 1 294 ? -21.172 11.969 14.344 1 91 294 ASP A C 1
ATOM 2238 O O . ASP A 1 294 ? -21.875 12.5 13.477 1 91 294 ASP A O 1
ATOM 2242 N N . TYR A 1 295 ? -20.922 10.719 14.281 1 92.19 295 TYR A N 1
ATOM 2243 C CA . TYR A 1 295 ? -21.422 9.859 13.219 1 92.19 295 TYR A CA 1
ATOM 2244 C C . TYR A 1 295 ? -22.828 9.359 13.547 1 92.19 295 TYR A C 1
ATOM 2246 O O . TYR A 1 295 ? -23.703 9.336 12.672 1 92.19 295 TYR A O 1
ATOM 2254 N N . GLY A 1 296 ? -23.062 8.977 14.758 1 91.69 296 GLY A N 1
ATOM 2255 C CA . GLY A 1 296 ? -24.344 8.438 15.172 1 91.69 296 GLY A CA 1
ATOM 2256 C C . GLY A 1 296 ? -24.469 6.945 14.945 1 91.69 296 GLY A C 1
ATOM 2257 O O . GLY A 1 296 ? -23.969 6.422 13.953 1 91.69 296 GLY A O 1
ATOM 2258 N N . GLN A 1 297 ? -25.172 6.309 15.805 1 90 297 GLN A N 1
ATOM 2259 C CA . GLN A 1 297 ? -25.391 4.871 15.711 1 90 297 GLN A CA 1
ATOM 2260 C C . GLN A 1 297 ? -26.188 4.523 14.453 1 90 297 GLN A C 1
ATOM 2262 O O . GLN A 1 297 ? -25.938 3.492 13.82 1 90 297 GLN A O 1
ATOM 2267 N N . ASP A 1 298 ? -27.078 5.359 14.086 1 90.25 298 ASP A N 1
ATOM 2268 C CA . ASP A 1 298 ? -27.922 5.125 12.914 1 90.25 298 ASP A CA 1
ATOM 2269 C C . ASP A 1 298 ? -27.078 5.09 11.641 1 90.25 298 ASP A C 1
ATOM 2271 O O . ASP A 1 298 ? -27.391 4.34 10.711 1 90.25 298 ASP A O 1
ATOM 2275 N N . TYR A 1 299 ? -26.141 5.895 11.633 1 91.56 299 TYR A N 1
ATOM 2276 C CA . TYR A 1 299 ? -25.25 5.926 10.484 1 91.56 299 TYR A CA 1
ATOM 2277 C C . TYR A 1 299 ? -24.547 4.586 10.297 1 91.56 299 TYR A C 1
ATOM 2279 O O . TYR A 1 299 ? -24.453 4.074 9.18 1 91.56 299 TYR A O 1
ATOM 2287 N N . ILE A 1 300 ? -24.094 4.02 11.344 1 89.56 300 ILE A N 1
ATOM 2288 C CA . ILE A 1 300 ? -23.375 2.758 11.32 1 89.56 300 ILE A CA 1
ATOM 2289 C C . ILE A 1 300 ? -24.312 1.623 10.93 1 89.56 300 ILE A C 1
ATOM 2291 O O . ILE A 1 300 ? -23.953 0.765 10.117 1 89.56 300 ILE A O 1
ATOM 2295 N N . LEU A 1 301 ? -25.484 1.66 11.484 1 88.19 301 LEU A N 1
ATOM 2296 C CA . LEU A 1 301 ? -26.484 0.632 11.18 1 88.19 301 LEU A CA 1
ATOM 2297 C C . LEU A 1 301 ? -26.891 0.684 9.711 1 88.19 301 LEU A C 1
ATOM 2299 O O . LEU A 1 301 ? -27.062 -0.358 9.078 1 88.19 301 LEU A O 1
ATOM 2303 N N . HIS A 1 302 ? -27 1.844 9.242 1 86.75 302 HIS A N 1
ATOM 2304 C CA . HIS A 1 302 ? -27.359 2.018 7.84 1 86.75 302 HIS A CA 1
ATOM 2305 C C . HIS A 1 302 ? -26.25 1.481 6.93 1 86.75 302 HIS A C 1
ATOM 2307 O O . HIS A 1 302 ? -26.531 0.878 5.895 1 86.75 302 HIS A O 1
ATOM 2313 N N . GLN A 1 303 ? -25.031 1.753 7.328 1 85.25 303 GLN A N 1
ATOM 2314 C CA . GLN A 1 303 ? -23.906 1.257 6.555 1 85.25 303 GLN A CA 1
ATOM 2315 C C . GLN A 1 303 ? -23.891 -0.268 6.52 1 85.25 303 GLN A C 1
ATOM 2317 O O . GLN A 1 303 ? -23.578 -0.869 5.488 1 85.25 303 GLN A O 1
ATOM 2322 N N . THR A 1 304 ? -24.172 -0.864 7.578 1 84.5 304 THR A N 1
ATOM 2323 C CA . THR A 1 304 ? -24.219 -2.32 7.664 1 84.5 304 THR A CA 1
ATOM 2324 C C . THR A 1 304 ? -25.281 -2.891 6.734 1 84.5 304 THR A C 1
ATOM 2326 O O . THR A 1 304 ? -25.047 -3.895 6.059 1 84.5 304 THR A O 1
ATOM 2329 N N . LYS A 1 305 ? -26.375 -2.283 6.754 1 81.81 305 LYS A N 1
ATOM 2330 C CA . LYS A 1 305 ? -27.453 -2.723 5.879 1 81.81 305 LYS A CA 1
ATOM 2331 C C . LYS A 1 305 ? -27.062 -2.588 4.41 1 81.81 305 LYS A C 1
ATOM 2333 O O . LYS A 1 305 ? -27.375 -3.467 3.6 1 81.81 305 LYS A O 1
ATOM 2338 N N . PHE A 1 306 ? -26.438 -1.502 4.203 1 78.31 306 PHE A N 1
ATOM 2339 C CA . PHE A 1 306 ? -25.984 -1.258 2.838 1 78.31 306 PHE A CA 1
ATOM 2340 C C . PHE A 1 306 ? -24.969 -2.314 2.41 1 78.31 306 PHE A C 1
ATOM 2342 O O . PHE A 1 306 ? -25.047 -2.832 1.293 1 78.31 306 PHE A O 1
ATOM 2349 N N . ASN A 1 307 ? -24.047 -2.697 3.236 1 80.56 307 ASN A N 1
ATOM 2350 C CA . ASN A 1 307 ? -23.016 -3.689 2.939 1 80.56 307 ASN A CA 1
ATOM 2351 C C . ASN A 1 307 ? -23.625 -5.059 2.646 1 80.56 307 ASN A C 1
ATOM 2353 O O . ASN A 1 307 ? -23.141 -5.781 1.772 1 80.56 307 ASN A O 1
ATOM 2357 N N . LYS A 1 308 ? -24.641 -5.355 3.369 1 78.56 308 LYS A N 1
ATOM 2358 C CA . LYS A 1 308 ? -25.312 -6.641 3.189 1 78.56 308 LYS A CA 1
ATOM 2359 C C . LYS A 1 308 ? -25.984 -6.727 1.819 1 78.56 308 LYS A C 1
ATOM 2361 O O . LYS A 1 308 ? -26.188 -7.824 1.294 1 78.56 308 LYS A O 1
ATOM 2366 N N . SER A 1 309 ? -26.156 -5.539 1.206 1 75.31 309 SER A N 1
ATOM 2367 C CA . SER A 1 309 ? -26.828 -5.516 -0.087 1 75.31 309 SER A CA 1
ATOM 2368 C C . SER A 1 309 ? -25.828 -5.559 -1.236 1 75.31 309 SER A C 1
ATOM 2370 O O . SER A 1 309 ? -26.203 -5.824 -2.381 1 75.31 309 SER A O 1
ATOM 2372 N N . ILE A 1 310 ? -24.594 -5.312 -0.943 1 72.5 310 ILE A N 1
ATOM 2373 C CA . ILE A 1 310 ? -23.578 -5.234 -1.981 1 72.5 310 ILE A CA 1
ATOM 2374 C C . ILE A 1 310 ? -23.391 -6.602 -2.635 1 72.5 310 ILE A C 1
ATOM 2376 O O . ILE A 1 310 ? -23.109 -6.691 -3.832 1 72.5 310 ILE A O 1
ATOM 2380 N N . GLY A 1 311 ? -23.469 -7.613 -1.912 1 70.94 311 GLY A N 1
ATOM 2381 C CA . GLY A 1 311 ? -23.328 -8.945 -2.477 1 70.94 311 GLY A CA 1
ATOM 2382 C C . GLY A 1 311 ? -24.25 -9.195 -3.652 1 70.94 311 GLY A C 1
ATOM 2383 O O . GLY A 1 311 ? -23.906 -9.914 -4.59 1 70.94 311 GLY A O 1
ATOM 2384 N N . GLY A 1 312 ? -25.312 -8.484 -3.65 1 72.25 312 GLY A N 1
ATOM 2385 C CA . GLY A 1 312 ? -26.297 -8.68 -4.695 1 72.25 312 GLY A CA 1
ATOM 2386 C C . GLY A 1 312 ? -25.938 -8 -6 1 72.25 312 GLY A C 1
ATOM 2387 O O . GLY A 1 312 ? -26.438 -8.375 -7.062 1 72.25 312 GLY A O 1
ATOM 2388 N N . VAL A 1 313 ? -24.984 -7.133 -5.945 1 76.5 313 VAL A N 1
ATOM 2389 C CA . VAL A 1 313 ? -24.672 -6.355 -7.141 1 76.5 313 VAL A CA 1
ATOM 2390 C C . VAL A 1 313 ? -23.391 -6.883 -7.781 1 76.5 313 VAL A C 1
ATOM 2392 O O . VAL A 1 313 ? -23.078 -6.531 -8.922 1 76.5 313 VAL A O 1
ATOM 2395 N N . CYS A 1 314 ? -22.766 -7.785 -7.152 1 84.5 314 CYS A N 1
ATOM 2396 C CA . CYS A 1 314 ? -21.5 -8.312 -7.656 1 84.5 314 CYS A CA 1
ATOM 2397 C C . CYS A 1 314 ? -21.734 -9.406 -8.695 1 84.5 314 CYS A C 1
ATOM 2399 O O . CYS A 1 314 ? -22.75 -10.109 -8.633 1 84.5 314 CYS A O 1
ATOM 2401 N N . ASN A 1 315 ? -20.859 -9.5 -9.688 1 89.5 315 ASN A N 1
ATOM 2402 C CA . ASN A 1 315 ? -20.953 -10.469 -10.781 1 89.5 315 ASN A CA 1
ATOM 2403 C C . ASN A 1 315 ? -20.812 -11.898 -10.281 1 89.5 315 ASN A C 1
ATOM 2405 O O . ASN A 1 315 ? -19.797 -12.25 -9.68 1 89.5 315 ASN A O 1
ATOM 2409 N N . PRO A 1 316 ? -21.766 -12.727 -10.508 1 90.56 316 PRO A N 1
ATOM 2410 C CA . PRO A 1 316 ? -21.672 -14.117 -10.055 1 90.56 316 PRO A CA 1
ATOM 2411 C C . PRO A 1 316 ? -20.781 -14.969 -10.953 1 90.56 316 PRO A C 1
ATOM 2413 O O . PRO A 1 316 ? -20.328 -16.047 -10.539 1 90.56 316 PRO A O 1
ATOM 2416 N N . ASP A 1 317 ? -20.578 -14.5 -12.18 1 94.69 317 ASP A N 1
ATOM 2417 C CA . ASP A 1 317 ? -19.719 -15.234 -13.109 1 94.69 317 ASP A CA 1
ATOM 2418 C C . ASP A 1 317 ? -18.25 -14.961 -12.828 1 94.69 317 ASP A C 1
ATOM 2420 O O . ASP A 1 317 ? -17.75 -13.883 -13.133 1 94.69 317 ASP A O 1
ATOM 2424 N N . LEU A 1 318 ? -17.531 -15.984 -12.352 1 96.56 318 LEU A N 1
ATOM 2425 C CA . LEU A 1 318 ? -16.141 -15.828 -11.969 1 96.56 318 LEU A CA 1
ATOM 2426 C C . LEU A 1 318 ? -15.219 -16.109 -13.148 1 96.56 318 LEU A C 1
ATOM 2428 O O . LEU A 1 318 ? -14 -15.953 -13.047 1 96.56 318 LEU A O 1
ATOM 2432 N N . SER A 1 319 ? -15.695 -16.453 -14.281 1 96.38 319 SER A N 1
ATOM 2433 C CA . SER A 1 319 ? -14.945 -16.969 -15.422 1 96.38 319 SER A CA 1
ATOM 2434 C C . SER A 1 319 ? -13.914 -15.953 -15.906 1 96.38 319 SER A C 1
ATOM 2436 O O . SER A 1 319 ? -12.789 -16.312 -16.25 1 96.38 319 SER A O 1
ATOM 2438 N N . PRO A 1 320 ? -14.273 -14.656 -15.875 1 95.94 320 PRO A N 1
ATOM 2439 C CA . PRO A 1 320 ? -13.258 -13.711 -16.344 1 95.94 320 PRO A CA 1
ATOM 2440 C C . PRO A 1 320 ? -11.992 -13.719 -15.484 1 95.94 320 PRO A C 1
ATOM 2442 O O . PRO A 1 320 ? -10.883 -13.609 -16.016 1 95.94 320 PRO A O 1
ATOM 2445 N N . VAL A 1 321 ? -12.156 -13.852 -14.227 1 98.06 321 VAL A N 1
ATOM 2446 C CA . VAL A 1 321 ? -11.008 -13.883 -13.32 1 98.06 321 VAL A CA 1
ATOM 2447 C C . VAL A 1 321 ? -10.219 -15.172 -13.516 1 98.06 321 VAL A C 1
ATOM 2449 O O . VAL A 1 321 ? -8.992 -15.141 -13.617 1 98.06 321 VAL A O 1
ATOM 2452 N N . LEU A 1 322 ? -10.906 -16.281 -13.664 1 98.25 322 LEU A N 1
ATOM 2453 C CA . LEU A 1 322 ? -10.258 -17.578 -13.836 1 98.25 322 LEU A CA 1
ATOM 2454 C C . LEU A 1 322 ? -9.484 -17.625 -15.141 1 98.25 322 LEU A C 1
ATOM 2456 O O . LEU A 1 322 ? -8.375 -18.172 -15.188 1 98.25 322 LEU A O 1
ATOM 2460 N N . GLN A 1 323 ? -10.023 -17.031 -16.125 1 96.88 323 GLN A N 1
ATOM 2461 C CA . GLN A 1 323 ? -9.367 -17.016 -17.438 1 96.88 323 GLN A CA 1
ATOM 2462 C C . GLN A 1 323 ? -8.086 -16.188 -17.391 1 96.88 323 GLN A C 1
ATOM 2464 O O . GLN A 1 323 ? -7.074 -16.578 -17.984 1 96.88 323 GLN A O 1
ATOM 2469 N N . ASP A 1 324 ? -8.164 -15.086 -16.734 1 97.62 324 ASP A N 1
ATOM 2470 C CA . ASP A 1 324 ? -6.98 -14.234 -16.625 1 97.62 324 ASP A CA 1
ATOM 2471 C C . ASP A 1 324 ? -5.883 -14.93 -15.812 1 97.62 324 ASP A C 1
ATOM 2473 O O . ASP A 1 324 ? -4.707 -14.859 -16.172 1 97.62 324 ASP A O 1
ATOM 2477 N N . ILE A 1 325 ? -6.273 -15.586 -14.742 1 98.62 325 ILE A N 1
ATOM 2478 C CA . ILE A 1 325 ? -5.285 -16.297 -13.938 1 98.62 325 ILE A CA 1
ATOM 2479 C C . ILE A 1 325 ? -4.668 -17.422 -14.766 1 98.62 325 ILE A C 1
ATOM 2481 O O . ILE A 1 325 ? -3.451 -17.625 -14.75 1 98.62 325 ILE A O 1
ATOM 2485 N N . GLN A 1 326 ? -5.508 -18.172 -15.484 1 97.75 326 GLN A N 1
ATOM 2486 C CA . GLN A 1 326 ? -5.012 -19.234 -16.344 1 97.75 326 GLN A CA 1
ATOM 2487 C C . GLN A 1 326 ? -4.016 -18.688 -17.359 1 97.75 326 GLN A C 1
ATOM 2489 O O . GLN A 1 326 ? -2.973 -19.297 -17.609 1 97.75 326 GLN A O 1
ATOM 2494 N N . HIS A 1 327 ? -4.316 -17.578 -17.969 1 97.06 327 HIS A N 1
ATOM 2495 C CA . HIS A 1 327 ? -3.406 -16.953 -18.922 1 97.06 327 HIS A CA 1
ATOM 2496 C C . HIS A 1 327 ? -2.084 -16.578 -18.266 1 97.06 327 HIS A C 1
ATOM 2498 O O . HIS A 1 327 ? -1.015 -16.812 -18.844 1 97.06 327 HIS A O 1
ATOM 2504 N N . ALA A 1 328 ? -2.188 -16.047 -17.109 1 98.06 328 ALA A N 1
ATOM 2505 C CA . ALA A 1 328 ? -0.988 -15.641 -16.375 1 98.06 328 ALA A CA 1
ATOM 2506 C C . ALA A 1 328 ? -0.088 -16.844 -16.094 1 98.06 328 ALA A C 1
ATOM 2508 O O . ALA A 1 328 ? 1.139 -16.719 -16.125 1 98.06 328 ALA A O 1
ATOM 2509 N N . ILE A 1 329 ? -0.665 -17.953 -15.883 1 97.75 329 ILE A N 1
ATOM 2510 C CA . ILE A 1 329 ? 0.054 -19.156 -15.508 1 97.75 329 ILE A CA 1
ATOM 2511 C C . ILE A 1 329 ? 0.595 -19.844 -16.766 1 97.75 329 ILE A C 1
ATOM 2513 O O . ILE A 1 329 ? 1.7 -20.391 -16.75 1 97.75 329 ILE A O 1
ATOM 2517 N N . SER A 1 330 ? -0.109 -19.75 -17.859 1 96.75 330 SER A N 1
ATOM 2518 C CA . SER A 1 330 ? 0.167 -20.656 -18.953 1 96.75 330 SER A CA 1
ATOM 2519 C C . SER A 1 330 ? 0.761 -19.922 -20.156 1 96.75 330 SER A C 1
ATOM 2521 O O . SER A 1 330 ? 1.35 -20.531 -21.047 1 96.75 330 SER A O 1
ATOM 2523 N N . ALA A 1 331 ? 0.564 -18.641 -20.203 1 95.56 331 ALA A N 1
ATOM 2524 C CA . ALA A 1 331 ? 1.016 -17.922 -21.391 1 95.56 331 ALA A CA 1
ATOM 2525 C C . ALA A 1 331 ? 2.539 -17.859 -21.453 1 95.56 331 ALA A C 1
ATOM 2527 O O . ALA A 1 331 ? 3.207 -17.766 -20.422 1 95.56 331 ALA A O 1
ATOM 2528 N N . GLN A 1 332 ? 3.066 -17.906 -22.609 1 93.94 332 GLN A N 1
ATOM 2529 C CA . GLN A 1 332 ? 4.504 -17.75 -22.797 1 93.94 332 GLN A CA 1
ATOM 2530 C C . GLN A 1 332 ? 4.965 -16.375 -22.297 1 93.94 332 GLN A C 1
ATOM 2532 O O . GLN A 1 332 ? 6.016 -16.266 -21.672 1 93.94 332 GLN A O 1
ATOM 2537 N N . ASN A 1 333 ? 4.133 -15.406 -22.625 1 92.44 333 ASN A N 1
ATOM 2538 C CA . ASN A 1 333 ? 4.395 -14.047 -22.188 1 92.44 333 ASN A CA 1
ATOM 2539 C C . ASN A 1 333 ? 3.188 -13.445 -21.469 1 92.44 333 ASN A C 1
ATOM 2541 O O . ASN A 1 333 ? 2.432 -12.672 -22.062 1 92.44 333 ASN A O 1
ATOM 2545 N N . PRO A 1 334 ? 3.064 -13.703 -20.203 1 96.12 334 PRO A N 1
ATOM 2546 C CA . PRO A 1 334 ? 1.94 -13.148 -19.438 1 96.12 334 PRO A CA 1
ATOM 2547 C C . PRO A 1 334 ? 2.049 -11.641 -19.25 1 96.12 334 PRO A C 1
ATOM 2549 O O . PRO A 1 334 ? 3.15 -11.086 -19.297 1 96.12 334 PRO A O 1
ATOM 2552 N N . ALA A 1 335 ? 0.922 -11.023 -19.156 1 94.75 335 ALA A N 1
ATOM 2553 C CA . ALA A 1 335 ? 0.883 -9.594 -18.844 1 94.75 335 ALA A CA 1
ATOM 2554 C C . ALA A 1 335 ? 1.238 -9.328 -17.391 1 94.75 335 ALA A C 1
ATOM 2556 O O . ALA A 1 335 ? 0.983 -10.164 -16.516 1 94.75 335 ALA A O 1
ATOM 2557 N N . PRO A 1 336 ? 1.828 -8.195 -17.188 1 96.56 336 PRO A N 1
ATOM 2558 C CA . PRO A 1 336 ? 2.127 -7.852 -15.797 1 96.56 336 PRO A CA 1
ATOM 2559 C C . PRO A 1 336 ? 0.87 -7.582 -14.969 1 96.56 336 PRO A C 1
ATOM 2561 O O . PRO A 1 336 ? 0.86 -7.812 -13.758 1 96.56 336 PRO A O 1
ATOM 2564 N N . PHE A 1 337 ? -0.178 -7.082 -15.68 1 96.62 337 PHE A N 1
ATOM 2565 C CA . PHE A 1 337 ? -1.423 -6.746 -15 1 96.62 337 PHE A CA 1
ATOM 2566 C C . PHE A 1 337 ? -2.625 -7.266 -15.781 1 96.62 337 PHE A C 1
ATOM 2568 O O . PHE A 1 337 ? -2.648 -7.199 -17.016 1 96.62 337 PHE A O 1
ATOM 2575 N N . TYR A 1 338 ? -3.562 -7.875 -15.062 1 96.94 338 TYR A N 1
ATOM 2576 C CA . TYR A 1 338 ? -4.879 -8.258 -15.562 1 96.94 338 TYR A CA 1
ATOM 2577 C C . TYR A 1 338 ? -5.984 -7.586 -14.758 1 96.94 338 TYR A C 1
ATOM 2579 O O . TYR A 1 338 ? -5.891 -7.477 -13.531 1 96.94 338 TYR A O 1
ATOM 2587 N N . SER A 1 339 ? -6.992 -7.051 -15.398 1 96.12 339 SER A N 1
ATOM 2588 C CA . SER A 1 339 ? -8.07 -6.344 -14.719 1 96.12 339 SER A CA 1
ATOM 2589 C C . SER A 1 339 ? -9.438 -6.902 -15.117 1 96.12 339 SER A C 1
ATOM 2591 O O . SER A 1 339 ? -10.242 -6.207 -15.734 1 96.12 339 SER A O 1
ATOM 2593 N N . PRO A 1 340 ? -9.727 -8.117 -14.664 1 96.56 340 PRO A N 1
ATOM 2594 C CA . PRO A 1 340 ? -11.016 -8.703 -15.039 1 96.56 340 PRO A CA 1
ATOM 2595 C C . PRO A 1 340 ? -12.203 -7.996 -14.383 1 96.56 340 PRO A C 1
ATOM 2597 O O . PRO A 1 340 ? -12.109 -7.559 -13.234 1 96.56 340 PRO A O 1
ATOM 2600 N N . GLY A 1 341 ? -13.336 -7.941 -15.086 1 92.25 341 GLY A N 1
ATOM 2601 C CA . GLY A 1 341 ? -14.562 -7.285 -14.664 1 92.25 341 GLY A CA 1
ATOM 2602 C C . GLY A 1 341 ? -15.023 -6.211 -15.633 1 92.25 341 GLY A C 1
ATOM 2603 O O . GLY A 1 341 ? -14.234 -5.723 -16.453 1 92.25 341 GLY A O 1
ATOM 2604 N N . LYS A 1 342 ? -16.25 -5.832 -15.477 1 86.56 342 LYS A N 1
ATOM 2605 C CA . LYS A 1 342 ? -16.844 -4.848 -16.375 1 86.56 342 LYS A CA 1
ATOM 2606 C C . LYS A 1 342 ? -16.203 -3.471 -16.172 1 86.56 342 LYS A C 1
ATOM 2608 O O . LYS A 1 342 ? -16.281 -2.906 -15.086 1 86.56 342 LYS A O 1
ATOM 2613 N N . MET A 1 343 ? -15.539 -2.98 -17.109 1 86.62 343 MET A N 1
ATOM 2614 C CA . MET A 1 343 ? -14.977 -1.636 -17.234 1 86.62 343 MET A CA 1
ATOM 2615 C C . MET A 1 343 ? -13.898 -1.402 -16.188 1 86.62 343 MET A C 1
ATOM 2617 O O . MET A 1 343 ? -13.586 -0.257 -15.852 1 86.62 343 MET A O 1
ATOM 2621 N N . VAL A 1 344 ? -13.391 -2.459 -15.594 1 91.75 344 VAL A N 1
ATOM 2622 C CA . VAL A 1 344 ? -12.398 -2.326 -14.539 1 91.75 344 VAL A CA 1
ATOM 2623 C C . VAL A 1 344 ? -11.133 -1.686 -15.102 1 91.75 344 VAL A C 1
ATOM 2625 O O . VAL A 1 344 ? -10.586 -0.746 -14.516 1 91.75 344 VAL A O 1
ATOM 2628 N N . SER A 1 345 ? -10.688 -2.189 -16.25 1 88.56 345 SER A N 1
ATOM 2629 C CA . SER A 1 345 ? -9.477 -1.646 -16.859 1 88.56 345 SER A CA 1
ATOM 2630 C C . SER A 1 345 ? -9.641 -0.165 -17.188 1 88.56 345 SER A C 1
ATOM 2632 O O . SER A 1 345 ? -8.719 0.627 -16.969 1 88.56 345 SER A O 1
ATOM 2634 N N . LEU A 1 346 ? -10.781 0.237 -17.609 1 84.12 346 LEU A N 1
ATOM 2635 C CA . LEU A 1 346 ? -11.055 1.63 -17.938 1 84.12 346 LEU A CA 1
ATOM 2636 C C . LEU A 1 346 ? -11.023 2.506 -16.703 1 84.12 346 LEU A C 1
ATOM 2638 O O . LEU A 1 346 ? -10.43 3.588 -16.703 1 84.12 346 LEU A O 1
ATOM 2642 N N . TRP A 1 347 ? -11.609 1.964 -15.68 1 87.44 347 TRP A N 1
ATOM 2643 C CA . TRP A 1 347 ? -11.648 2.721 -14.438 1 87.44 347 TRP A CA 1
ATOM 2644 C C . TRP A 1 347 ? -10.25 2.883 -13.852 1 87.44 347 TRP A C 1
ATOM 2646 O O . TRP A 1 347 ? -9.906 3.945 -13.328 1 87.44 347 TRP A O 1
ATOM 2656 N N . LEU A 1 348 ? -9.5 1.841 -13.969 1 89.25 348 LEU A N 1
ATOM 2657 C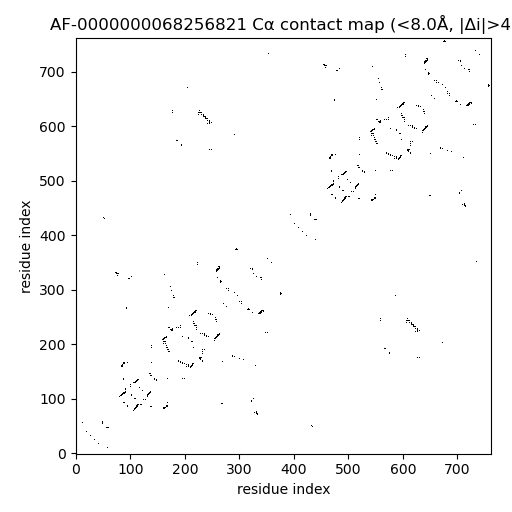 CA . LEU A 1 348 ? -8.133 1.899 -13.469 1 89.25 348 LEU A CA 1
ATOM 2658 C C . LEU A 1 348 ? -7.305 2.91 -14.258 1 89.25 348 LEU A C 1
ATOM 2660 O O . LEU A 1 348 ? -6.578 3.715 -13.672 1 89.25 348 LEU A O 1
ATOM 2664 N N . HIS A 1 349 ? -7.461 2.934 -15.555 1 82.06 349 HIS A N 1
ATOM 2665 C CA . HIS A 1 349 ? -6.754 3.895 -16.391 1 82.06 349 HIS A CA 1
ATOM 2666 C C . HIS A 1 349 ? -7.246 5.316 -16.141 1 82.06 349 HIS A C 1
ATOM 2668 O O . HIS A 1 349 ? -6.445 6.25 -16.062 1 82.06 349 HIS A O 1
ATOM 2674 N N . PHE A 1 350 ? -8.508 5.418 -15.992 1 81.25 350 PHE A N 1
ATOM 2675 C CA . PHE A 1 350 ? -9.094 6.719 -15.703 1 81.25 350 PHE A CA 1
ATOM 2676 C C . PHE A 1 350 ? -8.562 7.281 -14.391 1 81.25 350 PHE A C 1
ATOM 2678 O O . PHE A 1 350 ? -8.234 8.461 -14.305 1 81.25 350 PHE A O 1
ATOM 2685 N N . ALA A 1 351 ? -8.484 6.473 -13.406 1 86.75 351 ALA A N 1
ATOM 2686 C CA . ALA A 1 351 ? -8.023 6.895 -12.078 1 86.75 351 ALA A CA 1
ATOM 2687 C C . ALA A 1 351 ? -6.57 7.359 -12.125 1 86.75 351 ALA A C 1
ATOM 2689 O O . ALA A 1 351 ? -6.164 8.227 -11.352 1 86.75 351 ALA A O 1
ATOM 2690 N N . THR A 1 352 ? -5.848 6.785 -13 1 79.56 352 THR A N 1
ATOM 2691 C CA . THR A 1 352 ? -4.426 7.098 -13.078 1 79.56 352 THR A CA 1
ATOM 2692 C C . THR A 1 352 ? -4.195 8.398 -13.844 1 79.56 352 THR A C 1
ATOM 2694 O O . THR A 1 352 ? -3.252 9.133 -13.555 1 79.56 352 THR A O 1
ATOM 2697 N N . ILE A 1 353 ? -5.059 8.766 -14.766 1 75.94 353 ILE A N 1
ATOM 2698 C CA . ILE A 1 353 ? -4.793 9.875 -15.672 1 75.94 353 ILE A CA 1
ATOM 2699 C C . ILE A 1 353 ? -5.617 11.086 -15.266 1 75.94 353 ILE A C 1
ATOM 2701 O O . ILE A 1 353 ? -5.195 12.234 -15.461 1 75.94 353 ILE A O 1
ATOM 2705 N N . CYS A 1 354 ? -6.727 10.828 -14.703 1 80.81 354 CYS A N 1
ATOM 2706 C CA . CYS A 1 354 ? -7.672 11.891 -14.383 1 80.81 354 CYS A CA 1
ATOM 2707 C C . CYS A 1 354 ? -7.156 12.742 -13.227 1 80.81 354 CYS A C 1
ATOM 2709 O O . CYS A 1 354 ? -6.582 12.211 -12.273 1 80.81 354 CYS A O 1
ATOM 2711 N N . PRO A 1 355 ? -7.367 14.078 -13.391 1 84.31 355 PRO A N 1
ATOM 2712 C CA . PRO A 1 355 ? -7.051 14.898 -12.211 1 84.31 355 PRO A CA 1
ATOM 2713 C C . PRO A 1 355 ? -7.742 14.398 -10.945 1 84.31 355 PRO A C 1
ATOM 2715 O O . PRO A 1 355 ? -8.891 13.961 -11 1 84.31 355 PRO A O 1
ATOM 2718 N N . THR A 1 356 ? -7.031 14.453 -9.883 1 91.38 356 THR A N 1
ATOM 2719 C CA . THR A 1 356 ? -7.5 13.891 -8.617 1 91.38 356 THR A CA 1
ATOM 2720 C C . THR A 1 356 ? -8.852 14.492 -8.227 1 91.38 356 THR A C 1
ATOM 2722 O O . THR A 1 356 ? -9.734 13.781 -7.746 1 91.38 356 THR A O 1
ATOM 2725 N N . SER A 1 357 ? -9.039 15.797 -8.453 1 89.81 357 SER A N 1
ATOM 2726 C CA . SER A 1 357 ? -10.289 16.453 -8.086 1 89.81 357 SER A CA 1
ATOM 2727 C C . SER A 1 357 ? -11.469 15.891 -8.883 1 89.81 357 SER A C 1
ATOM 2729 O O . SER A 1 357 ? -12.562 15.734 -8.352 1 89.81 357 SER A O 1
ATOM 2731 N N . LEU A 1 358 ? -11.211 15.617 -10.109 1 87.69 358 LEU A N 1
ATOM 2732 C CA . LEU A 1 358 ? -12.258 15.039 -10.945 1 87.69 358 LEU A CA 1
ATOM 2733 C C . LEU A 1 358 ? -12.562 13.609 -10.516 1 87.69 358 LEU A C 1
ATOM 2735 O O . LEU A 1 358 ? -13.727 13.211 -10.445 1 87.69 358 LEU A O 1
ATOM 2739 N N . LEU A 1 359 ? -11.555 12.883 -10.227 1 90.31 359 LEU A N 1
ATOM 2740 C CA . LEU A 1 359 ? -11.758 11.516 -9.75 1 90.31 359 LEU A CA 1
ATOM 2741 C C . LEU A 1 359 ? -12.57 11.5 -8.461 1 90.31 359 LEU A C 1
ATOM 2743 O O . LEU A 1 359 ? -13.516 10.719 -8.328 1 90.31 359 LEU A O 1
ATOM 2747 N N . ASP A 1 360 ? -12.172 12.391 -7.57 1 92.56 360 ASP A N 1
ATOM 2748 C CA . ASP A 1 360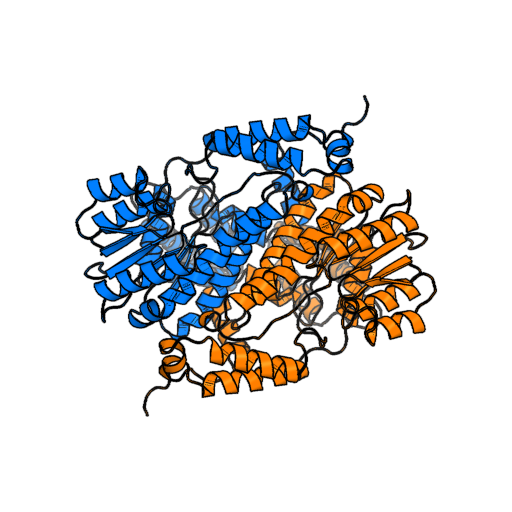 ? -12.891 12.477 -6.301 1 92.56 360 ASP A CA 1
ATOM 2749 C C . ASP A 1 360 ? -14.367 12.812 -6.523 1 92.56 360 ASP A C 1
ATOM 2751 O O . ASP A 1 360 ? -15.242 12.242 -5.875 1 92.56 360 ASP A O 1
ATOM 2755 N N . TYR A 1 361 ? -14.578 13.68 -7.434 1 88.38 361 TYR A N 1
ATOM 2756 C CA . TYR A 1 361 ? -15.945 14.086 -7.754 1 88.38 361 TYR A CA 1
ATOM 2757 C C . TYR A 1 361 ? -16.734 12.922 -8.32 1 88.38 361 TYR A C 1
ATOM 2759 O O . TYR A 1 361 ? -17.875 12.68 -7.91 1 88.38 361 TYR A O 1
ATOM 2767 N N . LEU A 1 362 ? -16.188 12.188 -9.18 1 86.31 362 LEU A N 1
ATOM 2768 C CA . LEU A 1 362 ? -16.859 11.086 -9.844 1 86.31 362 LEU A CA 1
ATOM 2769 C C . LEU A 1 362 ? -17.125 9.945 -8.859 1 86.31 362 LEU A C 1
ATOM 2771 O O . LEU A 1 362 ? -18.203 9.336 -8.891 1 86.31 362 LEU A O 1
ATOM 2775 N N . VAL A 1 363 ? -16.172 9.656 -8.086 1 88.38 363 VAL A N 1
ATOM 2776 C CA . VAL A 1 363 ? -16.328 8.594 -7.098 1 88.38 363 VAL A CA 1
ATOM 2777 C C . VAL A 1 363 ? -17.453 8.969 -6.125 1 88.38 363 VAL A C 1
ATOM 2779 O O . VAL A 1 363 ? -18.266 8.117 -5.758 1 88.38 363 VAL A O 1
ATOM 2782 N N . LYS A 1 364 ? -17.453 10.195 -5.754 1 85.62 364 LYS A N 1
ATOM 2783 C CA . LYS A 1 364 ? -18.516 10.68 -4.879 1 85.62 364 LYS A CA 1
ATOM 2784 C C . LYS A 1 364 ? -19.891 10.523 -5.539 1 85.62 364 LYS A C 1
ATOM 2786 O O . LYS A 1 364 ? -20.859 10.141 -4.887 1 85.62 364 LYS A O 1
ATOM 2791 N N . LYS A 1 365 ? -19.938 10.781 -6.785 1 82.44 365 LYS A N 1
ATOM 2792 C CA . LYS A 1 365 ? -21.203 10.742 -7.52 1 82.44 365 LYS A CA 1
ATOM 2793 C C . LYS A 1 365 ? -21.656 9.305 -7.75 1 82.44 365 LYS A C 1
ATOM 2795 O O . LYS A 1 365 ? -22.859 9.008 -7.668 1 82.44 365 LYS A O 1
ATOM 2800 N N . VAL A 1 366 ? -20.75 8.477 -8.062 1 75.69 366 VAL A N 1
ATOM 2801 C CA . VAL A 1 366 ? -21.078 7.102 -8.422 1 75.69 366 VAL A CA 1
ATOM 2802 C C . VAL A 1 366 ? -21.312 6.273 -7.16 1 75.69 366 VAL A C 1
ATOM 2804 O O . VAL A 1 366 ? -22.25 5.465 -7.102 1 75.69 366 VAL A O 1
ATOM 2807 N N . LEU A 1 367 ? -20.422 6.328 -6.297 1 64.94 367 LEU A N 1
ATOM 2808 C CA . LEU A 1 367 ? -20.469 5.438 -5.141 1 64.94 367 LEU A CA 1
ATOM 2809 C C . LEU A 1 367 ? -21.328 6.043 -4.027 1 64.94 367 LEU A C 1
ATOM 2811 O O . LEU A 1 367 ? -21.875 5.316 -3.193 1 64.94 367 LEU A O 1
ATOM 2815 N N . VAL A 1 368 ? -21.281 7.32 -3.723 1 57.5 368 VAL A N 1
ATOM 2816 C CA . VAL A 1 368 ? -21.922 7.898 -2.547 1 57.5 368 VAL A CA 1
ATOM 2817 C C . VAL A 1 368 ? -23.391 8.18 -2.84 1 57.5 368 VAL A C 1
ATOM 2819 O O . VAL A 1 368 ? -23.953 9.172 -2.367 1 57.5 368 VAL A O 1
ATOM 2822 N N . LEU A 1 369 ? -23.875 7.363 -3.703 1 49.84 369 LEU A N 1
ATOM 2823 C CA . LEU A 1 369 ? -25.312 7.496 -3.793 1 49.84 369 LEU A CA 1
ATOM 2824 C C . LEU A 1 369 ? -25.953 7.43 -2.41 1 49.84 369 LEU A C 1
ATOM 2826 O O . LEU A 1 369 ? -27.109 7.824 -2.234 1 49.84 369 LEU A O 1
ATOM 2830 N N . ASP A 1 370 ? -25.406 6.613 -1.481 1 54.28 370 ASP A N 1
ATOM 2831 C CA . ASP A 1 370 ? -26.203 6.324 -0.29 1 54.28 370 ASP A CA 1
ATOM 2832 C C . ASP A 1 370 ? -26.125 7.473 0.712 1 54.28 370 ASP A C 1
ATOM 2834 O O . ASP A 1 370 ? -25.062 7.73 1.293 1 54.28 370 ASP A O 1
ATOM 2838 N N . VAL A 1 371 ? -26.828 8.406 0.46 1 60.22 371 VAL A N 1
ATOM 2839 C CA . VAL A 1 371 ? -27.094 9.758 0.945 1 60.22 371 VAL A CA 1
ATOM 2840 C C . VAL A 1 371 ? -27.25 9.742 2.465 1 60.22 371 VAL A C 1
ATOM 2842 O O . VAL A 1 371 ? -27.828 10.664 3.049 1 60.22 371 VAL A O 1
ATOM 2845 N N . PHE A 1 372 ? -26.844 8.641 3.24 1 76.25 372 PHE A N 1
ATOM 2846 C CA . PHE A 1 372 ? -27.016 8.859 4.672 1 76.25 372 PHE A CA 1
ATOM 2847 C C . PHE A 1 372 ? -25.797 9.555 5.266 1 76.25 372 PHE A C 1
ATOM 2849 O O . PHE A 1 372 ? -24.672 9.062 5.148 1 76.25 372 PHE A O 1
ATOM 2856 N N . LYS A 1 373 ? -26.016 10.664 5.754 1 85.5 373 LYS A N 1
ATOM 2857 C CA . LYS A 1 373 ? -24.953 11.516 6.297 1 85.5 373 LYS A CA 1
ATOM 2858 C C . LYS A 1 373 ? -24.797 11.305 7.801 1 85.5 373 LYS A C 1
ATOM 2860 O O . LYS A 1 373 ? -25.766 10.984 8.492 1 85.5 373 LYS A O 1
ATOM 2865 N N . PRO A 1 374 ? -23.578 11.398 8.289 1 89.56 374 PRO A N 1
ATOM 2866 C CA . PRO A 1 374 ? -23.375 11.352 9.734 1 89.56 374 PRO A CA 1
ATOM 2867 C C . PRO A 1 374 ? -24.234 12.367 10.484 1 89.56 374 PRO A C 1
ATOM 2869 O O . PRO A 1 374 ? -24.641 13.383 9.906 1 89.56 374 PRO A O 1
ATOM 2872 N N . ARG A 1 375 ? -24.469 12.086 11.711 1 89.56 375 ARG A N 1
ATOM 2873 C CA . ARG A 1 375 ? -25.391 12.875 12.523 1 89.56 375 ARG A CA 1
ATOM 2874 C C . ARG A 1 375 ? -24.953 14.336 12.578 1 89.56 375 ARG A C 1
ATOM 2876 O O . ARG A 1 375 ? -25.766 15.242 12.391 1 89.56 375 ARG A O 1
ATOM 2883 N N . ALA A 1 376 ? -23.719 14.586 12.75 1 89.62 376 ALA A N 1
ATOM 2884 C CA . ALA A 1 376 ? -23.203 15.945 12.93 1 89.62 376 ALA A CA 1
ATOM 2885 C C . ALA A 1 376 ? -23.344 16.75 11.648 1 89.62 376 ALA A C 1
ATOM 2887 O O . ALA A 1 376 ? -23.281 17.984 11.672 1 89.62 376 ALA A O 1
ATOM 2888 N N . LEU A 1 377 ? -23.531 16.141 10.609 1 88.94 377 LEU A N 1
ATOM 2889 C CA . LEU A 1 377 ? -23.609 16.828 9.328 1 88.94 377 LEU A CA 1
ATOM 2890 C C . LEU A 1 377 ? -25.047 17.016 8.883 1 88.94 377 LEU A C 1
ATOM 2892 O O . LEU A 1 377 ? -25.312 17.578 7.816 1 88.94 377 LEU A O 1
ATOM 2896 N N . HIS A 1 378 ? -25.891 16.406 9.719 1 79.44 378 HIS A N 1
ATOM 2897 C CA . HIS A 1 378 ? -27.312 16.641 9.453 1 79.44 378 HIS A CA 1
ATOM 2898 C C . HIS A 1 378 ? -27.703 18.078 9.789 1 79.44 378 HIS A C 1
ATOM 2900 O O . HIS A 1 378 ? -27.25 18.625 10.789 1 79.44 378 HIS A O 1
ATOM 2906 N N . VAL A 1 379 ? -27.828 19.016 8.695 1 60.16 379 VAL A N 1
ATOM 2907 C CA . VAL A 1 379 ? -28.328 20.375 8.906 1 60.16 379 VAL A CA 1
ATOM 2908 C C . VAL A 1 379 ? -29.625 20.328 9.711 1 60.16 379 VAL A C 1
ATOM 2910 O O . VAL A 1 379 ? -30.531 19.562 9.391 1 60.16 379 VAL A O 1
ATOM 2913 N N . PRO A 1 380 ? -29.516 20.844 11.102 1 48.5 380 PRO A N 1
ATOM 2914 C CA . PRO A 1 380 ? -30.812 21 11.75 1 48.5 380 PRO A CA 1
ATOM 2915 C C . PRO A 1 380 ? -31.859 21.625 10.828 1 48.5 380 PRO A C 1
ATOM 2917 O O . PRO A 1 380 ? -31.547 22.547 10.078 1 48.5 380 PRO A O 1
ATOM 2920 N N . ASN A 1 381 ? -32.875 20.812 10.305 1 34.06 381 ASN A N 1
ATOM 2921 C CA . ASN A 1 381 ? -34.031 21.594 9.898 1 34.06 381 ASN A CA 1
ATOM 2922 C C . ASN A 1 381 ? -34.375 22.688 10.906 1 34.06 381 ASN A C 1
ATOM 2924 O O . ASN A 1 381 ? -34.281 22.453 12.117 1 34.06 381 ASN A O 1
ATOM 2928 N N . MET B 1 1 ? -12.742 32.688 -46.406 1 28.73 1 MET B N 1
ATOM 2929 C CA . MET B 1 1 ? -13.125 31.844 -45.281 1 28.73 1 MET B CA 1
ATOM 2930 C C . MET B 1 1 ? -11.898 31.219 -44.625 1 28.73 1 MET B C 1
ATOM 2932 O O . MET B 1 1 ? -12.008 30.531 -43.594 1 28.73 1 MET B O 1
ATOM 2936 N N . SER B 1 2 ? -10.797 31.125 -45.375 1 34.94 2 SER B N 1
ATOM 2937 C CA . SER B 1 2 ? -9.453 30.625 -45.094 1 34.94 2 SER B CA 1
ATOM 2938 C C . SER B 1 2 ? -8.75 31.484 -44.031 1 34.94 2 SER B C 1
ATOM 2940 O O . SER B 1 2 ? -7.953 30.969 -43.25 1 34.94 2 SER B O 1
ATOM 2942 N N . MET B 1 3 ? -9.031 32.812 -44.125 1 38.44 3 MET B N 1
ATOM 2943 C CA . MET B 1 3 ? -8.352 33.844 -43.344 1 38.44 3 MET B CA 1
ATOM 2944 C C . MET B 1 3 ? -8.75 33.781 -41.875 1 38.44 3 MET B C 1
ATOM 2946 O O . MET B 1 3 ? -7.984 34.188 -41 1 38.44 3 MET B O 1
ATOM 2950 N N . PHE B 1 4 ? -10.07 33.562 -41.656 1 38.03 4 PHE B N 1
ATOM 2951 C CA . PHE B 1 4 ? -10.609 33.562 -40.281 1 38.03 4 PHE B CA 1
ATOM 2952 C C . PHE B 1 4 ? -10.031 32.438 -39.469 1 38.03 4 PHE B C 1
ATOM 2954 O O . PHE B 1 4 ? -9.945 32.531 -38.219 1 38.03 4 PHE B O 1
ATOM 2961 N N . PHE B 1 5 ? -9.773 31.312 -40.188 1 41.62 5 PHE B N 1
ATOM 2962 C CA . PHE B 1 5 ? -9.219 30.172 -39.469 1 41.62 5 PHE B CA 1
ATOM 2963 C C . PHE B 1 5 ? -7.781 30.453 -39.031 1 41.62 5 PHE B C 1
ATOM 2965 O O . PHE B 1 5 ? -7.32 29.906 -38.031 1 41.62 5 PHE B O 1
ATOM 2972 N N . SER B 1 6 ? -7.09 31.391 -39.781 1 44.31 6 SER B N 1
ATOM 2973 C CA . SER B 1 6 ? -5.723 31.797 -39.5 1 44.31 6 SER B CA 1
ATOM 2974 C C . SER B 1 6 ? -5.68 32.688 -38.25 1 44.31 6 SER B C 1
ATOM 2976 O O . SER B 1 6 ? -4.781 32.562 -37.406 1 44.31 6 SER B O 1
ATOM 2978 N N . GLU B 1 7 ? -6.652 33.562 -38.188 1 43.34 7 GLU B N 1
ATOM 2979 C CA . GLU B 1 7 ? -6.645 34.531 -37.094 1 43.34 7 GLU B CA 1
ATOM 2980 C C . GLU B 1 7 ? -6.988 33.875 -35.75 1 43.34 7 GLU B C 1
ATOM 2982 O O . GLU B 1 7 ? -6.422 34.25 -34.719 1 43.34 7 GLU B O 1
ATOM 2987 N N . ALA B 1 8 ? -7.875 32.938 -35.875 1 42.69 8 ALA B N 1
ATOM 2988 C CA . ALA B 1 8 ? -8.266 32.281 -34.625 1 42.69 8 ALA B CA 1
ATOM 2989 C C . ALA B 1 8 ? -7.145 31.391 -34.094 1 42.69 8 ALA B C 1
ATOM 2991 O O . ALA B 1 8 ? -6.93 31.297 -32.875 1 42.69 8 ALA B O 1
ATOM 2992 N N . ALA B 1 9 ? -6.387 30.844 -35.031 1 45.97 9 ALA B N 1
ATOM 2993 C CA . ALA B 1 9 ? -5.188 30.094 -34.688 1 45.97 9 ALA B CA 1
ATOM 2994 C C . ALA B 1 9 ? -4.137 31.016 -34.062 1 45.97 9 ALA B C 1
ATOM 2996 O O . ALA B 1 9 ? -3.506 30.656 -33.062 1 45.97 9 ALA B O 1
ATOM 2997 N N . TRP B 1 10 ? -4.016 32.188 -34.594 1 47.09 10 TRP B N 1
ATOM 2998 C CA . TRP B 1 10 ? -3.094 33.188 -34.031 1 47.09 10 TRP B CA 1
ATOM 2999 C C . TRP B 1 10 ? -3.576 33.656 -32.688 1 47.09 10 TRP B C 1
ATOM 3001 O O . TRP B 1 10 ? -2.775 33.844 -31.766 1 47.09 10 TRP B O 1
ATOM 3011 N N . LEU B 1 11 ? -4.824 33.75 -32.5 1 44.81 11 LEU B N 1
ATOM 3012 C CA . LEU B 1 11 ? -5.355 34.188 -31.203 1 44.81 11 LEU B CA 1
ATOM 3013 C C . LEU B 1 11 ? -5.246 33.094 -30.156 1 44.81 11 LEU B C 1
ATOM 3015 O O . LEU B 1 11 ? -4.891 33.375 -29 1 44.81 11 LEU B O 1
ATOM 3019 N N . CYS B 1 12 ? -5.445 31.891 -30.625 1 44.69 12 CYS B N 1
ATOM 3020 C CA . CYS B 1 12 ? -5.285 30.781 -29.688 1 44.69 12 CYS B CA 1
ATOM 3021 C C . CYS B 1 12 ? -3.816 30.578 -29.344 1 44.69 12 CYS B C 1
ATOM 3023 O O . CYS B 1 12 ? -3.484 30.312 -28.172 1 44.69 12 CYS B O 1
ATOM 3025 N N . LEU B 1 13 ? -2.916 30.844 -30.344 1 46.78 13 LEU B N 1
ATOM 3026 C CA . LEU B 1 13 ? -1.485 30.859 -30.062 1 46.78 13 LEU B CA 1
ATOM 3027 C C . LEU B 1 13 ? -1.125 32.031 -29.156 1 46.78 13 LEU B C 1
ATOM 3029 O O . LEU B 1 13 ? -0.302 31.891 -28.234 1 46.78 13 LEU B O 1
ATOM 3033 N N . ALA B 1 14 ? -1.762 33.062 -29.391 1 45.81 14 ALA B N 1
ATOM 3034 C CA . ALA B 1 14 ? -1.5 34.25 -28.562 1 45.81 14 ALA B CA 1
ATOM 3035 C C . ALA B 1 14 ? -2.031 34.031 -27.141 1 45.81 14 ALA B C 1
ATOM 3037 O O . ALA B 1 14 ? -1.362 34.375 -26.172 1 45.81 14 ALA B O 1
ATOM 3038 N N . VAL B 1 15 ? -3.127 33.375 -27 1 45.25 15 VAL B N 1
ATOM 3039 C CA . VAL B 1 15 ? -3.699 33.188 -25.672 1 45.25 15 VAL B CA 1
ATOM 3040 C C . VAL B 1 15 ? -2.936 32.062 -24.953 1 45.25 15 VAL B C 1
ATOM 3042 O O . VAL B 1 15 ? -2.625 32.219 -23.766 1 45.25 15 VAL B O 1
ATOM 3045 N N . THR B 1 16 ? -2.52 31.016 -25.719 1 45.25 16 THR B N 1
ATOM 3046 C CA . THR B 1 16 ? -1.677 29.984 -25.125 1 45.25 16 THR B CA 1
ATOM 3047 C C . THR B 1 16 ? -0.308 30.547 -24.75 1 45.25 16 THR B C 1
ATOM 3049 O O . THR B 1 16 ? 0.225 30.25 -23.688 1 45.25 16 THR B O 1
ATOM 3052 N N . ALA B 1 17 ? 0.188 31.375 -25.641 1 46.28 17 ALA B N 1
ATOM 3053 C CA . ALA B 1 17 ? 1.435 32.062 -25.312 1 46.28 17 ALA B CA 1
ATOM 3054 C C . ALA B 1 17 ? 1.248 33 -24.141 1 46.28 17 ALA B C 1
ATOM 3056 O O . ALA B 1 17 ? 2.113 33.094 -23.266 1 46.28 17 ALA B O 1
ATOM 3057 N N . ALA B 1 18 ? 0.169 33.656 -24.125 1 44.28 18 ALA B N 1
ATOM 3058 C CA . ALA B 1 18 ? -0.091 34.594 -23.016 1 44.28 18 ALA B CA 1
ATOM 3059 C C . ALA B 1 18 ? -0.348 33.844 -21.719 1 44.28 18 ALA B C 1
ATOM 3061 O O . ALA B 1 18 ? 0.183 34.188 -20.672 1 44.28 18 ALA B O 1
ATOM 3062 N N . LEU B 1 19 ? -1.082 32.75 -21.828 1 44 19 LEU B N 1
ATOM 3063 C CA . LEU B 1 19 ? -1.353 31.984 -20.609 1 44 19 LEU B CA 1
ATOM 3064 C C . LEU B 1 19 ? -0.112 31.219 -20.156 1 44 19 LEU B C 1
ATOM 3066 O O . LEU B 1 19 ? 0.165 31.141 -18.953 1 44 19 LEU B O 1
ATOM 3070 N N . GLY B 1 20 ? 0.644 30.719 -21.109 1 43.78 20 GLY B N 1
ATOM 3071 C CA . GLY B 1 20 ? 1.971 30.219 -20.797 1 43.78 20 GLY B CA 1
ATOM 3072 C C . GLY B 1 20 ? 2.879 31.266 -20.188 1 43.78 20 GLY B C 1
ATOM 3073 O O . GLY B 1 20 ? 3.598 31 -19.219 1 43.78 20 GLY B O 1
ATOM 3074 N N . SER B 1 21 ? 2.82 32.406 -20.781 1 43.44 21 SER B N 1
ATOM 3075 C CA . SER B 1 21 ? 3.592 33.5 -20.219 1 43.44 21 SER B CA 1
ATOM 3076 C C . SER B 1 21 ? 3.09 33.906 -18.828 1 43.44 21 SER B C 1
ATOM 3078 O O . SER B 1 21 ? 3.885 34.188 -17.938 1 43.44 21 SER B O 1
ATOM 3080 N N . ILE B 1 22 ? 1.875 33.938 -18.656 1 43.03 22 ILE B N 1
ATOM 3081 C CA . ILE B 1 22 ? 1.338 34.312 -17.344 1 43.03 22 ILE B CA 1
ATOM 3082 C C . ILE B 1 22 ? 1.685 33.219 -16.328 1 43.03 22 ILE B C 1
ATOM 3084 O O . ILE B 1 22 ? 2.08 33.5 -15.203 1 43.03 22 ILE B O 1
ATOM 3088 N N . ALA B 1 23 ? 1.468 31.969 -16.812 1 42.69 23 ALA B N 1
ATOM 3089 C CA . ALA B 1 23 ? 1.897 30.891 -15.922 1 42.69 23 ALA B CA 1
ATOM 3090 C C . ALA B 1 23 ? 3.398 30.969 -15.648 1 42.69 23 ALA B C 1
ATOM 3092 O O . ALA B 1 23 ? 3.848 30.703 -14.531 1 42.69 23 ALA B O 1
ATOM 3093 N N . LEU B 1 24 ? 4.105 31.266 -16.609 1 42.75 24 LEU B N 1
ATOM 3094 C CA . LEU B 1 24 ? 5.527 31.516 -16.406 1 42.75 24 LEU B CA 1
ATOM 3095 C C . LEU B 1 24 ? 5.75 32.719 -15.484 1 42.75 24 LEU B C 1
ATOM 3097 O O . LEU B 1 24 ? 6.672 32.719 -14.664 1 42.75 24 LEU B O 1
ATOM 3101 N N . CYS B 1 25 ? 5.02 33.656 -15.742 1 39.69 25 CYS B N 1
ATOM 3102 C CA . CYS B 1 25 ? 5.207 34.844 -14.93 1 39.69 25 CYS B CA 1
ATOM 3103 C C . CYS B 1 25 ? 4.746 34.594 -13.5 1 39.69 25 CYS B C 1
ATOM 3105 O O . CYS B 1 25 ? 5.234 35.25 -12.57 1 39.69 25 CYS B O 1
ATOM 3107 N N . LYS B 1 26 ? 3.631 33.938 -13.312 1 40.72 26 LYS B N 1
ATOM 3108 C CA . LYS B 1 26 ? 3.195 33.812 -11.922 1 40.72 26 LYS B CA 1
ATOM 3109 C C . LYS B 1 26 ? 4.145 32.906 -11.141 1 40.72 26 LYS B C 1
ATOM 3111 O O . LYS B 1 26 ? 4.238 33 -9.914 1 40.72 26 LYS B O 1
ATOM 3116 N N . HIS B 1 27 ? 4.641 31.812 -11.734 1 39.62 27 HIS B N 1
ATOM 3117 C CA . HIS B 1 27 ? 5.609 31.047 -10.969 1 39.62 27 HIS B CA 1
ATOM 3118 C C . HIS B 1 27 ? 6.934 31.781 -10.844 1 39.62 27 HIS B C 1
ATOM 3120 O O . HIS B 1 27 ? 7.969 31.172 -10.562 1 39.62 27 HIS B O 1
ATOM 3126 N N . LYS B 1 28 ? 6.891 33.031 -11.141 1 38.09 28 LYS B N 1
ATOM 3127 C CA . LYS B 1 28 ? 8.102 33.781 -10.828 1 38.09 28 LYS B CA 1
ATOM 3128 C C . LYS B 1 28 ? 8.344 33.844 -9.32 1 38.09 28 LYS B C 1
ATOM 3130 O O . LYS B 1 28 ? 7.898 34.781 -8.648 1 38.09 28 LYS B O 1
ATOM 3135 N N . SER B 1 29 ? 7.992 32.75 -8.57 1 34.94 29 SER B N 1
ATOM 3136 C CA . SER B 1 29 ? 8.805 33.094 -7.406 1 34.94 29 SER B CA 1
ATOM 3137 C C . SER B 1 29 ? 10.25 33.375 -7.805 1 34.94 29 SER B C 1
ATOM 3139 O O . SER B 1 29 ? 10.734 32.875 -8.82 1 34.94 29 SER B O 1
ATOM 3141 N N . PRO B 1 30 ? 11.008 34.375 -7.258 1 33.59 30 PRO B N 1
ATOM 3142 C CA . PRO B 1 30 ? 12.328 34.875 -7.656 1 33.59 30 PRO B CA 1
ATOM 3143 C C . PRO B 1 30 ? 13.273 33.75 -8.094 1 33.59 30 PRO B C 1
ATOM 3145 O O . PRO B 1 30 ? 14.086 33.938 -9.008 1 33.59 30 PRO B O 1
ATOM 3148 N N . GLY B 1 31 ? 13.727 32.781 -7.207 1 34.25 31 GLY B N 1
ATOM 3149 C CA . GLY B 1 31 ? 14.914 32.031 -7.57 1 34.25 31 GLY B CA 1
ATOM 3150 C C . GLY B 1 31 ? 14.711 31.172 -8.797 1 34.25 31 GLY B C 1
ATOM 3151 O O . GLY B 1 31 ? 15.625 31 -9.602 1 34.25 31 GLY B O 1
ATOM 3152 N N . GLN B 1 32 ? 14.055 29.938 -8.586 1 33 32 GLN B N 1
ATOM 3153 C CA . GLN B 1 32 ? 14.258 28.891 -9.57 1 33 32 GLN B CA 1
ATOM 3154 C C . GLN B 1 32 ? 13.547 29.219 -10.883 1 33 32 GLN B C 1
ATOM 3156 O O . GLN B 1 32 ? 12.328 29.391 -10.906 1 33 32 GLN B O 1
ATOM 3161 N N . LEU B 1 33 ? 14.25 29.922 -11.742 1 36.16 33 LEU B N 1
ATOM 3162 C CA . LEU B 1 33 ? 13.969 30.031 -13.164 1 36.16 33 LEU B CA 1
ATOM 3163 C C . LEU B 1 33 ? 13.242 28.797 -13.68 1 36.16 33 LEU B C 1
ATOM 3165 O O . LEU B 1 33 ? 13.695 27.672 -13.461 1 36.16 33 LEU B O 1
ATOM 3169 N N . GLY B 1 34 ? 12.023 28.781 -13.758 1 39.44 34 GLY B N 1
ATOM 3170 C CA . GLY B 1 34 ? 11.211 27.75 -14.367 1 39.44 34 GLY B CA 1
ATOM 3171 C C . GLY B 1 34 ? 11.891 27.062 -15.547 1 39.44 34 GLY B C 1
ATOM 3172 O O . GLY B 1 34 ? 12.531 27.734 -16.359 1 39.44 34 GLY B O 1
ATOM 3173 N N . SER B 1 35 ? 12.469 25.844 -15.328 1 40.12 35 SER B N 1
ATOM 3174 C CA . SER B 1 35 ? 13.328 25.062 -16.234 1 40.12 35 SER B CA 1
ATOM 3175 C C . SER B 1 35 ? 12.859 25.188 -17.672 1 40.12 35 SER B C 1
ATOM 3177 O O . SER B 1 35 ? 11.68 25.453 -17.938 1 40.12 35 SER B O 1
ATOM 3179 N N . PRO B 1 36 ? 13.75 25.531 -18.578 1 41.06 36 PRO B N 1
ATOM 3180 C CA . PRO B 1 36 ? 13.562 25.406 -20.016 1 41.06 36 PRO B CA 1
ATOM 3181 C C . PRO B 1 36 ? 12.656 24.25 -20.406 1 41.06 36 PRO B C 1
ATOM 3183 O O . PRO B 1 36 ? 11.984 24.312 -21.438 1 41.06 36 PRO B O 1
ATOM 3186 N N . VAL B 1 37 ? 12.539 23.359 -19.469 1 40.19 37 VAL B N 1
ATOM 3187 C CA . VAL B 1 37 ? 11.719 22.188 -19.766 1 40.19 37 VAL B CA 1
ATOM 3188 C C . VAL B 1 37 ? 10.242 22.578 -19.75 1 40.19 37 VAL B C 1
ATOM 3190 O O . VAL B 1 37 ? 9.461 22.094 -20.578 1 40.19 37 VAL B O 1
ATOM 3193 N N . LEU B 1 38 ? 9.906 23.516 -18.922 1 42.72 38 LEU B N 1
ATOM 3194 C CA . LEU B 1 38 ? 8.523 23.969 -18.953 1 42.72 38 LEU B CA 1
ATOM 3195 C C . LEU B 1 38 ? 8.242 24.781 -20.219 1 42.72 38 LEU B C 1
ATOM 3197 O O . LEU B 1 38 ? 7.18 24.641 -20.812 1 42.72 38 LEU B O 1
ATOM 3201 N N . TRP B 1 39 ? 9.297 25.531 -20.641 1 44.47 39 TRP B N 1
ATOM 3202 C CA . TRP B 1 39 ? 9.172 26.266 -21.891 1 44.47 39 TRP B CA 1
ATOM 3203 C C . TRP B 1 39 ? 9.117 25.312 -23.078 1 44.47 39 TRP B C 1
ATOM 3205 O O . TRP B 1 39 ? 8.305 25.5 -24 1 44.47 39 TRP B O 1
ATOM 3215 N N . LEU B 1 40 ? 9.875 24.312 -23 1 41.09 40 LEU B N 1
ATOM 3216 C CA . LEU B 1 40 ? 9.898 23.328 -24.078 1 41.09 40 LEU B CA 1
ATOM 3217 C C . LEU B 1 40 ? 8.625 22.484 -24.062 1 41.09 40 LEU B C 1
ATOM 3219 O O . LEU B 1 40 ? 8.07 22.172 -25.125 1 41.09 40 LEU B O 1
ATOM 3223 N N . ALA B 1 41 ? 8.086 22.219 -22.875 1 44.31 41 ALA B N 1
ATOM 3224 C CA . ALA B 1 41 ? 6.816 21.5 -22.781 1 44.31 41 ALA B CA 1
ATOM 3225 C C . ALA B 1 41 ? 5.652 22.375 -23.234 1 44.31 41 ALA B C 1
ATOM 3227 O O . ALA B 1 41 ? 4.727 21.906 -23.906 1 44.31 41 ALA B O 1
ATOM 3228 N N . GLY B 1 42 ? 5.738 23.656 -22.984 1 45.16 42 GLY B N 1
ATOM 3229 C CA . GLY B 1 42 ? 4.781 24.625 -23.516 1 45.16 42 GLY B CA 1
ATOM 3230 C C . GLY B 1 42 ? 4.867 24.781 -25.016 1 45.16 42 GLY B C 1
ATOM 3231 O O . GLY B 1 42 ? 3.842 24.844 -25.703 1 45.16 42 GLY B O 1
ATOM 3232 N N . LEU B 1 43 ? 6.09 24.922 -25.469 1 43.41 43 LEU B N 1
ATOM 3233 C CA . LEU B 1 43 ? 6.297 25.031 -26.922 1 43.41 43 LEU B CA 1
ATOM 3234 C C . LEU B 1 43 ? 5.859 23.75 -27.625 1 43.41 43 LEU B C 1
ATOM 3236 O O . LEU B 1 43 ? 5.223 23.812 -28.688 1 43.41 43 LEU B O 1
ATOM 3240 N N . TRP B 1 44 ? 6.211 22.625 -27.016 1 42.38 44 TRP B N 1
ATOM 3241 C CA . TRP B 1 44 ? 5.797 21.344 -27.594 1 42.38 44 TRP B CA 1
ATOM 3242 C C . TRP B 1 44 ? 4.289 21.156 -27.469 1 42.38 44 TRP B C 1
ATOM 3244 O O . TRP B 1 44 ? 3.637 20.688 -28.406 1 42.38 44 TRP B O 1
ATOM 3254 N N . GLY B 1 45 ? 3.695 21.594 -26.359 1 44 45 GLY B N 1
ATOM 3255 C CA . GLY B 1 45 ? 2.246 21.625 -26.25 1 44 45 GLY B CA 1
ATOM 3256 C C . GLY B 1 45 ? 1.593 22.625 -27.172 1 44 45 GLY B C 1
ATOM 3257 O O . GLY B 1 45 ? 0.561 22.344 -27.781 1 44 45 GLY B O 1
ATOM 3258 N N . GLY B 1 46 ? 2.135 23.828 -27.234 1 43.25 46 GLY B N 1
ATOM 3259 C CA . GLY B 1 46 ? 1.669 24.828 -28.188 1 43.25 46 GLY B CA 1
ATOM 3260 C C . GLY B 1 46 ? 1.804 24.375 -29.625 1 43.25 46 GLY B C 1
ATOM 3261 O O . GLY B 1 46 ? 0.906 24.594 -30.438 1 43.25 46 GLY B O 1
ATOM 3262 N N . ALA B 1 47 ? 2.922 23.875 -29.938 1 42.56 47 ALA B N 1
ATOM 3263 C CA . ALA B 1 47 ? 3.127 23.375 -31.281 1 42.56 47 ALA B CA 1
ATOM 3264 C C . ALA B 1 47 ? 2.154 22.234 -31.609 1 42.56 47 ALA B C 1
ATOM 3266 O O . ALA B 1 47 ? 1.645 22.141 -32.719 1 42.56 47 ALA B O 1
ATOM 3267 N N . TYR B 1 48 ? 1.876 21.422 -30.594 1 41.09 48 TYR B N 1
ATOM 3268 C CA . TYR B 1 48 ? 0.876 20.375 -30.781 1 41.09 48 TYR B CA 1
ATOM 3269 C C . TYR B 1 48 ? -0.518 20.969 -30.922 1 41.09 48 TYR B C 1
ATOM 3271 O O . TYR B 1 48 ? -1.339 20.453 -31.688 1 41.09 48 TYR B O 1
ATOM 3279 N N . LEU B 1 49 ? -0.763 22.016 -30.203 1 43.75 49 LEU B N 1
ATOM 3280 C CA . LEU B 1 49 ? -2.027 22.719 -30.375 1 43.75 49 LEU B CA 1
ATOM 3281 C C . LEU B 1 49 ? -2.137 23.328 -31.766 1 43.75 49 LEU B C 1
ATOM 3283 O O . LEU B 1 49 ? -3.238 23.453 -32.312 1 43.75 49 LEU B O 1
ATOM 3287 N N . LEU B 1 50 ? -1.093 23.766 -32.219 1 41.69 50 LEU B N 1
ATOM 3288 C CA . LEU B 1 50 ? -1.144 24.328 -33.562 1 41.69 50 LEU B CA 1
ATOM 3289 C C . LEU B 1 50 ? -1.487 23.266 -34.594 1 41.69 50 LEU B C 1
ATOM 3291 O O . LEU B 1 50 ? -2.033 23.562 -35.656 1 41.69 50 LEU B O 1
ATOM 3295 N N . ILE B 1 51 ? -1.022 22.062 -34.438 1 41.75 51 ILE B N 1
ATOM 3296 C CA . ILE B 1 51 ? -1.274 21.031 -35.438 1 41.75 51 ILE B CA 1
ATOM 3297 C C . ILE B 1 51 ? -2.656 20.422 -35.188 1 41.75 51 ILE B C 1
ATOM 3299 O O . ILE B 1 51 ? -3.219 19.797 -36.094 1 41.75 51 ILE B O 1
ATOM 3303 N N . LEU B 1 52 ? -3.23 20.469 -33.969 1 40.41 52 LEU B N 1
ATOM 3304 C CA . LEU B 1 52 ? -4.602 20.016 -33.781 1 40.41 52 LEU B CA 1
ATOM 3305 C C . LEU B 1 52 ? -5.598 21 -34.375 1 40.41 52 LEU B C 1
ATOM 3307 O O . LEU B 1 52 ? -5.309 22.188 -34.5 1 40.41 52 LEU B O 1
ATOM 3311 N N . PRO B 1 53 ? -6.664 20.453 -35.062 1 43.12 53 PRO B N 1
ATOM 3312 C CA . PRO B 1 53 ? -7.688 21.453 -35.375 1 43.12 53 PRO B CA 1
ATOM 3313 C C . PRO B 1 53 ? -8.008 22.375 -34.219 1 43.12 53 PRO B C 1
ATOM 3315 O O . PRO B 1 53 ? -7.805 22 -33.062 1 43.12 53 PRO B O 1
ATOM 3318 N N . LEU B 1 54 ? -8.281 23.578 -34.469 1 45.62 54 LEU B N 1
ATOM 3319 C CA . LEU B 1 54 ? -8.508 24.719 -33.594 1 45.62 54 LEU B CA 1
ATOM 3320 C C . LEU B 1 54 ? -9.352 24.328 -32.406 1 45.62 54 LEU B C 1
ATOM 3322 O O . LEU B 1 54 ? -9.078 24.75 -31.281 1 45.62 54 LEU B O 1
ATOM 3326 N N . PHE B 1 55 ? -10.203 23.391 -32.594 1 45.22 55 PHE B N 1
ATOM 3327 C CA . PHE B 1 55 ? -11.148 23.078 -31.531 1 45.22 55 PHE B CA 1
ATOM 3328 C C . PHE B 1 55 ? -10.477 22.234 -30.438 1 45.22 55 PHE B C 1
ATOM 3330 O O . PHE B 1 55 ? -10.586 22.562 -29.25 1 45.22 55 PHE B O 1
ATOM 3337 N N . TRP B 1 56 ? -9.891 21.156 -30.781 1 47.41 56 TRP B N 1
ATOM 3338 C CA . TRP B 1 56 ? -9.305 20.312 -29.75 1 47.41 56 TRP B CA 1
ATOM 3339 C C . TRP B 1 56 ? -8.086 20.984 -29.125 1 47.41 56 TRP B C 1
ATOM 3341 O O . TRP B 1 56 ? -7.84 20.828 -27.922 1 47.41 56 TRP B O 1
ATOM 3351 N N . SER B 1 57 ? -7.387 21.734 -29.891 1 46.25 57 SER B N 1
ATOM 3352 C CA . SER B 1 57 ? -6.344 22.594 -29.328 1 46.25 57 SER B CA 1
ATOM 3353 C C . SER B 1 57 ? -6.922 23.578 -28.328 1 46.25 57 SER B C 1
ATOM 3355 O O . SER B 1 57 ? -6.316 23.828 -27.281 1 46.25 57 SER B O 1
ATOM 3357 N N . LEU B 1 58 ? -8.078 23.969 -28.734 1 46.25 58 LEU B N 1
ATOM 3358 C CA . LEU B 1 58 ? -8.766 24.875 -27.828 1 46.25 58 LEU B CA 1
ATOM 3359 C C . LEU B 1 58 ? -9.258 24.125 -26.594 1 46.25 58 LEU B C 1
ATOM 3361 O O . LEU B 1 58 ? -9.188 24.641 -25.469 1 46.25 58 LEU B O 1
ATOM 3365 N N . VAL B 1 59 ? -9.695 22.984 -26.797 1 50.16 59 VAL B N 1
ATOM 3366 C CA . VAL B 1 59 ? -10.164 22.188 -25.672 1 50.16 59 VAL B CA 1
ATOM 3367 C C . VAL B 1 59 ? -8.984 21.781 -24.797 1 50.16 59 VAL B C 1
ATOM 3369 O O . VAL B 1 59 ? -9.031 21.922 -23.578 1 50.16 59 VAL B O 1
ATOM 3372 N N . LEU B 1 60 ? -7.984 21.344 -25.453 1 50.94 60 LEU B N 1
ATOM 3373 C CA . LEU B 1 60 ? -6.816 20.953 -24.672 1 50.94 60 LEU B CA 1
ATOM 3374 C C . LEU B 1 60 ? -6.148 22.188 -24.062 1 50.94 60 LEU B C 1
ATOM 3376 O O . LEU B 1 60 ? -5.68 22.141 -22.922 1 50.94 60 LEU B O 1
ATOM 3380 N N . PHE B 1 61 ? -6.16 23.188 -24.812 1 50.12 61 PHE B N 1
ATOM 3381 C CA . PHE B 1 61 ? -5.684 24.453 -24.266 1 50.12 61 PHE B CA 1
ATOM 3382 C C . PHE B 1 61 ? -6.586 24.938 -23.141 1 50.12 61 PHE B C 1
ATOM 3384 O O . PHE B 1 61 ? -6.098 25.391 -22.094 1 50.12 61 PHE B O 1
ATOM 3391 N N . SER B 1 62 ? -7.863 24.844 -23.344 1 47.72 62 SER B N 1
ATOM 3392 C CA . SER B 1 62 ? -8.805 25.219 -22.297 1 47.72 62 SER B CA 1
ATOM 3393 C C . SER B 1 62 ? -8.664 24.281 -21.094 1 47.72 62 SER B C 1
ATOM 3395 O O . SER B 1 62 ? -8.734 24.734 -19.938 1 47.72 62 SER B O 1
ATOM 3397 N N . LEU B 1 63 ? -8.445 23.094 -21.344 1 50.56 63 LEU B N 1
ATOM 3398 C CA . LEU B 1 63 ? -8.227 22.172 -20.234 1 50.56 63 LEU B CA 1
ATOM 3399 C C . LEU B 1 63 ? -6.902 22.453 -19.547 1 50.56 63 LEU B C 1
ATOM 3401 O O . LEU B 1 63 ? -6.82 22.406 -18.312 1 50.56 63 LEU B O 1
ATOM 3405 N N . SER B 1 64 ? -5.969 22.75 -20.359 1 49.09 64 SER B N 1
ATOM 3406 C CA . SER B 1 64 ? -4.688 23.156 -19.781 1 49.09 64 SER B CA 1
ATOM 3407 C C . SER B 1 64 ? -4.816 24.453 -19.016 1 49.09 64 SER B C 1
ATOM 3409 O O . SER B 1 64 ? -4.254 24.609 -17.922 1 49.09 64 SER B O 1
ATOM 3411 N N . CYS B 1 65 ? -5.477 25.359 -19.641 1 47.59 65 CYS B N 1
ATOM 3412 C CA . CYS B 1 65 ? -5.715 26.625 -18.969 1 47.59 65 CYS B CA 1
ATOM 3413 C C . CYS B 1 65 ? -6.566 26.438 -17.719 1 47.59 65 CYS B C 1
ATOM 3415 O O . CYS B 1 65 ? -6.297 27.031 -16.688 1 47.59 65 CYS B O 1
ATOM 3417 N N . CYS B 1 66 ? -7.594 25.656 -17.828 1 47.69 66 CYS B N 1
ATOM 3418 C CA . CYS B 1 66 ? -8.414 25.344 -16.656 1 47.69 66 CYS B CA 1
ATOM 3419 C C . CYS B 1 66 ? -7.59 24.641 -15.586 1 47.69 66 CYS B C 1
ATOM 3421 O O . CYS B 1 66 ? -7.73 24.938 -14.398 1 47.69 66 CYS B O 1
ATOM 3423 N N . PHE B 1 67 ? -6.762 23.766 -16.016 1 48.5 67 PHE B N 1
ATOM 3424 C CA . PHE B 1 67 ? -5.828 23.109 -15.102 1 48.5 67 PHE B CA 1
ATOM 3425 C C . PHE B 1 67 ? -4.867 24.125 -14.492 1 48.5 67 PHE B C 1
ATOM 3427 O O . PHE B 1 67 ? -4.578 24.078 -13.297 1 48.5 67 PHE B O 1
ATOM 3434 N N . MET B 1 68 ? -4.348 24.953 -15.383 1 47.38 68 MET B N 1
ATOM 3435 C CA . MET B 1 68 ? -3.471 26 -14.883 1 47.38 68 MET B CA 1
ATOM 3436 C C . MET B 1 68 ? -4.23 26.938 -13.945 1 47.38 68 MET B C 1
ATOM 3438 O O . MET B 1 68 ? -3.689 27.375 -12.93 1 47.38 68 MET B O 1
ATOM 3442 N N . CYS B 1 69 ? -5.383 27.344 -14.289 1 45.41 69 CYS B N 1
ATOM 3443 C CA . CYS B 1 69 ? -6.199 28.234 -13.461 1 45.41 69 CYS B CA 1
ATOM 3444 C C . CYS B 1 69 ? -6.578 27.547 -12.148 1 45.41 69 CYS B C 1
ATOM 3446 O O . CYS B 1 69 ? -6.617 28.188 -11.102 1 45.41 69 CYS B O 1
ATOM 3448 N N . MET B 1 70 ? -6.969 26.344 -12.234 1 46.09 70 MET B N 1
ATOM 3449 C CA . MET B 1 70 ? -7.281 25.625 -11 1 46.09 70 MET B CA 1
ATOM 3450 C C . MET B 1 70 ? -6.062 25.562 -10.086 1 46.09 70 MET B C 1
ATOM 3452 O O . MET B 1 70 ? -6.199 25.609 -8.859 1 46.09 70 MET B O 1
ATOM 3456 N N . HIS B 1 71 ? -4.961 25.5 -10.703 1 48.28 71 HIS B N 1
ATOM 3457 C CA . HIS B 1 71 ? -3.732 25.453 -9.914 1 48.28 71 HIS B CA 1
ATOM 3458 C C . HIS B 1 71 ? -3.363 26.844 -9.406 1 48.28 71 HIS B C 1
ATOM 3460 O O . HIS B 1 71 ? -2.744 26.984 -8.352 1 48.28 71 HIS B O 1
ATOM 3466 N N . SER B 1 72 ? -3.609 27.891 -10.172 1 47.66 72 SER B N 1
ATOM 3467 C CA . SER B 1 72 ? -3.186 29.219 -9.711 1 47.66 72 SER B CA 1
ATOM 3468 C C . SER B 1 72 ? -3.982 29.656 -8.484 1 47.66 72 SER B C 1
ATOM 3470 O O . SER B 1 72 ? -3.508 30.469 -7.695 1 47.66 72 SER B O 1
ATOM 3472 N N . ALA B 1 73 ? -5.219 29.422 -8.383 1 48.78 73 ALA B N 1
ATOM 3473 C CA . ALA B 1 73 ? -6.066 29.906 -7.293 1 48.78 73 ALA B CA 1
ATOM 3474 C C . ALA B 1 73 ? -5.539 29.438 -5.938 1 48.78 73 ALA B C 1
ATOM 3476 O O . ALA B 1 73 ? -5.848 30.031 -4.906 1 48.78 73 ALA B O 1
ATOM 3477 N N . GLY B 1 74 ? -4.742 28.5 -5.871 1 53.28 74 GLY B N 1
ATOM 3478 C CA . GLY B 1 74 ? -4.23 27.906 -4.652 1 53.28 74 GLY B CA 1
ATOM 3479 C C . GLY B 1 74 ? -3.146 28.734 -3.986 1 53.28 74 GLY B C 1
ATOM 3480 O O . GLY B 1 74 ? -2.557 28.297 -2.99 1 53.28 74 GLY B O 1
ATOM 3481 N N . GLU B 1 75 ? -2.867 29.922 -4.582 1 63.19 75 GLU B N 1
ATOM 3482 C CA . GLU B 1 75 ? -1.64 30.578 -4.145 1 63.19 75 GLU B CA 1
ATOM 3483 C C . GLU B 1 75 ? -1.895 31.484 -2.932 1 63.19 75 GLU B C 1
ATOM 3485 O O . GLU B 1 75 ? -0.955 31.875 -2.24 1 63.19 75 GLU B O 1
ATOM 3490 N N . GLU B 1 76 ? -3.1 31.641 -2.49 1 78.19 76 GLU B N 1
ATOM 3491 C CA . GLU B 1 76 ? -3.275 32.469 -1.312 1 78.19 76 GLU B CA 1
ATOM 3492 C C . GLU B 1 76 ? -3.062 31.688 -0.026 1 78.19 76 GLU B C 1
ATOM 3494 O O . GLU B 1 76 ? -3.605 30.594 0.129 1 78.19 76 GLU B O 1
ATOM 3499 N N . LEU B 1 77 ? -2.082 32.156 0.814 1 84.94 77 LEU B N 1
ATOM 3500 C CA . LEU B 1 77 ? -1.794 31.5 2.09 1 84.94 77 LEU B CA 1
ATOM 3501 C C . LEU B 1 77 ? -2.656 32.094 3.203 1 84.94 77 LEU B C 1
ATOM 3503 O O . LEU B 1 77 ? -2.869 33.312 3.254 1 84.94 77 LEU B O 1
ATOM 3507 N N . LEU B 1 78 ? -3.186 31.219 4.016 1 85.12 78 LEU B N 1
ATOM 3508 C CA . LEU B 1 78 ? -4.035 31.625 5.133 1 85.12 78 LEU B CA 1
ATOM 3509 C C . LEU B 1 78 ? -3.201 32.156 6.289 1 85.12 78 LEU B C 1
ATOM 3511 O O . LEU B 1 78 ? -2.02 31.828 6.414 1 85.12 78 LEU B O 1
ATOM 3515 N N . PRO B 1 79 ? -3.893 33 7.023 1 85.62 79 PRO B N 1
ATOM 3516 C CA . PRO B 1 79 ? -3.184 33.5 8.211 1 85.62 79 PRO B CA 1
ATOM 3517 C C . PRO B 1 79 ? -2.814 32.375 9.18 1 85.62 79 PRO B C 1
ATOM 3519 O O . PRO B 1 79 ? -3.549 31.391 9.305 1 85.62 79 PRO B O 1
ATOM 3522 N N . VAL B 1 80 ? -1.831 32.531 9.93 1 88.44 80 VAL B N 1
ATOM 3523 C CA . VAL B 1 80 ? -1.247 31.5 10.758 1 88.44 80 VAL B CA 1
ATOM 3524 C C . VAL B 1 80 ? -1.661 31.688 12.211 1 88.44 80 VAL B C 1
ATOM 3526 O O . VAL B 1 80 ? -1.552 30.781 13.031 1 88.44 80 VAL B O 1
ATOM 3529 N N . ASP B 1 81 ? -2.234 32.75 12.516 1 84.88 81 ASP B N 1
ATOM 3530 C CA . ASP B 1 81 ? -2.477 33.125 13.906 1 84.88 81 ASP B CA 1
ATOM 3531 C C . ASP B 1 81 ? -3.398 32.125 14.586 1 84.88 81 ASP B C 1
ATOM 3533 O O . ASP B 1 81 ? -4.465 31.797 14.062 1 84.88 81 ASP B O 1
ATOM 3537 N N . GLN B 1 82 ? -2.977 31.516 15.695 1 85.75 82 GLN B N 1
ATOM 3538 C CA . GLN B 1 82 ? -3.699 30.641 16.609 1 85.75 82 GLN B CA 1
ATOM 3539 C C . GLN B 1 82 ? -3.912 29.266 15.992 1 85.75 82 GLN B C 1
ATOM 3541 O O . GLN B 1 82 ? -4.828 28.531 16.375 1 85.75 82 GLN B O 1
ATOM 3546 N N . LYS B 1 83 ? -3.182 29.031 14.945 1 95.94 83 LYS B N 1
ATOM 3547 C CA . LYS B 1 83 ? -3.297 27.703 14.352 1 95.94 83 LYS B CA 1
ATOM 3548 C C . LYS B 1 83 ? -2.244 26.75 14.922 1 95.94 83 LYS B C 1
ATOM 3550 O O . LYS B 1 83 ? -1.062 27.094 14.984 1 95.94 83 LYS B O 1
ATOM 3555 N N . ALA B 1 84 ? -2.699 25.625 15.328 1 98.38 84 ALA B N 1
ATOM 3556 C CA . ALA B 1 84 ? -1.838 24.609 15.945 1 98.38 84 ALA B CA 1
ATOM 3557 C C . ALA B 1 84 ? -1.568 23.469 14.977 1 98.38 84 ALA B C 1
ATOM 3559 O O . ALA B 1 84 ? -2.477 23 14.281 1 98.38 84 ALA B O 1
ATOM 3560 N N . VAL B 1 85 ? -0.308 23.047 14.953 1 98.81 85 VAL B N 1
ATOM 3561 C CA . VAL B 1 85 ? 0.117 21.984 14.062 1 98.81 85 VAL B CA 1
ATOM 3562 C C . VAL B 1 85 ? 0.847 20.906 14.859 1 98.81 85 VAL B C 1
ATOM 3564 O O . VAL B 1 85 ? 1.7 21.203 15.695 1 98.81 85 VAL B O 1
ATOM 3567 N N . LEU B 1 86 ? 0.449 19.641 14.672 1 98.94 86 LEU B N 1
ATOM 3568 C CA . LEU B 1 86 ? 1.194 18.5 15.203 1 98.94 86 LEU B CA 1
ATOM 3569 C C . LEU B 1 86 ? 2.035 17.844 14.117 1 98.94 86 LEU B C 1
ATOM 3571 O O . LEU B 1 86 ? 1.525 17.531 13.039 1 98.94 86 LEU B O 1
ATOM 3575 N N . VAL B 1 87 ? 3.303 17.688 14.367 1 98.94 87 VAL B N 1
ATOM 3576 C CA . VAL B 1 87 ? 4.23 17.031 13.453 1 98.94 87 VAL B CA 1
ATOM 3577 C C . VAL B 1 87 ? 4.852 15.812 14.133 1 98.94 87 VAL B C 1
ATOM 3579 O O . VAL B 1 87 ? 5.352 15.914 15.258 1 98.94 87 VAL B O 1
ATOM 3582 N N . THR B 1 88 ? 4.781 14.68 13.484 1 98.88 88 THR B N 1
ATOM 3583 C CA . THR B 1 88 ? 5.43 13.492 14.039 1 98.88 88 THR B CA 1
ATOM 3584 C C . THR B 1 88 ? 6.824 13.312 13.445 1 98.88 88 THR B C 1
ATOM 3586 O O . THR B 1 88 ? 7.098 13.773 12.336 1 98.88 88 THR B O 1
ATOM 3589 N N . GLY B 1 89 ? 7.707 12.586 14.172 1 97.81 89 GLY B N 1
ATOM 3590 C CA . GLY B 1 89 ? 9.047 12.289 13.68 1 97.81 89 GLY B CA 1
ATOM 3591 C C . GLY B 1 89 ? 9.93 13.516 13.586 1 97.81 89 GLY B C 1
ATOM 3592 O O . GLY B 1 89 ? 10.531 13.773 12.539 1 97.81 89 GLY B O 1
ATOM 3593 N N . CYS B 1 90 ? 10.07 14.234 14.68 1 98.12 90 CYS B N 1
ATOM 3594 C CA . CYS B 1 90 ? 10.758 15.523 14.641 1 98.12 90 CYS B CA 1
ATOM 3595 C C . CYS B 1 90 ? 12.172 15.406 15.203 1 98.12 90 CYS B C 1
ATOM 3597 O O . CYS B 1 90 ? 12.812 16.406 15.5 1 98.12 90 CYS B O 1
ATOM 3599 N N . ASP B 1 91 ? 12.672 14.18 15.375 1 95.69 91 ASP B N 1
ATOM 3600 C CA . ASP B 1 91 ? 14.008 13.969 15.906 1 95.69 91 ASP B CA 1
ATOM 3601 C C . ASP B 1 91 ? 15.07 14.5 14.945 1 95.69 91 ASP B C 1
ATOM 3603 O O . ASP B 1 91 ? 16.141 14.953 15.367 1 95.69 91 ASP B O 1
ATOM 3607 N N . SER B 1 92 ? 14.773 14.359 13.641 1 93.06 92 SER B N 1
ATOM 3608 C CA . SER B 1 92 ? 15.703 14.758 12.586 1 93.06 92 SER B CA 1
ATOM 3609 C C . SER B 1 92 ? 14.984 14.93 11.258 1 93.06 92 SER B C 1
ATOM 3611 O O . SER B 1 92 ? 13.758 14.82 11.188 1 93.06 92 SER B O 1
ATOM 3613 N N . GLY B 1 93 ? 15.742 15.391 10.305 1 94.44 93 GLY B N 1
ATOM 3614 C CA . GLY B 1 93 ? 15.258 15.375 8.93 1 94.44 93 GLY B CA 1
ATOM 3615 C C . GLY B 1 93 ? 14.156 16.391 8.672 1 94.44 93 GLY B C 1
ATOM 3616 O O . GLY B 1 93 ? 14.258 17.547 9.109 1 94.44 93 GLY B O 1
ATOM 3617 N N . PHE B 1 94 ? 13.156 15.977 7.902 1 97.06 94 PHE B N 1
ATOM 3618 C CA . PHE B 1 94 ? 12.07 16.859 7.488 1 97.06 94 PHE B CA 1
ATOM 3619 C C . PHE B 1 94 ? 11.336 17.422 8.703 1 97.06 94 PHE B C 1
ATOM 3621 O O . PHE B 1 94 ? 11.07 18.609 8.773 1 97.06 94 PHE B O 1
ATOM 3628 N N . GLY B 1 95 ? 10.977 16.484 9.617 1 98.19 95 GLY B N 1
ATOM 3629 C CA . GLY B 1 95 ? 10.195 16.891 10.773 1 98.19 95 GLY B CA 1
ATOM 3630 C C . GLY B 1 95 ? 10.891 17.953 11.609 1 98.19 95 GLY B C 1
ATOM 3631 O O . GLY B 1 95 ? 10.266 18.938 12.016 1 98.19 95 GLY B O 1
ATOM 3632 N N . HIS B 1 96 ? 12.141 17.734 11.859 1 97.81 96 HIS B N 1
ATOM 3633 C CA . HIS B 1 96 ? 12.93 18.672 12.664 1 97.81 96 HIS B CA 1
ATOM 3634 C C . HIS B 1 96 ? 12.992 20.047 12.008 1 97.81 96 HIS B C 1
ATOM 3636 O O . HIS B 1 96 ? 12.75 21.062 12.664 1 97.81 96 HIS B O 1
ATOM 3642 N N . ALA B 1 97 ? 13.312 20.062 10.766 1 98 97 ALA B N 1
ATOM 3643 C CA . ALA B 1 97 ? 13.414 21.297 10.008 1 98 97 ALA B CA 1
ATOM 3644 C C . ALA B 1 97 ? 12.047 21.984 9.875 1 98 97 ALA B C 1
ATOM 3646 O O . ALA B 1 97 ? 11.945 23.203 9.914 1 98 97 ALA B O 1
ATOM 3647 N N . LEU B 1 98 ? 11.031 21.203 9.75 1 98.62 98 LEU B N 1
ATOM 3648 C CA . LEU B 1 98 ? 9.68 21.734 9.578 1 98.62 98 LEU B CA 1
ATOM 3649 C C . LEU B 1 98 ? 9.227 22.453 10.836 1 98.62 98 LEU B C 1
ATOM 3651 O O . LEU B 1 98 ? 8.625 23.531 10.758 1 98.62 98 LEU B O 1
ATOM 3655 N N . VAL B 1 99 ? 9.477 21.875 11.992 1 98.69 99 VAL B N 1
ATOM 3656 C CA . VAL B 1 99 ? 9.086 22.484 13.258 1 98.69 99 VAL B CA 1
ATOM 3657 C C . VAL B 1 99 ? 9.711 23.875 13.375 1 98.69 99 VAL B C 1
ATOM 3659 O O . VAL B 1 99 ? 9.031 24.828 13.742 1 98.69 99 VAL B O 1
ATOM 3662 N N . GLN B 1 100 ? 10.945 23.984 13.055 1 98.44 100 GLN B N 1
ATOM 3663 C CA . GLN B 1 100 ? 11.633 25.266 13.117 1 98.44 100 GLN B CA 1
ATOM 3664 C C . GLN B 1 100 ? 11.008 26.281 12.156 1 98.44 100 GLN B C 1
ATOM 3666 O O . GLN B 1 100 ? 10.805 27.438 12.508 1 98.44 100 GLN B O 1
ATOM 3671 N N . LYS B 1 101 ? 10.734 25.812 11.016 1 97.81 101 LYS B N 1
ATOM 3672 C CA . LYS B 1 101 ? 10.148 26.688 10.008 1 97.81 101 LYS B CA 1
ATOM 3673 C C . LYS B 1 101 ? 8.758 27.172 10.43 1 97.81 101 LYS B C 1
ATOM 3675 O O . LYS B 1 101 ? 8.445 28.359 10.328 1 97.81 101 LYS B O 1
ATOM 3680 N N . LEU B 1 102 ? 7.91 26.266 10.898 1 98.06 102 LEU B N 1
ATOM 3681 C CA . LEU B 1 102 ? 6.555 26.609 11.312 1 98.06 102 LEU B CA 1
ATOM 3682 C C . LEU B 1 102 ? 6.57 27.547 12.516 1 98.06 102 LEU B C 1
ATOM 3684 O O . LEU B 1 102 ? 5.73 28.453 12.617 1 98.06 102 LEU B O 1
ATOM 3688 N N . ASP B 1 103 ? 7.508 27.312 13.391 1 98 103 ASP B N 1
ATOM 3689 C CA . ASP B 1 103 ? 7.672 28.203 14.539 1 98 103 ASP B CA 1
ATOM 3690 C C . ASP B 1 103 ? 7.969 29.625 14.094 1 98 103 ASP B C 1
ATOM 3692 O O . ASP B 1 103 ? 7.348 30.578 14.586 1 98 103 ASP B O 1
ATOM 3696 N N . LYS B 1 104 ? 8.867 29.766 13.156 1 96.69 104 LYS B N 1
ATOM 3697 C CA . LYS B 1 104 ? 9.242 31.078 12.633 1 96.69 104 LYS B CA 1
ATOM 3698 C C . LYS B 1 104 ? 8.055 31.75 11.961 1 96.69 104 LYS B C 1
ATOM 3700 O O . LYS B 1 104 ? 7.949 33 11.977 1 96.69 104 LYS B O 1
ATOM 3705 N N . LEU B 1 105 ? 7.145 31 11.398 1 95.88 105 LEU B N 1
ATOM 3706 C CA . LEU B 1 105 ? 5.98 31.531 10.711 1 95.88 105 LEU B CA 1
ATOM 3707 C C . LEU B 1 105 ? 4.898 31.938 11.703 1 95.88 105 LEU B C 1
ATOM 3709 O O . LEU B 1 105 ? 3.955 32.656 11.344 1 95.88 105 LEU B O 1
ATOM 3713 N N . GLY B 1 106 ? 4.996 31.406 12.961 1 96.44 106 GLY B N 1
ATOM 3714 C CA . GLY B 1 106 ? 4.082 31.859 13.992 1 96.44 106 GLY B CA 1
ATOM 3715 C C . GLY B 1 106 ? 3.068 30.812 14.414 1 96.44 106 GLY B C 1
ATOM 3716 O O . GLY B 1 106 ? 2.162 31.094 15.195 1 96.44 106 GLY B O 1
ATOM 3717 N N . PHE B 1 107 ? 3.174 29.609 13.953 1 97.56 107 PHE B N 1
ATOM 3718 C CA . PHE B 1 107 ? 2.268 28.531 14.344 1 97.56 107 PHE B CA 1
ATOM 3719 C C . PHE B 1 107 ? 2.541 28.078 15.766 1 97.56 107 PHE B C 1
ATOM 3721 O O . PHE B 1 107 ? 3.662 28.219 16.266 1 97.56 107 PHE B O 1
ATOM 3728 N N . THR B 1 108 ? 1.516 27.625 16.453 1 97.81 108 THR B N 1
ATOM 3729 C CA . THR B 1 108 ? 1.728 26.75 17.594 1 97.81 108 THR B CA 1
ATOM 3730 C C . THR B 1 108 ? 2.07 25.328 17.141 1 97.81 108 THR B C 1
ATOM 3732 O O . THR B 1 108 ? 1.311 24.719 16.391 1 97.81 108 THR B O 1
ATOM 3735 N N . VAL B 1 109 ? 3.223 24.859 17.609 1 98.62 109 VAL B N 1
ATOM 3736 C CA . VAL B 1 109 ? 3.688 23.594 17.016 1 98.62 109 VAL B CA 1
ATOM 3737 C C . VAL B 1 109 ? 3.885 22.562 18.125 1 98.62 109 VAL B C 1
ATOM 3739 O O . VAL B 1 109 ? 4.523 22.844 19.141 1 98.62 109 VAL B O 1
ATOM 3742 N N . PHE B 1 110 ? 3.262 21.422 17.969 1 98.81 110 PHE B N 1
ATOM 3743 C CA . PHE B 1 110 ? 3.559 20.219 18.75 1 98.81 110 PHE B CA 1
ATOM 3744 C C . PHE B 1 110 ? 4.516 19.312 18.016 1 98.81 110 PHE B C 1
ATOM 3746 O O . PHE B 1 110 ? 4.18 18.781 16.953 1 98.81 110 PHE B O 1
ATOM 3753 N N . ALA B 1 111 ? 5.68 19.109 18.594 1 98.88 111 ALA B N 1
ATOM 3754 C CA . ALA B 1 111 ? 6.719 18.312 17.953 1 98.88 111 ALA B CA 1
ATOM 3755 C C . ALA B 1 111 ? 6.82 16.938 18.594 1 98.88 111 ALA B C 1
ATOM 3757 O O . ALA B 1 111 ? 7.406 16.781 19.672 1 98.88 111 ALA B O 1
ATOM 3758 N N . GLY B 1 112 ? 6.277 15.914 17.922 1 98.81 112 GLY B N 1
ATOM 3759 C CA . GLY B 1 112 ? 6.445 14.555 18.406 1 98.81 112 GLY B CA 1
ATOM 3760 C C . GLY B 1 112 ? 7.809 13.969 18.078 1 98.81 112 GLY B C 1
ATOM 3761 O O . GLY B 1 112 ? 8.211 13.922 16.922 1 98.81 112 GLY B O 1
ATOM 3762 N N . VAL B 1 113 ? 8.531 13.516 19.125 1 98.38 113 VAL B N 1
ATOM 3763 C CA . VAL B 1 113 ? 9.852 12.914 18.953 1 98.38 113 VAL B CA 1
ATOM 3764 C C . VAL B 1 113 ? 9.852 11.492 19.516 1 98.38 113 VAL B C 1
ATOM 3766 O O . VAL B 1 113 ? 9.094 11.188 20.438 1 98.38 113 VAL B O 1
ATOM 3769 N N . LEU B 1 114 ? 10.695 10.641 18.891 1 96.44 114 LEU B N 1
ATOM 3770 C CA . LEU B 1 114 ? 10.867 9.281 19.375 1 96.44 114 LEU B CA 1
ATOM 3771 C C . LEU B 1 114 ? 11.617 9.273 20.703 1 96.44 114 LEU B C 1
ATOM 3773 O O . LEU B 1 114 ? 11.32 8.477 21.594 1 96.44 114 LEU B O 1
ATOM 3777 N N . ASN B 1 115 ? 12.633 10.172 20.766 1 96.12 115 ASN B N 1
ATOM 3778 C CA . ASN B 1 115 ? 13.438 10.305 21.984 1 96.12 115 ASN B CA 1
ATOM 3779 C C . ASN B 1 115 ? 13.422 11.742 22.5 1 96.12 115 ASN B C 1
ATOM 3781 O O . ASN B 1 115 ? 14.219 12.578 22.062 1 96.12 115 ASN B O 1
ATOM 3785 N N . GLU B 1 116 ? 12.625 11.992 23.531 1 96.56 116 GLU B N 1
ATOM 3786 C CA . GLU B 1 116 ? 12.453 13.328 24.078 1 96.56 116 GLU B CA 1
ATOM 3787 C C . GLU B 1 116 ? 13.742 13.836 24.719 1 96.56 116 GLU B C 1
ATOM 3789 O O . GLU B 1 116 ? 13.914 15.039 24.906 1 96.56 116 GLU B O 1
ATOM 3794 N N . LYS B 1 117 ? 14.617 12.938 25.078 1 96.25 117 LYS B N 1
ATOM 3795 C CA . LYS B 1 117 ? 15.875 13.32 25.703 1 96.25 117 LYS B CA 1
ATOM 3796 C C . LYS B 1 117 ? 17.016 13.328 24.688 1 96.25 117 LYS B C 1
ATOM 3798 O O . LYS B 1 117 ? 18.188 13.5 25.062 1 96.25 117 LYS B O 1
ATOM 3803 N N . GLY B 1 118 ? 16.703 13.109 23.5 1 95.56 118 GLY B N 1
ATOM 3804 C CA . GLY B 1 118 ? 17.719 13.062 22.453 1 95.56 118 GLY B CA 1
ATOM 3805 C C . GLY B 1 118 ? 18.172 14.445 22 1 95.56 118 GLY B C 1
ATOM 3806 O O . GLY B 1 118 ? 17.578 15.453 22.406 1 95.56 118 GLY B O 1
ATOM 3807 N N . SER B 1 119 ? 19.234 14.453 21.172 1 95.25 119 SER B N 1
ATOM 3808 C CA . SER B 1 119 ? 19.828 15.703 20.719 1 95.25 119 SER B CA 1
ATOM 3809 C C . SER B 1 119 ? 18.844 16.516 19.875 1 95.25 119 SER B C 1
ATOM 3811 O O . SER B 1 119 ? 18.812 17.75 19.984 1 95.25 119 SER B O 1
ATOM 3813 N N . GLY B 1 120 ? 18.047 15.859 19.078 1 95.69 120 GLY B N 1
ATOM 3814 C CA . GLY B 1 120 ? 17.062 16.562 18.266 1 95.69 120 GLY B CA 1
ATOM 3815 C C . GLY B 1 120 ? 16.016 17.297 19.078 1 95.69 120 GLY B C 1
ATOM 3816 O O . GLY B 1 120 ? 15.695 18.453 18.797 1 95.69 120 GLY B O 1
ATOM 3817 N N . ALA B 1 121 ? 15.539 16.656 20.062 1 97.81 121 ALA B N 1
ATOM 3818 C CA . ALA B 1 121 ? 14.555 17.266 20.969 1 97.81 121 ALA B CA 1
ATOM 3819 C C . ALA B 1 121 ? 15.148 18.453 21.703 1 97.81 121 ALA B C 1
ATOM 3821 O O . ALA B 1 121 ? 14.508 19.5 21.828 1 97.81 121 ALA B O 1
ATOM 3822 N N . GLU B 1 122 ? 16.297 18.297 22.188 1 98 122 GLU B N 1
ATOM 3823 C CA . GLU B 1 122 ? 16.984 19.359 22.922 1 98 122 GLU B CA 1
ATOM 3824 C C . GLU B 1 122 ? 17.203 20.578 22.031 1 98 122 GLU B C 1
ATOM 3826 O O . GLU B 1 122 ? 17.047 21.719 22.484 1 98 122 GLU B O 1
ATOM 3831 N N . GLU B 1 123 ? 17.609 20.297 20.844 1 98.06 123 GLU B N 1
ATOM 3832 C CA . GLU B 1 123 ? 17.844 21.391 19.906 1 98.06 123 GLU B CA 1
ATOM 3833 C C . GLU B 1 123 ? 16.562 22.203 19.672 1 98.06 123 GLU B C 1
ATOM 3835 O O . GLU B 1 123 ? 16.594 23.422 19.578 1 98.06 123 GLU B O 1
ATOM 3840 N N . LEU B 1 124 ? 15.461 21.516 19.547 1 98.31 124 LEU B N 1
ATOM 3841 C CA . LEU B 1 124 ? 14.18 22.188 19.344 1 98.31 124 LEU B CA 1
ATOM 3842 C C . LEU B 1 124 ? 13.82 23.047 20.547 1 98.31 124 LEU B C 1
ATOM 3844 O O . LEU B 1 124 ? 13.367 24.188 20.406 1 98.31 124 LEU B O 1
ATOM 3848 N N . ARG B 1 125 ? 14.039 22.562 21.719 1 97.56 125 ARG B N 1
ATOM 3849 C CA . ARG B 1 12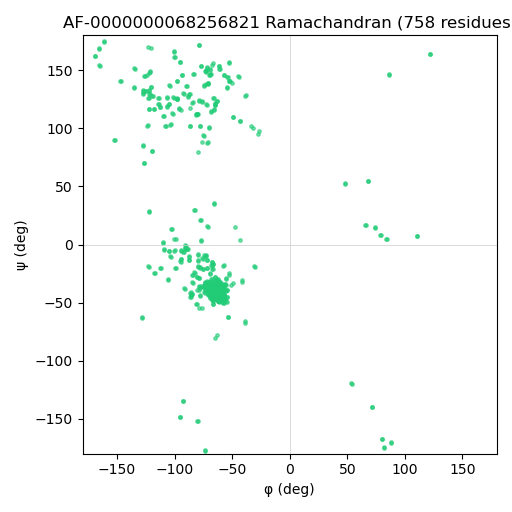5 ? 13.734 23.297 22.938 1 97.56 125 ARG B CA 1
ATOM 3850 C C . ARG B 1 125 ? 14.609 24.547 23.062 1 97.56 125 ARG B C 1
ATOM 3852 O O . ARG B 1 125 ? 14.164 25.578 23.547 1 97.56 125 ARG B O 1
ATOM 3859 N N . ARG B 1 126 ? 15.758 24.406 22.594 1 97.44 126 ARG B N 1
ATOM 3860 C CA . ARG B 1 126 ? 16.734 25.484 22.734 1 97.44 126 ARG B CA 1
ATOM 3861 C C . ARG B 1 126 ? 16.5 26.562 21.672 1 97.44 126 ARG B C 1
ATOM 3863 O O . ARG B 1 126 ? 16.625 27.766 21.969 1 97.44 126 ARG B O 1
ATOM 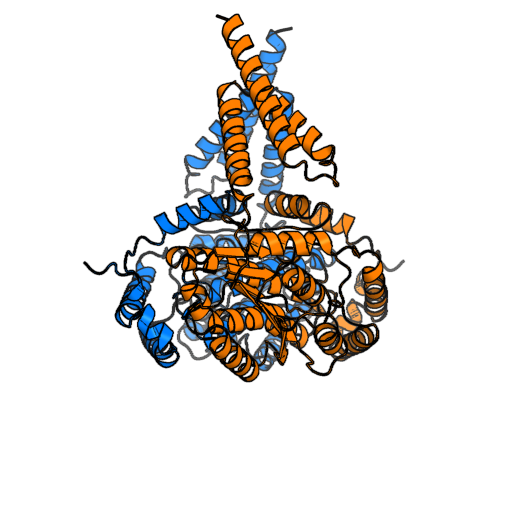3870 N N . ASN B 1 127 ? 16.172 26.156 20.516 1 97.44 127 ASN B N 1
ATOM 3871 C CA . ASN B 1 127 ? 16.219 27.062 19.375 1 97.44 127 ASN B CA 1
ATOM 3872 C C . ASN B 1 127 ? 14.844 27.609 19.031 1 97.44 127 ASN B C 1
ATOM 3874 O O . ASN B 1 127 ? 14.727 28.609 18.328 1 97.44 127 ASN B O 1
ATOM 3878 N N . CYS B 1 128 ? 13.836 26.953 19.469 1 97.81 128 CYS B N 1
ATOM 3879 C CA . CYS B 1 128 ? 12.492 27.375 19.094 1 97.81 128 CYS B CA 1
ATOM 3880 C C . CYS B 1 128 ? 11.844 28.188 20.203 1 97.81 128 CYS B C 1
ATOM 3882 O O . CYS B 1 128 ? 12.352 28.234 21.328 1 97.81 128 CYS B O 1
ATOM 3884 N N . SER B 1 129 ? 10.82 28.922 19.828 1 97.06 129 SER B N 1
ATOM 3885 C CA . SER B 1 129 ? 10.102 29.766 20.781 1 97.06 129 SER B CA 1
ATOM 3886 C C . SER B 1 129 ? 9.242 28.938 21.719 1 97.06 129 SER B C 1
ATOM 3888 O O . SER B 1 129 ? 9.219 27.703 21.625 1 97.06 129 SER B O 1
ATOM 3890 N N . LYS B 1 130 ? 8.492 29.594 22.578 1 96.06 130 LYS B N 1
ATOM 3891 C CA . LYS B 1 130 ? 7.633 28.938 23.562 1 96.06 130 LYS B CA 1
ATOM 3892 C C . LYS B 1 130 ? 6.383 28.359 22.906 1 96.06 130 LYS B C 1
ATOM 3894 O O . LYS B 1 130 ? 5.656 27.578 23.516 1 96.06 130 LYS B O 1
ATOM 3899 N N . ARG B 1 131 ? 6.199 28.688 21.656 1 96.69 131 ARG B N 1
ATOM 3900 C CA . ARG B 1 131 ? 5.051 28.156 20.922 1 96.69 131 ARG B CA 1
ATOM 3901 C C . ARG B 1 131 ? 5.273 26.703 20.531 1 96.69 131 ARG B C 1
ATOM 3903 O O . ARG B 1 131 ? 4.34 26.016 20.125 1 96.69 131 ARG B O 1
ATOM 3910 N N . VAL B 1 132 ? 6.48 26.234 20.672 1 98.19 132 VAL B N 1
ATOM 3911 C CA . VAL B 1 132 ? 6.805 24.859 20.328 1 98.19 132 VAL B CA 1
ATOM 3912 C C . VAL B 1 132 ? 6.797 24 21.594 1 98.19 132 VAL B C 1
ATOM 3914 O O . VAL B 1 132 ? 7.453 24.328 22.578 1 98.19 132 VAL B O 1
ATOM 3917 N N . THR B 1 133 ? 6.051 22.969 21.578 1 98.31 133 THR B N 1
ATOM 3918 C CA . THR B 1 133 ? 6.031 21.969 22.625 1 98.31 133 THR B CA 1
ATOM 3919 C C . THR B 1 133 ? 6.555 20.641 22.125 1 98.31 133 THR B C 1
ATOM 3921 O O . THR B 1 133 ? 6.016 20.078 21.172 1 98.31 133 THR B O 1
ATOM 3924 N N . VAL B 1 134 ? 7.59 20.156 22.75 1 98.56 134 VAL B N 1
ATOM 3925 C CA . VAL B 1 134 ? 8.156 18.859 22.391 1 98.56 134 VAL B CA 1
ATOM 3926 C C . VAL B 1 134 ? 7.438 17.75 23.156 1 98.56 134 VAL B C 1
ATOM 3928 O O . VAL B 1 134 ? 7.285 17.828 24.375 1 98.56 134 VAL B O 1
ATOM 3931 N N . LEU B 1 135 ? 6.98 16.688 22.422 1 98.38 135 LEU B N 1
ATOM 3932 C CA . LEU B 1 135 ? 6.219 15.578 23 1 98.38 135 LEU B CA 1
ATOM 3933 C C . LEU B 1 135 ? 6.918 14.25 22.75 1 98.38 135 LEU B C 1
ATOM 3935 O O . LEU B 1 135 ? 7.363 13.977 21.625 1 98.38 135 LEU B O 1
ATOM 3939 N N . GLN B 1 136 ? 7.031 13.43 23.812 1 98.31 136 GLN B N 1
ATOM 3940 C CA . GLN B 1 136 ? 7.391 12.031 23.609 1 98.31 136 GLN B CA 1
ATOM 3941 C C . GLN B 1 136 ? 6.293 11.281 22.859 1 98.31 136 GLN B C 1
ATOM 3943 O O . GLN B 1 136 ? 5.18 11.133 23.359 1 98.31 136 GLN B O 1
ATOM 3948 N N . MET B 1 137 ? 6.684 10.82 21.609 1 98.38 137 MET B N 1
ATOM 3949 C CA . MET B 1 137 ? 5.621 10.234 20.797 1 98.38 137 MET B CA 1
ATOM 3950 C C . MET B 1 137 ? 6.184 9.188 19.844 1 98.38 137 MET B C 1
ATOM 3952 O O . MET B 1 137 ? 6.535 9.508 18.703 1 98.38 137 MET B O 1
ATOM 3956 N N . ASP B 1 138 ? 6.215 7.949 20.344 1 98.44 138 ASP B N 1
ATOM 3957 C CA . ASP B 1 138 ? 6.383 6.801 19.469 1 98.44 138 ASP B CA 1
ATOM 3958 C C . ASP B 1 138 ? 5.059 6.418 18.812 1 98.44 138 ASP B C 1
ATOM 3960 O O . ASP B 1 138 ? 4.16 5.898 19.469 1 98.44 138 ASP B O 1
ATOM 3964 N N . ILE B 1 139 ? 4.98 6.609 17.5 1 98.5 139 ILE B N 1
ATOM 3965 C CA . ILE B 1 139 ? 3.699 6.492 16.812 1 98.5 139 ILE B CA 1
ATOM 3966 C C . ILE B 1 139 ? 3.293 5.02 16.734 1 98.5 139 ILE B C 1
ATOM 3968 O O . ILE B 1 139 ? 2.18 4.699 16.312 1 98.5 139 ILE B O 1
ATOM 3972 N N . THR B 1 140 ? 4.191 4.082 17.094 1 98.12 140 THR B N 1
ATOM 3973 C CA . THR B 1 140 ? 3.852 2.662 17.109 1 98.12 140 THR B CA 1
ATOM 3974 C C . THR B 1 140 ? 3.318 2.256 18.484 1 98.12 140 THR B C 1
ATOM 3976 O O . THR B 1 140 ? 2.91 1.109 18.688 1 98.12 140 THR B O 1
ATOM 3979 N N . ASP B 1 141 ? 3.303 3.162 19.406 1 98.25 141 ASP B N 1
ATOM 3980 C CA . ASP B 1 141 ? 2.83 2.914 20.766 1 98.25 141 ASP B CA 1
ATOM 3981 C C . ASP B 1 141 ? 1.51 3.635 21.031 1 98.25 141 ASP B C 1
ATOM 3983 O O . ASP B 1 141 ? 1.491 4.848 21.266 1 98.25 141 ASP B O 1
ATOM 3987 N N . PRO B 1 142 ? 0.47 2.879 21.156 1 96.88 142 PRO B N 1
ATOM 3988 C CA . PRO B 1 142 ? -0.842 3.504 21.328 1 96.88 142 PRO B CA 1
ATOM 3989 C C . PRO B 1 142 ? -0.924 4.352 22.594 1 96.88 142 PRO B C 1
ATOM 3991 O O . PRO B 1 142 ? -1.628 5.363 22.625 1 96.88 142 PRO B O 1
ATOM 3994 N N . GLU B 1 143 ? -0.228 3.992 23.609 1 97.69 143 GLU B N 1
ATOM 3995 C CA . GLU B 1 143 ? -0.265 4.75 24.859 1 97.69 143 GLU B CA 1
ATOM 3996 C C . GLU B 1 143 ? 0.398 6.113 24.688 1 97.69 143 GLU B C 1
ATOM 3998 O O . GLU B 1 143 ? -0.075 7.109 25.25 1 97.69 143 GLU B O 1
ATOM 4003 N N . GLN B 1 144 ? 1.466 6.16 23.984 1 98.44 144 GLN B N 1
ATOM 4004 C CA . GLN B 1 144 ? 2.135 7.438 23.766 1 98.44 144 GLN B CA 1
ATOM 4005 C C . GLN B 1 144 ? 1.307 8.344 22.859 1 98.44 144 GLN B C 1
ATOM 4007 O O . GLN B 1 144 ? 1.322 9.57 23.016 1 98.44 144 GLN B O 1
ATOM 4012 N N . ILE B 1 145 ? 0.598 7.738 21.953 1 98.31 145 ILE B N 1
ATOM 4013 C CA . ILE B 1 145 ? -0.305 8.516 21.094 1 98.31 145 ILE B CA 1
ATOM 4014 C C . ILE B 1 145 ? -1.405 9.133 21.953 1 98.31 145 ILE B C 1
ATOM 4016 O O . ILE B 1 145 ? -1.722 10.32 21.812 1 98.31 145 ILE B O 1
ATOM 4020 N N . LYS B 1 146 ? -1.945 8.367 22.828 1 96.75 146 LYS B N 1
ATOM 4021 C CA . LYS B 1 146 ? -2.998 8.844 23.719 1 96.75 146 LYS B CA 1
ATOM 4022 C C . LYS B 1 146 ? -2.494 9.977 24.609 1 96.75 146 LYS B C 1
ATOM 4024 O O . LYS B 1 146 ? -3.199 10.961 24.828 1 96.75 146 LYS B O 1
ATOM 4029 N N . ASP B 1 147 ? -1.329 9.797 25.125 1 98.06 147 ASP B N 1
ATOM 4030 C CA . ASP B 1 147 ? -0.729 10.828 25.969 1 98.06 147 ASP B CA 1
ATOM 4031 C C . ASP B 1 147 ? -0.519 12.125 25.188 1 98.06 147 ASP B C 1
ATOM 4033 O O . ASP B 1 147 ? -0.823 13.211 25.688 1 98.06 147 ASP B O 1
ATOM 4037 N N . ALA B 1 148 ? 0.06 11.977 24.031 1 98.38 148 ALA B N 1
ATOM 4038 C CA . ALA B 1 148 ? 0.246 13.148 23.172 1 98.38 148 ALA B CA 1
ATOM 4039 C C . ALA B 1 148 ? -1.088 13.82 22.859 1 98.38 148 ALA B C 1
ATOM 4041 O O . ALA B 1 148 ? -1.186 15.047 22.875 1 98.38 148 ALA B O 1
ATOM 4042 N N . HIS B 1 149 ? -2.08 13.008 22.594 1 97.62 149 HIS B N 1
ATOM 4043 C CA . HIS B 1 149 ? -3.418 13.516 22.312 1 97.62 149 HIS B CA 1
ATOM 4044 C C . HIS B 1 149 ? -3.941 14.352 23.469 1 97.62 149 HIS B C 1
ATOM 4046 O O . HIS B 1 149 ? -4.469 15.445 23.266 1 97.62 149 HIS B O 1
ATOM 4052 N N . SER B 1 150 ? -3.812 13.867 24.656 1 97.44 150 SER B N 1
ATOM 4053 C CA . SER B 1 150 ? -4.289 14.562 25.844 1 97.44 150 SER B CA 1
ATOM 4054 C C . SER B 1 150 ? -3.596 15.906 26.016 1 97.44 150 SER B C 1
ATOM 4056 O O . SER B 1 150 ? -4.238 16.906 26.359 1 97.44 150 SER B O 1
ATOM 4058 N N . LYS B 1 151 ? -2.354 15.984 25.766 1 97.81 151 LYS B N 1
ATOM 4059 C CA . LYS B 1 151 ? -1.591 17.219 25.891 1 97.81 151 LYS B CA 1
ATOM 4060 C C . LYS B 1 151 ? -2.016 18.234 24.828 1 97.81 151 LYS B C 1
ATOM 4062 O O . LYS B 1 151 ? -2.111 19.438 25.109 1 97.81 151 LYS B O 1
ATOM 4067 N N . VAL B 1 152 ? -2.252 17.734 23.656 1 98.19 152 VAL B N 1
ATOM 4068 C CA . VAL B 1 152 ? -2.686 18.609 22.562 1 98.19 152 VAL B CA 1
ATOM 4069 C C . VAL B 1 152 ? -4.07 19.172 22.875 1 98.19 152 VAL B C 1
ATOM 4071 O O . VAL B 1 152 ? -4.312 20.375 22.719 1 98.19 152 VAL B O 1
ATOM 4074 N N . VAL B 1 153 ? -4.977 18.312 23.328 1 96.75 153 VAL B N 1
ATOM 4075 C CA . VAL B 1 153 ? -6.336 18.719 23.672 1 96.75 153 VAL B CA 1
ATOM 4076 C C . VAL B 1 153 ? -6.305 19.812 24.734 1 96.75 153 VAL B C 1
ATOM 4078 O O . VAL B 1 153 ? -7.043 20.797 24.641 1 96.75 153 VAL B O 1
ATOM 4081 N N . GLU B 1 154 ? -5.477 19.625 25.688 1 96.38 154 GLU B N 1
ATOM 4082 C CA . GLU B 1 154 ? -5.363 20.578 26.766 1 96.38 154 GLU B CA 1
ATOM 4083 C C . GLU B 1 154 ? -4.934 21.953 26.25 1 96.38 154 GLU B C 1
ATOM 4085 O O . GLU B 1 154 ? -5.406 22.984 26.75 1 96.38 154 GLU B O 1
ATOM 4090 N N . LYS B 1 155 ? -4.156 21.969 25.312 1 95.5 155 LYS B N 1
ATOM 4091 C CA . LYS B 1 155 ? -3.578 23.219 24.812 1 95.5 155 LYS B CA 1
ATOM 4092 C C . LYS B 1 155 ? -4.496 23.891 23.797 1 95.5 155 LYS B C 1
ATOM 4094 O O . LYS B 1 155 ? -4.672 25.109 23.828 1 95.5 155 LYS B O 1
ATOM 4099 N N . VAL B 1 156 ? -5.047 23.109 22.906 1 95.56 156 VAL B N 1
ATOM 4100 C CA . VAL B 1 156 ? -5.797 23.703 21.812 1 95.56 156 VAL B CA 1
ATOM 4101 C C . VAL B 1 156 ? -7.234 23.984 22.25 1 95.56 156 VAL B C 1
ATOM 4103 O O . VAL B 1 156 ? -7.926 24.812 21.656 1 95.56 156 VAL B O 1
ATOM 4106 N N . GLN B 1 157 ? -7.801 23.266 23.219 1 90.12 157 GLN B N 1
ATOM 4107 C CA . GLN B 1 157 ? -9.141 23.438 23.75 1 90.12 157 GLN B CA 1
ATOM 4108 C C . GLN B 1 157 ? -10.195 23.391 22.641 1 90.12 157 GLN B C 1
ATOM 4110 O O . GLN B 1 157 ? -10.258 22.438 21.875 1 90.12 157 GLN B O 1
ATOM 4115 N N . ASP B 1 158 ? -10.992 24.5 22.453 1 90.5 158 ASP B N 1
ATOM 4116 C CA . ASP B 1 158 ? -12.133 24.453 21.547 1 90.5 158 ASP B CA 1
ATOM 4117 C C . ASP B 1 158 ? -11.727 24.859 20.141 1 90.5 158 ASP B C 1
ATOM 4119 O O . ASP B 1 158 ? -12.516 24.719 19.203 1 90.5 158 ASP B O 1
ATOM 4123 N N . LYS B 1 159 ? -10.531 25.234 19.969 1 94.06 159 LYS B N 1
ATOM 4124 C CA . LYS B 1 159 ? -10.086 25.688 18.641 1 94.06 159 LYS B CA 1
ATOM 4125 C C . LYS B 1 159 ? -9.805 24.484 17.734 1 94.06 159 LYS B C 1
ATOM 4127 O O . LYS B 1 159 ? -9.875 24.609 16.5 1 94.06 159 LYS B O 1
ATOM 4132 N N . GLY B 1 160 ? -9.43 23.406 18.344 1 96.44 160 GLY B N 1
ATOM 4133 C CA . GLY B 1 160 ? -9.086 22.219 17.562 1 96.44 160 GLY B CA 1
ATOM 4134 C C . GLY B 1 160 ? -7.672 22.25 17.016 1 96.44 160 GLY B C 1
ATOM 4135 O O . GLY B 1 160 ? -6.867 23.109 17.406 1 96.44 160 GLY B O 1
ATOM 4136 N N . LEU B 1 161 ? -7.32 21.281 16.219 1 98.38 161 LEU B N 1
ATOM 4137 C CA . LEU B 1 161 ? -6.012 21.141 15.586 1 98.38 161 LEU B CA 1
ATOM 4138 C C . LEU B 1 161 ? -6.078 21.516 14.109 1 98.38 161 LEU B C 1
ATOM 4140 O O . LEU B 1 161 ? -6.84 20.922 13.352 1 98.38 161 LEU B O 1
ATOM 4144 N N . TRP B 1 162 ? -5.309 22.484 13.742 1 98.5 162 TRP B N 1
ATOM 4145 C CA . TRP B 1 162 ? -5.371 22.984 12.375 1 98.5 162 TRP B CA 1
ATOM 4146 C C . TRP B 1 162 ? -4.781 21.984 11.391 1 98.5 162 TRP B C 1
ATOM 4148 O O . TRP B 1 162 ? -5.344 21.75 10.312 1 98.5 162 TRP B O 1
ATOM 4158 N N . ALA B 1 163 ? -3.623 21.391 11.805 1 98.88 163 ALA B N 1
ATOM 4159 C CA . ALA B 1 163 ? -2.998 20.469 10.867 1 98.88 163 ALA B CA 1
ATOM 4160 C C . ALA B 1 163 ? -2.291 19.328 11.609 1 98.88 163 ALA B C 1
ATOM 4162 O O . ALA B 1 163 ? -1.747 19.547 12.695 1 98.88 163 ALA B O 1
ATOM 4163 N N . LEU B 1 164 ? -2.402 18.188 11.07 1 98.94 164 LEU B N 1
ATOM 4164 C CA . LEU B 1 164 ? -1.622 17.016 11.445 1 98.94 164 LEU B CA 1
ATOM 4165 C C . LEU B 1 164 ? -0.685 16.609 10.32 1 98.94 164 LEU B C 1
ATOM 4167 O O . LEU B 1 164 ? -1.133 16.344 9.203 1 98.94 164 LEU B O 1
ATOM 4171 N N . VAL B 1 165 ? 0.629 16.641 10.586 1 98.94 165 VAL B N 1
ATOM 4172 C CA . VAL B 1 165 ? 1.631 16.188 9.625 1 98.94 165 VAL B CA 1
ATOM 4173 C C . VAL B 1 165 ? 2.238 14.867 10.078 1 98.94 165 VAL B C 1
ATOM 4175 O O . VAL B 1 165 ? 3.068 14.844 10.992 1 98.94 165 VAL B O 1
ATOM 4178 N N . ASN B 1 166 ? 1.782 13.797 9.445 1 98.94 166 ASN B N 1
ATOM 4179 C CA . ASN B 1 166 ? 2.418 12.5 9.656 1 98.94 166 ASN B CA 1
ATOM 4180 C C . ASN B 1 166 ? 3.723 12.383 8.875 1 98.94 166 ASN B C 1
ATOM 4182 O O . ASN B 1 166 ? 3.711 12.039 7.691 1 98.94 166 ASN B O 1
ATOM 4186 N N . ASN B 1 167 ? 4.805 12.547 9.594 1 98.69 167 ASN B N 1
ATOM 4187 C CA . ASN B 1 167 ? 6.113 12.609 8.953 1 98.69 167 ASN B CA 1
ATOM 4188 C C . ASN B 1 167 ? 7.016 11.469 9.398 1 98.69 167 ASN B C 1
ATOM 4190 O O . ASN B 1 167 ? 7.938 11.078 8.68 1 98.69 167 ASN B O 1
ATOM 4194 N N . ALA B 1 168 ? 6.746 10.93 10.578 1 97.94 168 ALA B N 1
ATOM 4195 C CA . ALA B 1 168 ? 7.578 9.836 11.086 1 97.94 168 ALA B CA 1
ATOM 4196 C C . ALA B 1 168 ? 7.656 8.695 10.078 1 97.94 168 ALA B C 1
ATOM 4198 O O . ALA B 1 168 ? 6.652 8.344 9.445 1 97.94 168 ALA B O 1
ATOM 4199 N N . GLY B 1 169 ? 8.844 8.172 9.867 1 96.25 169 GLY B N 1
ATOM 4200 C CA . GLY B 1 169 ? 9.023 7.078 8.93 1 96.25 169 GLY B CA 1
ATOM 4201 C C . GLY B 1 169 ? 10.398 6.445 9.008 1 96.25 169 GLY B C 1
ATOM 4202 O O . GLY B 1 169 ? 11.32 7.027 9.578 1 96.25 169 GLY B O 1
ATOM 4203 N N . ILE B 1 170 ? 10.531 5.266 8.477 1 94.5 170 ILE B N 1
ATOM 4204 C CA . ILE B 1 170 ? 11.805 4.566 8.367 1 94.5 170 ILE B CA 1
ATOM 4205 C C . ILE B 1 170 ? 11.938 3.953 6.973 1 94.5 170 ILE B C 1
ATOM 4207 O O . ILE B 1 170 ? 10.938 3.635 6.328 1 94.5 170 ILE B O 1
ATOM 4211 N N . LEU B 1 171 ? 13.062 3.812 6.531 1 92.25 171 LEU B N 1
ATOM 4212 C CA . LEU B 1 171 ? 13.328 3.258 5.207 1 92.25 171 LEU B CA 1
ATOM 4213 C C . LEU B 1 171 ? 13.523 1.747 5.281 1 92.25 171 LEU B C 1
ATOM 4215 O O . LEU B 1 171 ? 13.062 1.015 4.402 1 92.25 171 LEU B O 1
ATOM 4219 N N . GLY B 1 172 ? 14.156 1.256 6.301 1 89.5 172 GLY B N 1
ATOM 4220 C CA . GLY B 1 172 ? 14.609 -0.124 6.352 1 89.5 172 GLY B CA 1
ATOM 4221 C C . GLY B 1 172 ? 15.898 -0.356 5.586 1 89.5 172 GLY B C 1
ATOM 4222 O O . GLY B 1 172 ? 16.641 0.587 5.312 1 89.5 172 GLY B O 1
ATOM 4223 N N . PHE B 1 173 ? 16.25 -1.631 5.352 1 89.19 173 PHE B N 1
ATOM 4224 C CA . PHE B 1 173 ? 17.484 -2.01 4.664 1 89.19 173 PHE B CA 1
ATOM 4225 C C . PHE B 1 173 ? 17.188 -2.395 3.217 1 89.19 173 PHE B C 1
ATOM 4227 O O . PHE B 1 173 ? 16.547 -3.412 2.955 1 89.19 173 PHE B O 1
ATOM 4234 N N . PRO B 1 174 ? 17.688 -1.562 2.266 1 91.56 174 PRO B N 1
ATOM 4235 C CA . PRO B 1 174 ? 17.438 -1.877 0.858 1 91.56 174 PRO B CA 1
ATOM 4236 C C . PRO B 1 174 ? 18.109 -3.174 0.417 1 91.56 174 PRO B C 1
ATOM 4238 O O . PRO B 1 174 ? 19.328 -3.305 0.517 1 91.56 174 PRO B O 1
ATOM 4241 N N . ILE B 1 175 ? 17.422 -4.082 -0.006 1 93.56 175 ILE B N 1
ATOM 4242 C CA . ILE B 1 175 ? 17.891 -5.367 -0.51 1 93.56 175 ILE B CA 1
ATOM 4243 C C . ILE B 1 175 ? 16.766 -6.074 -1.251 1 93.56 175 ILE B C 1
ATOM 4245 O O . ILE B 1 175 ? 15.625 -5.609 -1.245 1 93.56 175 ILE B O 1
ATOM 4249 N N . ASP B 1 176 ? 17.031 -7.129 -1.961 1 95.31 176 ASP B N 1
ATOM 4250 C CA . ASP B 1 176 ? 16.016 -7.863 -2.715 1 95.31 176 ASP B CA 1
ATOM 4251 C C . ASP B 1 176 ? 14.852 -8.273 -1.816 1 95.31 176 ASP B C 1
ATOM 4253 O O . ASP B 1 176 ? 15.062 -8.688 -0.673 1 95.31 176 ASP B O 1
ATOM 4257 N N . ALA B 1 177 ? 13.695 -8.234 -2.4 1 97.12 177 ALA B N 1
ATOM 4258 C CA . ALA B 1 177 ? 12.461 -8.523 -1.682 1 97.12 177 ALA B CA 1
ATOM 4259 C C . ALA B 1 177 ? 12.523 -9.891 -1 1 97.12 177 ALA B C 1
ATOM 4261 O O . ALA B 1 177 ? 12.047 -10.055 0.124 1 97.12 177 ALA B O 1
ATOM 4262 N N . GLU B 1 178 ? 13.109 -10.812 -1.682 1 96.19 178 GLU B N 1
ATOM 4263 C CA . GLU B 1 178 ? 13.211 -12.18 -1.179 1 96.19 178 GLU B CA 1
ATOM 4264 C C . GLU B 1 178 ? 14.078 -12.25 0.073 1 96.19 178 GLU B C 1
ATOM 4266 O O . GLU B 1 178 ? 13.875 -13.109 0.934 1 96.19 178 GLU B O 1
ATOM 4271 N N . LEU B 1 179 ? 14.992 -11.352 0.174 1 95.31 179 LEU B N 1
ATOM 4272 C CA . LEU B 1 179 ? 16.016 -11.438 1.212 1 95.31 179 LEU B CA 1
ATOM 4273 C C . LEU B 1 179 ? 15.609 -10.633 2.441 1 95.31 179 LEU B C 1
ATOM 4275 O O . LEU B 1 179 ? 16.219 -10.766 3.504 1 95.31 179 LEU B O 1
ATOM 4279 N N . ILE B 1 180 ? 14.617 -9.828 2.338 1 95.75 180 ILE B N 1
ATOM 4280 C CA . ILE B 1 180 ? 14.156 -9.023 3.465 1 95.75 180 ILE B CA 1
ATOM 4281 C C . ILE B 1 180 ? 13.445 -9.914 4.48 1 95.75 180 ILE B C 1
ATOM 4283 O O . ILE B 1 180 ? 12.453 -10.57 4.152 1 95.75 180 ILE B O 1
ATOM 4287 N N . PRO B 1 181 ? 13.945 -9.953 5.711 1 94.75 181 PRO B N 1
ATOM 4288 C CA . PRO B 1 181 ? 13.234 -10.734 6.723 1 94.75 181 PRO B CA 1
ATOM 4289 C C . PRO B 1 181 ? 11.812 -10.219 6.969 1 94.75 181 PRO B C 1
ATOM 4291 O O . PRO B 1 181 ? 11.562 -9.016 6.879 1 94.75 181 PRO B O 1
ATOM 4294 N N . MET B 1 182 ? 10.891 -11.133 7.367 1 96.06 182 MET B N 1
ATOM 4295 C CA . MET B 1 182 ? 9.5 -10.758 7.598 1 96.06 182 MET B CA 1
ATOM 4296 C C . MET B 1 182 ? 9.398 -9.711 8.711 1 96.06 182 MET B C 1
ATOM 4298 O O . MET B 1 182 ? 8.531 -8.836 8.664 1 96.06 182 MET B O 1
ATOM 4302 N N . MET B 1 183 ? 10.25 -9.82 9.656 1 94.75 183 MET B N 1
ATOM 4303 C CA . MET B 1 183 ? 10.234 -8.859 10.758 1 94.75 183 MET B CA 1
ATOM 4304 C C . MET B 1 183 ? 10.453 -7.441 10.25 1 94.75 183 MET B C 1
ATOM 4306 O O . MET B 1 183 ? 9.875 -6.488 10.773 1 94.75 183 MET B O 1
ATOM 4310 N N . ASN B 1 184 ? 11.289 -7.285 9.234 1 95 184 ASN B N 1
ATOM 4311 C CA . ASN B 1 184 ? 11.539 -5.969 8.656 1 95 184 ASN B CA 1
ATOM 4312 C C . ASN B 1 184 ? 10.336 -5.469 7.859 1 95 184 ASN B C 1
ATOM 4314 O O . ASN B 1 184 ? 10.039 -4.273 7.863 1 95 184 ASN B O 1
ATOM 4318 N N . TYR B 1 185 ? 9.648 -6.383 7.18 1 97.94 185 TYR B N 1
ATOM 4319 C CA . TYR B 1 185 ? 8.398 -6.016 6.527 1 97.94 185 TYR B CA 1
ATOM 4320 C C . TYR B 1 185 ? 7.398 -5.469 7.535 1 97.94 185 TYR B C 1
ATOM 4322 O O . TYR B 1 185 ? 6.777 -4.43 7.305 1 97.94 185 TYR B O 1
ATOM 4330 N N . LYS B 1 186 ? 7.277 -6.164 8.586 1 98 186 LYS B N 1
ATOM 4331 C CA . LYS B 1 186 ? 6.312 -5.797 9.617 1 98 186 LYS B CA 1
ATOM 4332 C C . LYS B 1 186 ? 6.695 -4.48 10.289 1 98 186 LYS B C 1
ATOM 4334 O O . LYS B 1 186 ? 5.84 -3.631 10.539 1 98 186 LYS B O 1
ATOM 4339 N N . ARG B 1 187 ? 7.949 -4.324 10.555 1 96.5 187 ARG B N 1
ATOM 4340 C CA . ARG B 1 187 ? 8.422 -3.09 11.172 1 96.5 187 ARG B CA 1
ATOM 4341 C C . ARG B 1 187 ? 8.172 -1.891 10.266 1 96.5 187 ARG B C 1
ATOM 4343 O O . ARG B 1 187 ? 7.707 -0.844 10.719 1 96.5 187 ARG B O 1
ATOM 4350 N N . CYS B 1 188 ? 8.469 -2.035 9.016 1 97.5 188 CYS B N 1
ATOM 4351 C CA . CYS B 1 188 ? 8.234 -0.969 8.047 1 97.5 188 CYS B CA 1
ATOM 4352 C C . CYS B 1 188 ? 6.762 -0.593 7.992 1 97.5 188 CYS B C 1
ATOM 4354 O O . CYS B 1 188 ? 6.418 0.59 7.973 1 97.5 188 CYS B O 1
ATOM 4356 N N . MET B 1 189 ? 5.91 -1.608 7.992 1 98.81 189 MET B N 1
ATOM 4357 C CA . MET B 1 189 ? 4.473 -1.356 7.953 1 98.81 189 MET B CA 1
ATOM 4358 C C . MET B 1 189 ? 3.998 -0.707 9.25 1 98.81 189 MET B C 1
ATOM 4360 O O . MET B 1 189 ? 3.137 0.174 9.227 1 98.81 189 MET B O 1
ATOM 4364 N N . GLU B 1 190 ? 4.562 -1.138 10.32 1 98.62 190 GLU B N 1
ATOM 4365 C CA . GLU B 1 190 ? 4.176 -0.607 11.625 1 98.62 190 GLU B CA 1
ATOM 4366 C C . GLU B 1 190 ? 4.43 0.896 11.711 1 98.62 190 GLU B C 1
ATOM 4368 O O . GLU B 1 190 ? 3.572 1.652 12.172 1 98.62 190 GLU B O 1
ATOM 4373 N N . VAL B 1 191 ? 5.543 1.308 11.25 1 98.31 191 VAL B N 1
ATOM 4374 C CA . VAL B 1 191 ? 5.953 2.699 11.414 1 98.31 191 VAL B CA 1
ATOM 4375 C C . VAL B 1 191 ? 5.383 3.543 10.281 1 98.31 191 VAL B C 1
ATOM 4377 O O . VAL B 1 191 ? 4.836 4.625 10.508 1 98.31 191 VAL B O 1
ATOM 4380 N N . ASN B 1 192 ? 5.484 3.053 9.07 1 98.69 192 ASN B N 1
ATOM 4381 C CA . ASN B 1 192 ? 5.203 3.883 7.906 1 98.69 192 ASN B CA 1
ATOM 4382 C C . ASN B 1 192 ? 3.719 3.855 7.543 1 98.69 192 ASN B C 1
ATOM 4384 O O . ASN B 1 192 ? 3.25 4.688 6.766 1 98.69 192 ASN B O 1
ATOM 4388 N N . PHE B 1 193 ? 2.967 2.934 8.094 1 98.94 193 PHE B N 1
ATOM 4389 C CA . PHE B 1 193 ? 1.56 2.855 7.715 1 98.94 193 PHE B CA 1
ATOM 4390 C C . PHE B 1 193 ? 0.668 2.861 8.953 1 98.94 193 PHE B C 1
ATOM 4392 O O . PHE B 1 193 ? -0.093 3.807 9.172 1 98.94 193 PHE B O 1
ATOM 4399 N N . PHE B 1 194 ? 0.806 1.812 9.828 1 98.88 194 PHE B N 1
ATOM 4400 C CA . PHE B 1 194 ? -0.072 1.714 10.992 1 98.88 194 PHE B CA 1
ATOM 4401 C C . PHE B 1 194 ? 0.107 2.918 11.906 1 98.88 194 PHE B C 1
ATOM 4403 O O . PHE B 1 194 ? -0.857 3.393 12.508 1 98.88 194 PHE B O 1
ATOM 4410 N N . GLY B 1 195 ? 1.336 3.35 12.055 1 98.75 195 GLY B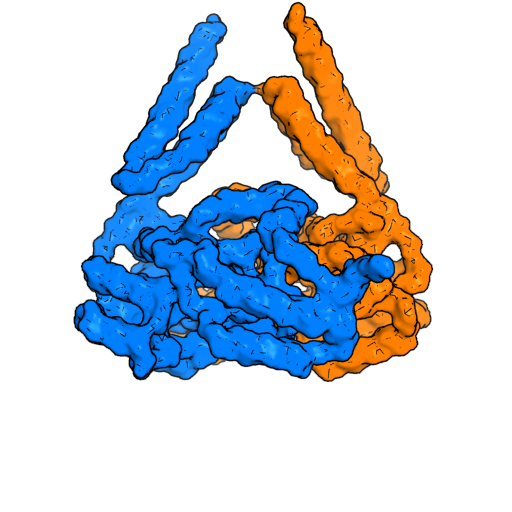 N 1
ATOM 4411 C CA . GLY B 1 195 ? 1.59 4.535 12.852 1 98.75 195 GLY B CA 1
ATOM 4412 C C . GLY B 1 195 ? 0.768 5.734 12.422 1 98.75 195 GLY B C 1
ATOM 4413 O O . GLY B 1 195 ? -0.086 6.211 13.172 1 98.75 195 GLY B O 1
ATOM 4414 N N . PRO B 1 196 ? 0.986 6.18 11.164 1 98.81 196 PRO B N 1
ATOM 4415 C CA . PRO B 1 196 ? 0.208 7.32 10.672 1 98.81 196 PRO B CA 1
ATOM 4416 C C . PRO B 1 196 ? -1.298 7.07 10.719 1 98.81 196 PRO B C 1
ATOM 4418 O O . PRO B 1 196 ? -2.074 7.996 10.961 1 98.81 196 PRO B O 1
ATOM 4421 N N . VAL B 1 197 ? -1.766 5.863 10.469 1 98.75 197 VAL B N 1
ATOM 4422 C CA . VAL B 1 197 ? -3.188 5.551 10.555 1 98.75 197 VAL B CA 1
ATOM 4423 C C . VAL B 1 197 ? -3.678 5.762 11.984 1 98.75 197 VAL B C 1
ATOM 4425 O O . VAL B 1 197 ? -4.695 6.422 12.211 1 98.75 197 VAL B O 1
ATOM 4428 N N . GLY B 1 198 ? -2.924 5.199 12.922 1 98.12 198 GLY B N 1
ATOM 4429 C CA . GLY B 1 198 ? -3.293 5.336 14.32 1 98.12 198 GLY B CA 1
ATOM 4430 C C . GLY B 1 198 ? -3.32 6.781 14.789 1 98.12 198 GLY B C 1
ATOM 4431 O O . GLY B 1 198 ? -4.254 7.195 15.484 1 98.12 198 GLY B O 1
ATOM 4432 N N . VAL B 1 199 ? -2.328 7.527 14.438 1 98.75 199 VAL B N 1
ATOM 4433 C CA . VAL B 1 199 ? -2.252 8.938 14.812 1 98.75 199 VAL B CA 1
ATOM 4434 C C . VAL B 1 199 ? -3.406 9.703 14.18 1 98.75 199 VAL B C 1
ATOM 4436 O O . VAL B 1 199 ? -4.062 10.516 14.836 1 98.75 199 VAL B O 1
ATOM 4439 N N . THR B 1 200 ? -3.641 9.477 12.883 1 98.62 200 THR B N 1
ATOM 4440 C CA . THR B 1 200 ? -4.727 10.141 12.172 1 98.62 200 THR B CA 1
ATOM 4441 C C . THR B 1 200 ? -6.059 9.898 12.875 1 98.62 200 THR B C 1
ATOM 4443 O O . THR B 1 200 ? -6.809 10.844 13.133 1 98.62 200 THR B O 1
ATOM 4446 N N . LYS B 1 201 ? -6.309 8.695 13.18 1 96.62 201 LYS B N 1
ATOM 4447 C CA . LYS B 1 201 ? -7.574 8.344 13.82 1 96.62 201 LYS B CA 1
ATOM 4448 C C . LYS B 1 201 ? -7.719 9.039 15.172 1 96.62 201 LYS B C 1
ATOM 4450 O O . LYS B 1 201 ? -8.797 9.531 15.516 1 96.62 201 LYS B O 1
ATOM 4455 N N . ALA B 1 202 ? -6.68 9.109 15.914 1 96.25 202 ALA B N 1
ATOM 4456 C CA . ALA B 1 202 ? -6.707 9.695 17.25 1 96.25 202 ALA B CA 1
ATOM 4457 C C . ALA B 1 202 ? -6.984 11.195 17.188 1 96.25 202 ALA B C 1
ATOM 4459 O O . ALA B 1 202 ? -7.641 11.75 18.062 1 96.25 202 ALA B O 1
ATOM 4460 N N . PHE B 1 203 ? -6.562 11.852 16.172 1 97.56 203 PHE B N 1
ATOM 4461 C CA . PHE B 1 203 ? -6.582 13.312 16.172 1 97.56 203 PHE B CA 1
ATOM 4462 C C . PHE B 1 203 ? -7.641 13.844 15.211 1 97.56 203 PHE B C 1
ATOM 4464 O O . PHE B 1 203 ? -7.879 15.047 15.148 1 97.56 203 PHE B O 1
ATOM 4471 N N . LEU B 1 204 ? -8.281 12.953 14.5 1 97.06 204 LEU B N 1
ATOM 4472 C CA . LEU B 1 204 ? -9.234 13.359 13.469 1 97.06 204 LEU B CA 1
ATOM 4473 C C . LEU B 1 204 ? -10.359 14.195 14.062 1 97.06 204 LEU B C 1
ATOM 4475 O O . LEU B 1 204 ? -10.805 15.172 13.461 1 97.06 204 LEU B O 1
ATOM 4479 N N . PRO B 1 205 ? -10.875 13.867 15.266 1 94.81 205 PRO B N 1
ATOM 4480 C CA . PRO B 1 205 ? -11.922 14.719 15.828 1 94.81 205 PRO B CA 1
ATOM 4481 C C . PRO B 1 205 ? -11.477 16.172 16 1 94.81 205 PRO B C 1
ATOM 4483 O O . PRO B 1 205 ? -12.25 17.094 15.758 1 94.81 205 PRO B O 1
ATOM 4486 N N . LEU B 1 206 ? -10.258 16.391 16.391 1 96.25 206 LEU B N 1
ATOM 4487 C CA . LEU B 1 206 ? -9.727 17.75 16.547 1 96.25 206 LEU B CA 1
ATOM 4488 C C . LEU B 1 206 ? -9.57 18.422 15.188 1 96.25 206 LEU B C 1
ATOM 4490 O O . LEU B 1 206 ? -9.797 19.625 15.062 1 96.25 206 LEU B O 1
ATOM 4494 N N . LEU B 1 207 ? -9.188 17.641 14.195 1 97.5 207 LEU B N 1
ATOM 4495 C CA . LEU B 1 207 ? -9.047 18.188 12.852 1 97.5 207 LEU B CA 1
ATOM 4496 C C . LEU B 1 207 ? -10.406 18.609 12.297 1 97.5 207 LEU B C 1
ATOM 4498 O O . LEU B 1 207 ? -10.516 19.641 11.633 1 97.5 207 LEU B O 1
ATOM 4502 N N . ARG B 1 208 ? -11.406 17.812 12.523 1 94.81 208 ARG B N 1
ATOM 4503 C CA . ARG B 1 208 ? -12.75 18.141 12.062 1 94.81 208 ARG B CA 1
ATOM 4504 C C . ARG B 1 208 ? -13.258 19.422 12.711 1 94.81 208 ARG B C 1
ATOM 4506 O O . ARG B 1 208 ? -13.883 20.25 12.047 1 94.81 208 ARG B O 1
ATOM 4513 N N . LYS B 1 209 ? -12.953 19.531 13.945 1 93.31 209 LYS B N 1
ATOM 4514 C CA . LYS B 1 209 ? -13.367 20.719 14.68 1 93.31 209 LYS B CA 1
ATOM 4515 C C . LYS B 1 209 ? -12.781 21.984 14.055 1 93.31 209 LYS B C 1
ATOM 4517 O O . LYS B 1 209 ? -13.461 23 13.945 1 93.31 209 LYS B O 1
ATOM 4522 N N . ALA B 1 210 ? -11.609 21.922 13.609 1 96.25 210 ALA B N 1
ATOM 4523 C CA . ALA B 1 210 ? -10.906 23.078 13.055 1 96.25 210 ALA B CA 1
ATOM 4524 C C . ALA B 1 210 ? -11.109 23.172 11.539 1 96.25 210 ALA B C 1
ATOM 4526 O O . ALA B 1 210 ? -10.68 24.141 10.914 1 96.25 210 ALA B O 1
ATOM 4527 N N . LYS B 1 211 ? -11.758 22.125 10.977 1 96.5 211 LYS B N 1
ATOM 4528 C CA . LYS B 1 211 ? -11.797 22.016 9.523 1 96.5 211 LYS B CA 1
ATOM 4529 C C . LYS B 1 211 ? -10.406 22.203 8.914 1 96.5 211 LYS B C 1
ATOM 4531 O O . LYS B 1 211 ? -10.219 23.016 8.008 1 96.5 211 LYS B O 1
ATOM 4536 N N . GLY B 1 212 ? -9.484 21.406 9.469 1 97.94 212 GLY B N 1
ATOM 4537 C CA . GLY B 1 212 ? -8.062 21.625 9.242 1 97.94 212 GLY B CA 1
ATOM 4538 C C . GLY B 1 212 ? -7.504 20.781 8.117 1 97.94 212 GLY B C 1
ATOM 4539 O O . GLY B 1 212 ? -8.164 20.578 7.094 1 97.94 212 GLY B O 1
ATOM 4540 N N . ARG B 1 213 ? -6.152 20.422 8.297 1 98.56 213 ARG B N 1
ATOM 4541 C CA . ARG B 1 213 ? -5.371 19.75 7.258 1 98.56 213 ARG B CA 1
ATOM 4542 C C . ARG B 1 213 ? -4.754 18.453 7.777 1 98.56 213 ARG B C 1
ATOM 4544 O O . ARG B 1 213 ? -4.273 18.406 8.914 1 98.56 213 ARG B O 1
ATOM 4551 N N . LEU B 1 214 ? -4.93 17.453 6.996 1 98.88 214 LEU B N 1
ATOM 4552 C CA . LEU B 1 214 ? -4.145 16.25 7.195 1 98.88 214 LEU B CA 1
ATOM 4553 C C . LEU B 1 214 ? -3.08 16.109 6.113 1 98.88 214 LEU B C 1
ATOM 4555 O O . LEU B 1 214 ? -3.402 16.062 4.922 1 98.88 214 LEU B O 1
ATOM 4559 N N . VAL B 1 215 ? -1.801 16.094 6.496 1 98.94 215 VAL B N 1
ATOM 4560 C CA . VAL B 1 215 ? -0.685 15.953 5.562 1 98.94 215 VAL B CA 1
ATOM 4561 C C . VAL B 1 215 ? 0.09 14.68 5.871 1 98.94 215 VAL B C 1
ATOM 4563 O O . VAL B 1 215 ? 0.615 14.508 6.973 1 98.94 215 VAL B O 1
ATOM 4566 N N . ASN B 1 216 ? 0.112 13.758 4.953 1 98.94 216 ASN B N 1
ATOM 4567 C CA . ASN B 1 216 ? 0.872 12.516 5.09 1 98.94 216 ASN B CA 1
ATOM 4568 C C . ASN B 1 216 ? 2.113 12.523 4.203 1 98.94 216 ASN B C 1
ATOM 4570 O O . ASN B 1 216 ? 2.021 12.766 2.998 1 98.94 216 ASN B O 1
ATOM 4574 N N . ILE B 1 217 ? 3.283 12.258 4.836 1 98.81 217 ILE B N 1
ATOM 4575 C CA . ILE B 1 217 ? 4.527 12.164 4.082 1 98.81 217 ILE B CA 1
ATOM 4576 C C . ILE B 1 217 ? 4.711 10.742 3.562 1 98.81 217 ILE B C 1
ATOM 4578 O O . ILE B 1 217 ? 5.055 9.836 4.328 1 98.81 217 ILE B O 1
ATOM 4582 N N . SER B 1 218 ? 4.43 10.586 2.342 1 98.5 218 SER B N 1
ATOM 4583 C CA . SER B 1 218 ? 4.695 9.328 1.655 1 98.5 218 SER B CA 1
ATOM 4584 C C . SER B 1 218 ? 6.062 9.344 0.98 1 98.5 218 SER B C 1
ATOM 4586 O O . SER B 1 218 ? 7.066 9.695 1.606 1 98.5 218 SER B O 1
ATOM 4588 N N . SER B 1 219 ? 6.191 8.922 -0.228 1 97.44 219 SER B N 1
ATOM 4589 C CA . SER B 1 219 ? 7.43 8.867 -1.001 1 97.44 219 SER B CA 1
ATOM 4590 C C . SER B 1 219 ? 7.145 8.656 -2.484 1 97.44 219 SER B C 1
ATOM 4592 O O . SER B 1 219 ? 6.074 8.164 -2.854 1 97.44 219 SER B O 1
ATOM 4594 N N . MET B 1 220 ? 8.102 9.125 -3.289 1 96.19 220 MET B N 1
ATOM 4595 C CA . MET B 1 220 ? 8.047 8.727 -4.691 1 96.19 220 MET B CA 1
ATOM 4596 C C . MET B 1 220 ? 8.023 7.211 -4.828 1 96.19 220 MET B C 1
ATOM 4598 O O . MET B 1 220 ? 7.41 6.672 -5.75 1 96.19 220 MET B O 1
ATOM 4602 N N . GLY B 1 221 ? 8.633 6.562 -3.857 1 95.38 221 GLY B N 1
ATOM 4603 C CA . GLY B 1 221 ? 8.68 5.109 -3.838 1 95.38 221 GLY B CA 1
ATOM 4604 C C . GLY B 1 221 ? 7.328 4.469 -3.609 1 95.38 221 GLY B C 1
ATOM 4605 O O . GLY B 1 221 ? 7.156 3.268 -3.836 1 95.38 221 GLY B O 1
ATOM 4606 N N . GLY B 1 222 ? 6.363 5.258 -3.162 1 96.81 222 GLY B N 1
ATOM 4607 C CA . 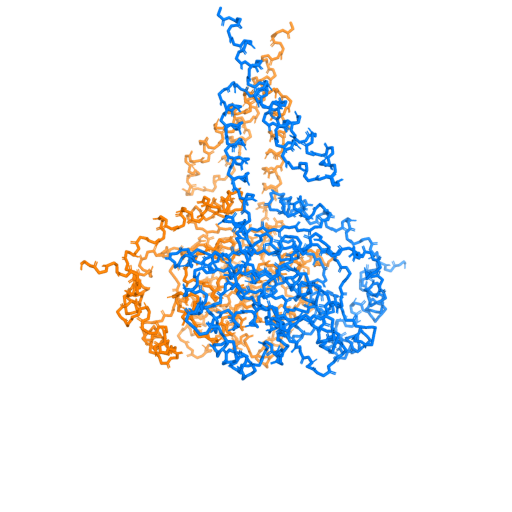GLY B 1 222 ? 5.008 4.758 -3.012 1 96.81 222 GLY B CA 1
ATOM 4608 C C . GLY B 1 222 ? 4.238 4.715 -4.32 1 96.81 222 GLY B C 1
ATOM 4609 O O . GLY B 1 222 ? 3.166 4.113 -4.395 1 96.81 222 GLY B O 1
ATOM 4610 N N . GLY B 1 223 ? 4.863 5.309 -5.359 1 95.06 223 GLY B N 1
ATOM 4611 C CA . GLY B 1 223 ? 4.195 5.375 -6.652 1 95.06 223 GLY B CA 1
ATOM 4612 C C . GLY B 1 223 ? 5 4.746 -7.773 1 95.06 223 GLY B C 1
ATOM 4613 O O . GLY B 1 223 ? 4.453 4.422 -8.828 1 95.06 223 GLY B O 1
ATOM 4614 N N . ILE B 1 224 ? 6.242 4.574 -7.578 1 95.31 224 ILE B N 1
ATOM 4615 C CA . ILE B 1 224 ? 7.137 3.988 -8.57 1 95.31 224 ILE B CA 1
ATOM 4616 C C . ILE B 1 224 ? 7.82 2.752 -7.984 1 95.31 224 ILE B C 1
ATOM 4618 O O . ILE B 1 224 ? 8.578 2.854 -7.02 1 95.31 224 ILE B O 1
ATOM 4622 N N . PRO B 1 225 ? 7.531 1.627 -8.586 1 96.56 225 PRO B N 1
ATOM 4623 C CA . PRO B 1 225 ? 8.25 0.452 -8.086 1 96.56 225 PRO B CA 1
ATOM 4624 C C . PRO B 1 225 ? 9.75 0.518 -8.359 1 96.56 225 PRO B C 1
ATOM 4626 O O . PRO B 1 225 ? 10.164 0.762 -9.492 1 96.56 225 PRO B O 1
ATOM 4629 N N . MET B 1 226 ? 10.523 0.373 -7.32 1 93.62 226 MET B N 1
ATOM 4630 C CA . MET B 1 226 ? 11.977 0.358 -7.41 1 93.62 226 MET B CA 1
ATOM 4631 C C . MET B 1 226 ? 12.555 -0.881 -6.727 1 93.62 226 MET B C 1
ATOM 4633 O O . MET B 1 226 ? 12.203 -1.181 -5.582 1 93.62 226 MET B O 1
ATOM 4637 N N . PRO B 1 227 ? 13.461 -1.566 -7.391 1 94.31 227 PRO B N 1
ATOM 4638 C CA . PRO B 1 227 ? 14.062 -2.754 -6.781 1 94.31 227 PRO B CA 1
ATOM 4639 C C . PRO B 1 227 ? 14.727 -2.455 -5.441 1 94.31 227 PRO B C 1
ATOM 4641 O O . PRO B 1 227 ? 15.242 -1.352 -5.23 1 94.31 227 PRO B O 1
ATOM 4644 N N . LYS B 1 228 ? 14.656 -3.443 -4.547 1 93.75 228 LYS B N 1
ATOM 4645 C CA . LYS B 1 228 ? 15.344 -3.457 -3.264 1 93.75 228 LYS B CA 1
ATOM 4646 C C . LYS B 1 228 ? 14.617 -2.594 -2.236 1 93.75 228 LYS B C 1
ATOM 4648 O O . LYS B 1 228 ? 15.117 -2.387 -1.128 1 93.75 228 LYS B O 1
ATOM 4653 N N . MET B 1 229 ? 13.438 -2.117 -2.584 1 95.25 229 MET B N 1
ATOM 4654 C CA . MET B 1 229 ? 12.68 -1.254 -1.683 1 95.25 229 MET B CA 1
ATOM 4655 C C . MET B 1 229 ? 11.312 -1.85 -1.382 1 95.25 229 MET B C 1
ATOM 4657 O O . MET B 1 229 ? 10.359 -1.118 -1.091 1 95.25 229 MET B O 1
ATOM 4661 N N . ALA B 1 230 ? 11.219 -3.117 -1.428 1 98.31 230 ALA B N 1
ATOM 4662 C CA . ALA B 1 230 ? 9.914 -3.771 -1.401 1 98.31 230 ALA B CA 1
ATOM 4663 C C . ALA B 1 230 ? 9.164 -3.459 -0.107 1 98.31 230 ALA B C 1
ATOM 4665 O O . ALA B 1 230 ? 7.98 -3.119 -0.131 1 98.31 230 ALA B O 1
ATOM 4666 N N . ALA B 1 231 ? 9.852 -3.553 1.067 1 98.06 231 ALA B N 1
ATOM 4667 C CA . ALA B 1 231 ? 9.188 -3.32 2.348 1 98.06 231 ALA B CA 1
ATOM 4668 C C . ALA B 1 231 ? 8.758 -1.862 2.484 1 98.06 231 ALA B C 1
ATOM 4670 O O . ALA B 1 231 ? 7.594 -1.577 2.789 1 98.06 231 ALA B O 1
ATOM 4671 N N . TYR B 1 232 ? 9.625 -0.955 2.205 1 97.69 232 TYR B N 1
ATOM 4672 C CA . TYR B 1 232 ? 9.383 0.479 2.338 1 97.69 232 TYR B CA 1
ATOM 4673 C C . TYR B 1 232 ? 8.328 0.951 1.344 1 97.69 232 TYR B C 1
ATOM 4675 O O . TYR B 1 232 ? 7.348 1.587 1.729 1 97.69 232 TYR B O 1
ATOM 4683 N N . SER B 1 233 ? 8.523 0.608 0.078 1 98.56 233 SER B N 1
ATOM 4684 C CA . SER B 1 233 ? 7.645 1.084 -0.986 1 98.56 233 SER B CA 1
ATOM 4685 C C . SER B 1 233 ? 6.227 0.551 -0.811 1 98.56 233 SER B C 1
ATOM 4687 O O . SER B 1 233 ? 5.254 1.251 -1.104 1 98.56 233 SER B O 1
ATOM 4689 N N . SER B 1 234 ? 6.113 -0.696 -0.361 1 98.88 234 SER B N 1
ATOM 4690 C CA . SER B 1 234 ? 4.781 -1.244 -0.118 1 98.88 234 SER B CA 1
ATOM 4691 C C . SER B 1 234 ? 4.055 -0.47 0.978 1 98.88 234 SER B C 1
ATOM 4693 O O . SER B 1 234 ? 2.871 -0.161 0.847 1 98.88 234 SER B O 1
ATOM 4695 N N . ALA B 1 235 ? 4.746 -0.154 2.053 1 98.88 235 ALA B N 1
ATOM 4696 C CA . ALA B 1 235 ? 4.145 0.601 3.148 1 98.88 235 ALA B CA 1
ATOM 4697 C C . ALA B 1 235 ? 3.729 1.995 2.691 1 98.88 235 ALA B C 1
ATOM 4699 O O . ALA B 1 235 ? 2.65 2.475 3.045 1 98.88 235 ALA B O 1
ATOM 4700 N N . LYS B 1 236 ? 4.594 2.631 1.91 1 98.88 236 LYS B N 1
ATOM 4701 C CA . LYS B 1 236 ? 4.289 3.977 1.437 1 98.88 236 LYS B CA 1
ATOM 4702 C C . LYS B 1 236 ? 3.154 3.959 0.416 1 98.88 236 LYS B C 1
ATOM 4704 O O . LYS B 1 236 ? 2.355 4.895 0.35 1 98.88 236 LYS B O 1
ATOM 4709 N N . ALA B 1 237 ? 3.074 2.889 -0.372 1 98.81 237 ALA B N 1
ATOM 4710 C CA . ALA B 1 237 ? 1.926 2.721 -1.259 1 98.81 237 ALA B CA 1
ATOM 4711 C C . ALA B 1 237 ? 0.63 2.604 -0.462 1 98.81 237 ALA B C 1
ATOM 4713 O O . ALA B 1 237 ? -0.388 3.193 -0.831 1 98.81 237 ALA B O 1
ATOM 4714 N N . ALA B 1 238 ? 0.686 1.84 0.571 1 98.94 238 ALA B N 1
ATOM 4715 C CA . ALA B 1 238 ? -0.472 1.699 1.45 1 98.94 238 ALA B CA 1
ATOM 4716 C C . ALA B 1 238 ? -0.883 3.047 2.035 1 98.94 238 ALA B C 1
ATOM 4718 O O . ALA B 1 238 ? -2.068 3.391 2.051 1 98.94 238 ALA B O 1
ATOM 4719 N N . LEU B 1 239 ? 0.091 3.801 2.467 1 98.94 239 LEU B N 1
ATOM 4720 C CA . LEU B 1 239 ? -0.19 5.105 3.059 1 98.94 239 LEU B CA 1
ATOM 4721 C C . LEU B 1 239 ? -0.814 6.043 2.031 1 98.94 239 LEU B C 1
ATOM 4723 O O . LEU B 1 239 ? -1.731 6.801 2.354 1 98.94 239 LEU B O 1
ATOM 4727 N N . THR B 1 240 ? -0.292 6.016 0.855 1 98.81 240 THR B N 1
ATOM 4728 C CA . THR B 1 240 ? -0.822 6.859 -0.21 1 98.81 240 THR B CA 1
ATOM 4729 C C . THR B 1 240 ? -2.283 6.523 -0.49 1 98.81 240 THR B C 1
ATOM 4731 O O . THR B 1 240 ? -3.121 7.418 -0.613 1 98.81 240 THR B O 1
ATOM 4734 N N . MET B 1 241 ? -2.588 5.254 -0.544 1 98.75 241 MET B N 1
ATOM 4735 C CA . MET B 1 241 ? -3.965 4.82 -0.775 1 98.75 241 MET B CA 1
ATOM 4736 C C . MET B 1 241 ? -4.867 5.234 0.382 1 98.75 241 MET B C 1
ATOM 4738 O O . MET B 1 241 ? -5.949 5.785 0.166 1 98.75 241 MET B O 1
ATOM 4742 N N . PHE B 1 242 ? -4.41 5.004 1.594 1 98.94 242 PHE B N 1
ATOM 4743 C CA . PHE B 1 242 ? -5.145 5.426 2.779 1 98.94 242 PHE B CA 1
ATOM 4744 C C . PHE B 1 242 ? -5.457 6.918 2.723 1 98.94 242 PHE B C 1
ATOM 4746 O O . PHE B 1 242 ? -6.594 7.328 2.963 1 98.94 242 PHE B O 1
ATOM 4753 N N . SER B 1 243 ? -4.461 7.68 2.346 1 98.88 243 SER B N 1
ATOM 4754 C CA . SER B 1 243 ? -4.59 9.133 2.293 1 98.88 243 SER B CA 1
ATOM 4755 C C . SER B 1 243 ? -5.617 9.562 1.254 1 98.88 243 SER B C 1
ATOM 4757 O O . SER B 1 243 ? -6.402 10.484 1.49 1 98.88 243 SER B O 1
ATOM 4759 N N . SER B 1 244 ? -5.582 8.93 0.154 1 98.31 244 SER B N 1
ATOM 4760 C CA . SER B 1 244 ? -6.52 9.25 -0.915 1 98.31 244 SER B CA 1
ATOM 4761 C C . SER B 1 244 ? -7.957 8.953 -0.499 1 98.31 244 SER B C 1
ATOM 4763 O O . SER B 1 244 ? -8.867 9.734 -0.782 1 98.31 244 SER B O 1
ATOM 4765 N N . ILE B 1 245 ? -8.148 7.859 0.161 1 97.94 245 ILE B N 1
ATOM 4766 C CA . ILE B 1 245 ? -9.492 7.48 0.6 1 97.94 245 ILE B CA 1
ATOM 4767 C C . ILE B 1 245 ? -9.969 8.445 1.685 1 97.94 245 ILE B C 1
ATOM 4769 O O . ILE B 1 245 ? -11.109 8.922 1.642 1 97.94 245 ILE B O 1
ATOM 4773 N N . VAL B 1 246 ? -9.094 8.734 2.578 1 98.44 246 VAL B N 1
ATOM 4774 C CA . VAL B 1 246 ? -9.438 9.641 3.67 1 98.44 246 VAL B CA 1
ATOM 4775 C C . VAL B 1 246 ? -9.742 11.031 3.113 1 98.44 246 VAL B C 1
ATOM 4777 O O . VAL B 1 246 ? -10.625 11.727 3.623 1 98.44 246 VAL B O 1
ATOM 4780 N N . ARG B 1 247 ? -9.016 11.422 2.09 1 98.25 247 ARG B N 1
ATOM 4781 C CA . ARG B 1 247 ? -9.297 12.695 1.432 1 98.25 247 ARG B CA 1
ATOM 4782 C C . ARG B 1 247 ? -10.734 12.75 0.936 1 98.25 247 ARG B C 1
ATOM 4784 O O . ARG B 1 247 ? -11.445 13.734 1.164 1 98.25 247 ARG B O 1
ATOM 4791 N N . GLN B 1 248 ? -11.148 11.711 0.297 1 96.25 248 GLN B N 1
ATOM 4792 C CA . GLN B 1 248 ? -12.508 11.625 -0.223 1 96.25 248 GLN B CA 1
ATOM 4793 C C . GLN B 1 248 ? -13.531 11.656 0.907 1 96.25 248 GLN B C 1
ATOM 4795 O O . GLN B 1 248 ? -14.531 12.375 0.828 1 96.25 248 GLN B O 1
ATOM 4800 N N . GLU B 1 249 ? -13.266 10.938 1.945 1 95.31 249 GLU B N 1
ATOM 4801 C CA . GLU B 1 249 ? -14.219 10.781 3.041 1 95.31 249 GLU B CA 1
ATOM 4802 C C . GLU B 1 249 ? -14.305 12.055 3.875 1 95.31 249 GLU B C 1
ATOM 4804 O O . GLU B 1 249 ? -15.383 12.422 4.352 1 95.31 249 GLU B O 1
ATOM 4809 N N . LEU B 1 250 ? -13.195 12.758 4.031 1 96.5 250 LEU B N 1
ATOM 4810 C CA . LEU B 1 250 ? -13.148 13.891 4.949 1 96.5 250 LEU B CA 1
ATOM 4811 C C . LEU B 1 250 ? -13.586 15.18 4.258 1 96.5 250 LEU B C 1
ATOM 4813 O O . LEU B 1 250 ? -13.805 16.203 4.914 1 96.5 250 LEU B O 1
ATOM 4817 N N . SER B 1 251 ? -13.711 15.086 2.992 1 94.12 251 SER B N 1
ATOM 4818 C CA . SER B 1 251 ? -14.141 16.266 2.256 1 94.12 251 SER B CA 1
ATOM 4819 C C . SER B 1 251 ? -15.469 16.797 2.785 1 94.12 251 SER B C 1
ATOM 4821 O O . SER B 1 251 ? -15.672 18.016 2.865 1 94.12 251 SER B O 1
ATOM 4823 N N . LYS B 1 252 ? -16.328 15.93 3.232 1 90.06 252 LYS B N 1
ATOM 4824 C CA . LYS B 1 252 ? -17.641 16.344 3.734 1 90.06 252 LYS B CA 1
ATOM 4825 C C . LYS B 1 252 ? -17.516 17.047 5.082 1 90.06 252 LYS B C 1
ATOM 4827 O O . LYS B 1 252 ? -18.406 17.781 5.488 1 90.06 252 LYS B O 1
ATOM 4832 N N . TRP B 1 253 ? -16.422 16.828 5.758 1 94.19 253 TRP B N 1
ATOM 4833 C CA . TRP B 1 253 ? -16.188 17.422 7.074 1 94.19 253 TRP B CA 1
ATOM 4834 C C . TRP B 1 253 ? -15.398 18.719 6.957 1 94.19 253 TRP B C 1
ATOM 4836 O O . TRP B 1 253 ? -15.109 19.375 7.961 1 94.19 253 TRP B O 1
ATOM 4846 N N . GLY B 1 254 ? -14.953 19.078 5.707 1 95.5 254 GLY B N 1
ATOM 4847 C CA . GLY B 1 254 ? -14.188 20.297 5.504 1 95.5 254 GLY B CA 1
ATOM 4848 C C . GLY B 1 254 ? -12.703 20.141 5.777 1 95.5 254 GLY B C 1
ATOM 4849 O O . GLY B 1 254 ? -11.961 21.125 5.816 1 95.5 254 GLY B O 1
ATOM 4850 N N . VAL B 1 255 ? -12.312 18.938 6.047 1 97.75 255 VAL B N 1
ATOM 4851 C CA . VAL B 1 255 ? -10.898 18.656 6.27 1 97.75 255 VAL B CA 1
ATOM 4852 C C . VAL B 1 255 ? -10.219 18.344 4.938 1 97.75 255 VAL B C 1
ATOM 4854 O O . VAL B 1 255 ? -10.711 17.516 4.164 1 97.75 255 VAL B O 1
ATOM 4857 N N . LYS B 1 256 ? -9.125 19.031 4.641 1 98.06 256 LYS B N 1
ATOM 4858 C CA . LYS B 1 256 ? -8.383 18.781 3.408 1 98.06 256 LYS B CA 1
ATOM 4859 C C . LYS B 1 256 ? -7.188 17.875 3.666 1 98.06 256 LYS B C 1
ATOM 4861 O O . LYS B 1 256 ? -6.527 17.984 4.703 1 98.06 256 LYS B O 1
ATOM 4866 N N . VAL B 1 257 ? -6.93 16.953 2.742 1 98.75 257 VAL B N 1
ATOM 4867 C CA . VAL B 1 257 ? -5.879 15.953 2.902 1 98.75 257 VAL B CA 1
ATOM 4868 C C . VAL B 1 257 ? -4.879 16.062 1.751 1 98.75 257 VAL B C 1
ATOM 4870 O O . VAL B 1 257 ? -5.273 16.141 0.584 1 98.75 257 VAL B O 1
ATOM 4873 N N . SER B 1 258 ? -3.596 16.125 2.08 1 98.75 258 SER B N 1
ATOM 4874 C CA . SER B 1 258 ? -2.531 16.188 1.085 1 98.75 258 SER B CA 1
ATOM 4875 C C . SER B 1 258 ? -1.494 15.094 1.322 1 98.75 258 SER B C 1
ATOM 4877 O O . SER B 1 258 ? -1.228 14.719 2.467 1 98.75 258 SER B O 1
ATOM 4879 N N . VAL B 1 259 ? -0.968 14.602 0.25 1 98.75 259 VAL B N 1
ATOM 4880 C CA . VAL B 1 259 ? 0.109 13.617 0.288 1 98.75 259 VAL B CA 1
ATOM 4881 C C . VAL B 1 259 ? 1.384 14.219 -0.295 1 98.75 259 VAL B C 1
ATOM 4883 O O . VAL B 1 259 ? 1.364 14.789 -1.389 1 98.75 259 VAL B O 1
ATOM 4886 N N . ILE B 1 260 ? 2.469 14.172 0.464 1 98.81 260 ILE B N 1
ATOM 4887 C CA . ILE B 1 260 ? 3.779 14.594 -0.018 1 98.81 260 ILE B CA 1
ATOM 4888 C C . ILE B 1 260 ? 4.578 13.375 -0.472 1 98.81 260 ILE B C 1
ATOM 4890 O O . ILE B 1 260 ? 4.734 12.414 0.281 1 98.81 260 ILE B O 1
ATOM 4894 N N . GLN B 1 261 ? 5.035 13.391 -1.651 1 98.25 261 GLN B N 1
ATOM 4895 C CA . GLN B 1 261 ? 5.82 12.289 -2.207 1 98.25 261 GLN B CA 1
ATOM 4896 C C . GLN B 1 261 ? 7.215 12.758 -2.607 1 98.25 261 GLN B C 1
ATOM 4898 O O . GLN B 1 261 ? 7.516 12.891 -3.795 1 98.25 261 GLN B O 1
ATOM 4903 N N . PRO B 1 262 ? 8.102 12.859 -1.613 1 97.5 262 PRO B N 1
ATOM 4904 C CA . PRO B 1 262 ? 9.453 13.344 -1.894 1 97.5 262 PRO B CA 1
ATOM 4905 C C . PRO B 1 262 ? 10.305 12.32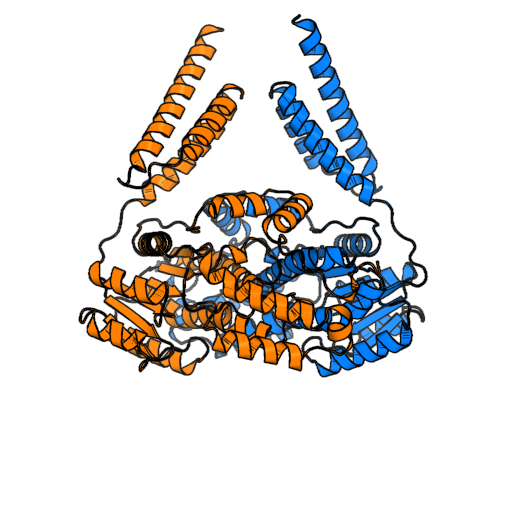8 -2.656 1 97.5 262 PRO B C 1
ATOM 4907 O O . PRO B 1 262 ? 10.078 11.125 -2.541 1 97.5 262 PRO B O 1
ATOM 4910 N N . GLY B 1 263 ? 11.281 12.883 -3.418 1 94.19 263 GLY B N 1
ATOM 4911 C CA . GLY B 1 263 ? 12.359 12.062 -3.936 1 94.19 263 GLY B CA 1
ATOM 4912 C C . GLY B 1 263 ? 13.445 11.789 -2.912 1 94.19 263 GLY B C 1
ATOM 4913 O O . GLY B 1 263 ? 13.164 11.664 -1.719 1 94.19 263 GLY B O 1
ATOM 4914 N N . GLY B 1 264 ? 14.672 11.578 -3.406 1 90.75 264 GLY B N 1
ATOM 4915 C CA . GLY B 1 264 ? 15.781 11.312 -2.506 1 90.75 264 GLY B CA 1
ATOM 4916 C C . GLY B 1 264 ? 16.375 12.562 -1.888 1 90.75 264 GLY B C 1
ATOM 4917 O O . GLY B 1 264 ? 16.922 13.406 -2.594 1 90.75 264 GLY B O 1
ATOM 4918 N N . PHE B 1 265 ? 16.172 12.703 -0.549 1 92 265 PHE B N 1
ATOM 4919 C CA . PHE B 1 265 ? 16.766 13.797 0.213 1 92 265 PHE B CA 1
ATOM 4920 C C . PHE B 1 265 ? 17.625 13.266 1.354 1 92 265 PHE B C 1
ATOM 4922 O O . PHE B 1 265 ? 17.359 12.18 1.883 1 92 265 PHE B O 1
ATOM 4929 N N . ARG B 1 266 ? 18.656 14.023 1.623 1 84.75 266 ARG B N 1
ATOM 4930 C CA . ARG B 1 266 ? 19.562 13.602 2.691 1 84.75 266 ARG B CA 1
ATOM 4931 C C . ARG B 1 266 ? 18.953 13.859 4.062 1 84.75 266 ARG B C 1
ATOM 4933 O O . ARG B 1 266 ? 18.938 14.992 4.547 1 84.75 266 ARG B O 1
ATOM 4940 N N . THR B 1 267 ? 18.359 12.773 4.473 1 85.06 267 THR B N 1
ATOM 4941 C CA . THR B 1 267 ? 17.781 12.789 5.809 1 85.06 267 THR B CA 1
ATOM 4942 C C . THR B 1 267 ? 18.359 11.672 6.664 1 85.06 267 THR B C 1
ATOM 4944 O O . THR B 1 267 ? 19.266 10.953 6.223 1 85.06 267 THR B O 1
ATOM 4947 N N . GLY B 1 268 ? 18.141 11.594 7.926 1 78.62 268 GLY B N 1
ATOM 4948 C CA . GLY B 1 268 ? 18.562 10.492 8.773 1 78.62 268 GLY B CA 1
ATOM 4949 C C . GLY B 1 268 ? 17.672 9.266 8.656 1 78.62 268 GLY B C 1
ATOM 4950 O O . GLY B 1 268 ? 17.719 8.375 9.508 1 78.62 268 GLY B O 1
ATOM 4951 N N . ILE B 1 269 ? 16.922 9.18 7.492 1 75.88 269 ILE B N 1
ATOM 4952 C CA . ILE B 1 269 ? 15.891 8.141 7.418 1 75.88 269 ILE B CA 1
ATOM 4953 C C . ILE B 1 269 ? 16.562 6.777 7.242 1 75.88 269 ILE B C 1
ATOM 4955 O O . ILE B 1 269 ? 16.016 5.754 7.668 1 75.88 269 ILE B O 1
ATOM 4959 N N . ALA B 1 270 ? 17.672 6.707 6.512 1 74.25 270 ALA B N 1
ATOM 4960 C CA . ALA B 1 270 ? 18.375 5.449 6.246 1 74.25 270 ALA B CA 1
ATOM 4961 C C . ALA B 1 270 ? 19.078 4.938 7.496 1 74.25 270 ALA B C 1
ATOM 4963 O O . ALA B 1 270 ? 19.422 3.758 7.582 1 74.25 270 ALA B O 1
ATOM 4964 N N . GLY B 1 271 ? 19.188 5.762 8.469 1 74.06 271 GLY B N 1
ATOM 4965 C CA . GLY B 1 271 ? 19.891 5.359 9.68 1 74.06 271 GLY B CA 1
ATOM 4966 C C . GLY B 1 271 ? 21.375 5.621 9.625 1 74.06 271 GLY B C 1
ATOM 4967 O O . GLY B 1 271 ? 21.859 6.32 8.734 1 74.06 271 GLY B O 1
ATOM 4968 N N . THR B 1 272 ? 22.031 5.078 10.641 1 77.12 272 THR B N 1
ATOM 4969 C CA . THR B 1 272 ? 23.469 5.25 10.773 1 77.12 272 THR B CA 1
ATOM 4970 C C . THR B 1 272 ? 24.219 4.008 10.289 1 77.12 272 THR B C 1
ATOM 4972 O O . THR B 1 272 ? 23.594 2.969 10.047 1 77.12 272 THR B O 1
ATOM 4975 N N . SER B 1 273 ? 25.453 4.176 10.117 1 79.44 273 SER B N 1
ATOM 4976 C CA . SER B 1 273 ? 26.281 3.066 9.672 1 79.44 273 SER B CA 1
ATOM 4977 C C . SER B 1 273 ? 26.172 1.874 10.617 1 79.44 273 SER B C 1
ATOM 4979 O O . SER B 1 273 ? 26.219 0.723 10.172 1 79.44 273 SER B O 1
ATOM 4981 N N . ASP B 1 274 ? 26.031 2.164 11.852 1 83.19 274 ASP B N 1
ATOM 4982 C CA . ASP B 1 274 ? 25.906 1.095 12.836 1 83.19 274 ASP B CA 1
ATOM 4983 C C . ASP B 1 274 ? 24.625 0.297 12.625 1 83.19 274 ASP B C 1
ATOM 4985 O O . ASP B 1 274 ? 24.609 -0.925 12.781 1 83.19 274 ASP B O 1
ATOM 4989 N N . ILE B 1 275 ? 23.578 1 12.289 1 82.94 275 ILE B N 1
ATOM 4990 C CA . ILE B 1 275 ? 22.297 0.347 12.031 1 82.94 275 ILE B CA 1
ATOM 4991 C C . ILE B 1 275 ? 22.391 -0.53 10.789 1 82.94 275 ILE B C 1
ATOM 4993 O O . ILE B 1 275 ? 21.859 -1.642 10.758 1 82.94 275 ILE B O 1
ATOM 4997 N N . TRP B 1 276 ? 23.156 -0.076 9.836 1 83.5 276 TRP B N 1
ATOM 4998 C CA . TRP B 1 276 ? 23.344 -0.835 8.602 1 83.5 276 TRP B CA 1
ATOM 4999 C C . TRP B 1 276 ? 24.094 -2.133 8.875 1 83.5 276 TRP B C 1
ATOM 5001 O O . TRP B 1 276 ? 23.75 -3.184 8.328 1 83.5 276 TRP B O 1
ATOM 5011 N N . ASP B 1 277 ? 25.094 -1.971 9.703 1 85.75 277 ASP B N 1
ATOM 5012 C CA . ASP B 1 277 ? 25.875 -3.162 10.047 1 85.75 277 ASP B CA 1
ATOM 5013 C C . ASP B 1 277 ? 25 -4.188 10.773 1 85.75 277 ASP B C 1
ATOM 5015 O O . ASP B 1 277 ? 25.094 -5.387 10.508 1 85.75 277 ASP B O 1
ATOM 5019 N N . ARG B 1 278 ? 24.297 -3.705 11.617 1 88.19 278 ARG B N 1
ATOM 5020 C CA . ARG B 1 278 ? 23.422 -4.586 12.367 1 88.19 278 ARG B CA 1
ATOM 5021 C C . ARG B 1 278 ? 22.391 -5.246 11.445 1 88.19 278 ARG B C 1
ATOM 5023 O O . ARG B 1 278 ? 22.078 -6.426 11.602 1 88.19 278 ARG B O 1
ATOM 5030 N N . GLU B 1 279 ? 21.812 -4.441 10.531 1 88.44 279 GLU B N 1
ATOM 5031 C CA . GLU B 1 279 ? 20.812 -4.961 9.602 1 88.44 279 GLU B CA 1
ATOM 5032 C C . GLU B 1 279 ? 21.406 -5.996 8.656 1 88.44 279 GLU B C 1
ATOM 5034 O O . GLU B 1 279 ? 20.75 -6.98 8.305 1 88.44 279 GLU B O 1
ATOM 5039 N N . GLU B 1 280 ? 22.594 -5.715 8.258 1 88.25 280 GLU B N 1
ATOM 5040 C CA . GLU B 1 280 ? 23.312 -6.68 7.422 1 88.25 280 GLU B CA 1
ATOM 5041 C C . GLU B 1 280 ? 23.438 -8.031 8.125 1 88.25 280 GLU B C 1
ATOM 5043 O O . GLU B 1 280 ? 23.172 -9.078 7.535 1 88.25 280 GLU B O 1
ATOM 5048 N N . LYS B 1 281 ? 23.891 -7.973 9.344 1 89.94 281 LYS B N 1
ATOM 5049 C CA . LYS B 1 281 ? 24.047 -9.195 10.133 1 89.94 281 LYS B CA 1
ATOM 5050 C C . LYS B 1 281 ? 22.703 -9.898 10.328 1 89.94 281 LYS B C 1
ATOM 5052 O O . LYS B 1 281 ? 22.625 -11.125 10.234 1 89.94 281 LYS B O 1
ATOM 5057 N N . ASN B 1 282 ? 21.703 -9.094 10.594 1 90.62 282 ASN B N 1
ATOM 5058 C CA . ASN B 1 282 ? 20.375 -9.641 10.781 1 90.62 282 ASN B CA 1
ATOM 5059 C C . ASN B 1 282 ? 19.875 -10.367 9.539 1 90.62 282 ASN B C 1
ATOM 5061 O O . ASN B 1 282 ? 19.25 -11.422 9.633 1 90.62 282 ASN B O 1
ATOM 5065 N N . ILE B 1 283 ? 20.141 -9.836 8.406 1 90.75 283 ILE B N 1
ATOM 5066 C CA . ILE B 1 283 ? 19.734 -10.43 7.145 1 90.75 283 ILE B CA 1
ATOM 5067 C C . ILE B 1 283 ? 20.469 -11.75 6.926 1 90.75 283 ILE B C 1
ATOM 5069 O O . ILE B 1 283 ? 19.859 -12.773 6.621 1 90.75 283 ILE B O 1
ATOM 5073 N N . LEU B 1 284 ? 21.781 -11.703 7.141 1 90.44 284 LEU B N 1
ATOM 5074 C CA . LEU B 1 284 ? 22.594 -12.891 6.926 1 90.44 284 LEU B CA 1
ATOM 5075 C C . LEU B 1 284 ? 22.188 -14.016 7.871 1 90.44 284 LEU B C 1
ATOM 5077 O O . LEU B 1 284 ? 22.188 -15.18 7.48 1 90.44 284 LEU B O 1
ATOM 5081 N N . ASP B 1 285 ? 21.75 -13.617 9.055 1 90.25 285 ASP B N 1
ATOM 5082 C CA . ASP B 1 285 ? 21.406 -14.594 10.086 1 90.25 285 ASP B CA 1
ATOM 5083 C C . ASP B 1 285 ? 20.062 -15.258 9.773 1 90.25 285 ASP B C 1
ATOM 5085 O O . ASP B 1 285 ? 19.766 -16.344 10.273 1 90.25 285 ASP B O 1
ATOM 5089 N N . HIS B 1 286 ? 19.25 -14.656 8.984 1 88.19 286 HIS B N 1
ATOM 5090 C CA . HIS B 1 286 ? 17.891 -15.156 8.781 1 88.19 286 HIS B CA 1
ATOM 5091 C C . HIS B 1 286 ? 17.734 -15.734 7.383 1 88.19 286 HIS B C 1
ATOM 5093 O O . HIS B 1 286 ? 16.641 -16.188 7.016 1 88.19 286 HIS B O 1
ATOM 5099 N N . LEU B 1 287 ? 18.781 -15.734 6.621 1 88.44 287 LEU B N 1
ATOM 5100 C CA . LEU B 1 287 ? 18.688 -16.281 5.273 1 88.44 287 LEU B CA 1
ATOM 5101 C C . LEU B 1 287 ? 18.641 -17.797 5.305 1 88.44 287 LEU B C 1
ATOM 5103 O O . LEU B 1 287 ? 19.312 -18.438 6.109 1 88.44 287 LEU B O 1
ATOM 5107 N N . LEU B 1 288 ? 17.734 -18.328 4.473 1 84.31 288 LEU B N 1
ATOM 5108 C CA . LEU B 1 288 ? 17.75 -19.781 4.258 1 84.31 288 LEU B CA 1
ATOM 5109 C C . LEU B 1 288 ? 19.016 -20.203 3.527 1 84.31 288 LEU B C 1
ATOM 5111 O O . LEU B 1 288 ? 19.625 -19.406 2.818 1 84.31 288 LEU B O 1
ATOM 5115 N N . GLN B 1 289 ? 19.328 -21.453 3.746 1 85.62 289 GLN B N 1
ATOM 5116 C CA . GLN B 1 289 ? 20.531 -22 3.123 1 85.62 289 GLN B CA 1
ATOM 5117 C C . GLN B 1 289 ? 20.469 -21.875 1.604 1 85.62 289 GLN B C 1
ATOM 5119 O O . GLN B 1 289 ? 21.469 -21.547 0.958 1 85.62 289 GLN B O 1
ATOM 5124 N N . GLU B 1 290 ? 19.328 -22.094 1.091 1 86.5 290 GLU B N 1
ATOM 5125 C CA . GLU B 1 290 ? 19.141 -22.031 -0.356 1 86.5 290 GLU B CA 1
ATOM 5126 C C . GLU B 1 290 ? 19.344 -20.594 -0.864 1 86.5 290 GLU B C 1
ATOM 5128 O O . GLU B 1 290 ? 19.922 -20.391 -1.937 1 86.5 290 GLU B O 1
ATOM 5133 N N . GLN B 1 291 ? 18.922 -19.641 -0.134 1 89.94 291 GLN B N 1
ATOM 5134 C CA . GLN B 1 291 ? 19.094 -18.25 -0.503 1 89.94 291 GLN B CA 1
ATOM 5135 C C . GLN B 1 291 ? 20.562 -17.828 -0.446 1 89.94 291 GLN B C 1
ATOM 5137 O O . GLN B 1 291 ? 21.047 -17.125 -1.332 1 89.94 291 GLN B O 1
ATOM 5142 N N . LEU B 1 292 ? 21.172 -18.297 0.622 1 89.94 292 LEU B N 1
ATOM 5143 C CA . LEU B 1 292 ? 22.594 -17.969 0.765 1 89.94 292 LEU B CA 1
ATOM 5144 C C . LEU B 1 292 ? 23.406 -18.594 -0.367 1 89.94 292 LEU B C 1
ATOM 5146 O O . LEU B 1 292 ? 24.344 -17.969 -0.869 1 89.94 292 LEU B O 1
ATOM 5150 N N . ARG B 1 293 ? 23.016 -19.75 -0.722 1 90.44 293 ARG B N 1
ATOM 5151 C CA . ARG B 1 293 ? 23.703 -20.438 -1.814 1 90.44 293 ARG B CA 1
ATOM 5152 C C . ARG B 1 293 ? 23.469 -19.703 -3.139 1 90.44 293 ARG B C 1
ATOM 5154 O O . ARG B 1 293 ? 24.422 -19.5 -3.908 1 90.44 293 ARG B O 1
ATOM 5161 N N . ASP B 1 294 ? 22.312 -19.297 -3.367 1 91.19 294 ASP B N 1
ATOM 5162 C CA . ASP B 1 294 ? 21.953 -18.719 -4.66 1 91.19 294 ASP B CA 1
ATOM 5163 C C . ASP B 1 294 ? 22.438 -17.281 -4.77 1 91.19 294 ASP B C 1
ATOM 5165 O O . ASP B 1 294 ? 22.922 -16.859 -5.824 1 91.19 294 ASP B O 1
ATOM 5169 N N . TYR B 1 295 ? 22.281 -16.484 -3.779 1 92.44 295 TYR B N 1
ATOM 5170 C CA . TYR B 1 295 ? 22.672 -15.078 -3.82 1 92.44 295 TYR B CA 1
ATOM 5171 C C . TYR B 1 295 ? 24.141 -14.914 -3.479 1 92.44 295 TYR B C 1
ATOM 5173 O O . TYR B 1 295 ? 24.844 -14.133 -4.121 1 92.44 295 TYR B O 1
ATOM 5181 N N . GLY B 1 296 ? 24.609 -15.602 -2.5 1 91.81 296 GLY B N 1
ATOM 5182 C CA . GLY B 1 296 ? 25.984 -15.492 -2.049 1 91.81 296 GLY B CA 1
ATOM 5183 C C . GLY B 1 296 ? 26.203 -14.383 -1.035 1 91.81 296 GLY B C 1
ATOM 5184 O O . GLY B 1 296 ? 25.578 -13.328 -1.127 1 91.81 296 GLY B O 1
ATOM 5185 N N . GLN B 1 297 ? 27.078 -14.617 -0.146 1 90.38 297 GLN B N 1
ATOM 5186 C CA . GLN B 1 297 ? 27.406 -13.633 0.885 1 90.38 297 GLN B CA 1
ATOM 5187 C C . GLN B 1 297 ? 27.984 -12.367 0.272 1 90.38 297 GLN B C 1
ATOM 5189 O O . GLN B 1 297 ? 27.719 -11.258 0.746 1 90.38 297 GLN B O 1
ATOM 5194 N N . ASP B 1 298 ? 28.75 -12.516 -0.746 1 90.56 298 ASP B N 1
ATOM 5195 C CA . ASP B 1 298 ? 29.391 -11.383 -1.405 1 90.56 298 ASP B CA 1
ATOM 5196 C C . ASP B 1 298 ? 28.344 -10.43 -1.993 1 90.56 298 ASP B C 1
ATOM 5198 O O . ASP B 1 298 ? 28.547 -9.219 -2.006 1 90.56 298 ASP B O 1
ATOM 5202 N N . TYR B 1 299 ? 27.344 -10.992 -2.475 1 91.75 299 TYR B N 1
ATOM 5203 C CA . TYR B 1 299 ? 26.281 -10.18 -3.033 1 91.75 299 TYR B CA 1
ATOM 5204 C C . TYR B 1 299 ? 25.672 -9.273 -1.97 1 91.75 299 TYR B C 1
ATOM 5206 O O . TYR B 1 299 ? 25.422 -8.086 -2.217 1 91.75 299 TYR B O 1
ATOM 5214 N N . ILE B 1 300 ? 25.453 -9.797 -0.82 1 89.69 300 ILE B N 1
ATOM 5215 C CA . ILE B 1 300 ? 24.844 -9.062 0.284 1 89.69 300 ILE B CA 1
ATOM 5216 C C . ILE B 1 300 ? 25.797 -7.98 0.778 1 89.69 300 ILE B C 1
ATOM 5218 O O . ILE B 1 300 ? 25.391 -6.848 1.03 1 89.69 300 ILE B O 1
ATOM 5222 N N . LEU B 1 301 ? 27.047 -8.344 0.877 1 88.44 301 LEU B N 1
ATOM 5223 C CA . LEU B 1 301 ? 28.062 -7.391 1.338 1 88.44 301 LEU B CA 1
ATOM 5224 C C . LEU B 1 301 ? 28.203 -6.234 0.355 1 88.44 301 LEU B C 1
ATOM 5226 O O . LEU B 1 301 ? 28.344 -5.082 0.766 1 88.44 301 LEU B O 1
ATOM 5230 N N . HIS B 1 302 ? 28.141 -6.574 -0.862 1 86.94 302 HIS B N 1
ATOM 5231 C CA . HIS B 1 302 ? 28.234 -5.547 -1.893 1 86.94 302 HIS B CA 1
ATOM 5232 C C . HIS B 1 302 ? 27.047 -4.594 -1.822 1 86.94 302 HIS B C 1
ATOM 5234 O O . HIS B 1 302 ? 27.203 -3.385 -2.01 1 86.94 302 HIS B O 1
ATOM 5240 N N . GLN B 1 303 ? 25.891 -5.176 -1.601 1 85.5 303 GLN B N 1
ATOM 5241 C CA . GLN B 1 303 ? 24.688 -4.359 -1.478 1 85.5 303 GLN B CA 1
ATOM 5242 C C . GLN B 1 303 ? 24.781 -3.4 -0.295 1 85.5 303 GLN B C 1
ATOM 5244 O O . GLN B 1 303 ? 24.359 -2.246 -0.385 1 85.5 303 GLN B O 1
ATOM 5249 N N . THR B 1 304 ? 25.297 -3.846 0.761 1 84.69 304 THR B N 1
ATOM 5250 C CA . THR B 1 304 ? 25.469 -3.02 1.951 1 84.69 304 THR B CA 1
ATOM 5251 C C . THR B 1 304 ? 26.406 -1.85 1.668 1 84.69 304 THR B C 1
ATOM 5253 O O . THR B 1 304 ? 26.141 -0.722 2.094 1 84.69 304 THR B O 1
ATOM 5256 N N . LYS B 1 305 ? 27.422 -2.139 1.006 1 82.12 305 LYS B N 1
ATOM 5257 C CA . LYS B 1 305 ? 28.375 -1.092 0.647 1 82.12 305 LYS B CA 1
ATOM 5258 C C . LYS B 1 305 ? 27.734 -0.051 -0.264 1 82.12 305 LYS B C 1
ATOM 5260 O O . LYS B 1 305 ? 27.969 1.149 -0.102 1 82.12 305 LYS B O 1
ATOM 5265 N N . PHE B 1 306 ? 26.984 -0.598 -1.134 1 78.75 306 PHE B N 1
ATOM 5266 C CA . PHE B 1 306 ? 26.281 0.288 -2.055 1 78.75 306 PHE B CA 1
ATOM 5267 C C . PHE B 1 306 ? 25.312 1.187 -1.303 1 78.75 306 PHE B C 1
ATOM 5269 O O . PHE B 1 306 ? 25.234 2.389 -1.567 1 78.75 306 PHE B O 1
ATOM 5276 N N . ASN B 1 307 ? 24.578 0.682 -0.355 1 80.81 307 ASN B N 1
ATOM 5277 C CA . ASN B 1 307 ? 23.609 1.435 0.426 1 80.81 307 ASN B CA 1
ATOM 5278 C C . ASN B 1 307 ? 24.266 2.553 1.224 1 80.81 307 ASN B C 1
ATOM 5280 O O . ASN B 1 307 ? 23.703 3.641 1.364 1 80.81 307 ASN B O 1
ATOM 5284 N N . LYS B 1 308 ? 25.422 2.264 1.714 1 78.56 308 LYS B N 1
ATOM 5285 C CA . LYS B 1 308 ? 26.156 3.246 2.506 1 78.56 308 LYS B CA 1
ATOM 5286 C C . LYS B 1 308 ? 26.578 4.434 1.648 1 78.56 308 LYS B C 1
ATOM 5288 O O . LYS B 1 308 ? 26.797 5.535 2.164 1 78.56 308 LYS B O 1
ATOM 5293 N N . SER B 1 309 ? 26.531 4.203 0.312 1 75.44 309 SER B N 1
ATOM 5294 C CA . SER B 1 309 ? 26.984 5.262 -0.591 1 75.44 309 SER B CA 1
ATOM 5295 C C . SER B 1 309 ? 25.797 6.105 -1.069 1 75.44 309 SER B C 1
ATOM 5297 O O . SER B 1 309 ? 26 7.195 -1.613 1 75.44 309 SER B O 1
ATOM 5299 N N . ILE B 1 310 ? 24.609 5.613 -0.871 1 72.56 310 ILE B N 1
ATOM 5300 C CA . ILE B 1 310 ? 23.438 6.289 -1.382 1 72.56 310 ILE B CA 1
ATOM 5301 C C . ILE B 1 310 ? 23.25 7.629 -0.672 1 72.56 310 ILE B C 1
ATOM 5303 O O . ILE B 1 310 ? 22.781 8.602 -1.271 1 72.56 310 ILE B O 1
ATOM 5307 N N . GLY B 1 311 ? 23.531 7.695 0.538 1 70.94 311 GLY B N 1
ATOM 5308 C CA . GLY B 1 311 ? 23.406 8.945 1.268 1 70.94 311 GLY B CA 1
ATOM 5309 C C . GLY B 1 311 ? 24.141 10.102 0.605 1 70.94 311 GLY B C 1
ATOM 5310 O O . GLY B 1 311 ? 23.703 11.25 0.677 1 70.94 311 GLY B O 1
ATOM 5311 N N . GLY B 1 312 ? 25.109 9.75 -0.137 1 72.5 312 GLY B N 1
ATOM 5312 C CA . GLY B 1 312 ? 25.922 10.773 -0.77 1 72.5 312 GLY B CA 1
ATOM 5313 C C . GLY B 1 312 ? 25.281 11.359 -2.018 1 72.5 312 GLY B C 1
ATOM 5314 O O . GLY B 1 312 ? 25.625 12.469 -2.43 1 72.5 312 GLY B O 1
ATOM 5315 N N . VAL B 1 313 ? 24.281 10.711 -2.498 1 76.69 313 VAL B N 1
ATOM 5316 C CA . VAL B 1 313 ? 23.703 11.156 -3.764 1 76.69 313 VAL B CA 1
ATOM 5317 C C . VAL B 1 313 ? 22.375 11.867 -3.508 1 76.69 313 VAL B C 1
ATOM 5319 O O . VAL B 1 313 ? 21.844 12.523 -4.398 1 76.69 313 VAL B O 1
ATOM 5322 N N . CYS B 1 314 ? 21.938 11.875 -2.311 1 84.75 314 CYS B N 1
ATOM 5323 C CA . CYS B 1 314 ? 20.656 12.492 -1.97 1 84.75 314 CYS B CA 1
ATOM 5324 C C . CYS B 1 314 ? 20.812 13.992 -1.774 1 84.75 314 CYS B C 1
ATOM 5326 O O . CYS B 1 314 ? 21.875 14.469 -1.36 1 84.75 314 CYS B O 1
ATOM 5328 N N . ASN B 1 315 ? 19.797 14.758 -2.133 1 89.56 315 ASN B N 1
ATOM 5329 C CA . ASN B 1 315 ? 19.781 16.219 -2.043 1 89.56 315 ASN B CA 1
ATOM 5330 C C . ASN B 1 315 ? 19.844 16.688 -0.594 1 89.56 315 ASN B C 1
ATOM 5332 O O . ASN B 1 315 ? 18.984 16.344 0.213 1 89.56 315 ASN B O 1
ATOM 5336 N N . PRO B 1 316 ? 20.828 17.453 -0.244 1 90.62 316 PRO B N 1
ATOM 5337 C CA . PRO B 1 316 ? 20.922 17.938 1.134 1 90.62 316 PRO B CA 1
ATOM 5338 C C . PRO B 1 316 ? 19.969 19.094 1.426 1 90.62 316 PRO B C 1
ATOM 5340 O O . PRO B 1 316 ? 19.688 19.391 2.59 1 90.62 316 PRO B O 1
ATOM 5343 N N . ASP B 1 317 ? 19.516 19.75 0.357 1 94.69 317 ASP B N 1
ATOM 5344 C CA . ASP B 1 317 ? 18.578 20.859 0.533 1 94.69 317 ASP B CA 1
ATOM 5345 C C . ASP B 1 317 ? 17.156 20.344 0.736 1 94.69 317 ASP B C 1
ATOM 5347 O O . ASP B 1 317 ? 16.531 19.875 -0.209 1 94.69 317 ASP B O 1
ATOM 5351 N N . LEU B 1 318 ? 16.625 20.547 1.939 1 96.56 318 LEU B N 1
ATOM 5352 C CA . LEU B 1 318 ? 15.312 20.031 2.285 1 96.56 318 LEU B CA 1
ATOM 5353 C C . LEU B 1 318 ? 14.227 21.047 1.962 1 96.56 318 LEU B C 1
ATOM 5355 O O . LEU B 1 318 ? 13.031 20.766 2.117 1 96.56 318 LEU B O 1
ATOM 5359 N N . SER B 1 319 ? 14.523 22.188 1.468 1 96.44 319 SER B N 1
ATOM 5360 C CA . SER B 1 319 ? 13.633 23.344 1.32 1 96.44 319 SER B CA 1
ATOM 5361 C C . SER B 1 319 ? 12.445 23 0.419 1 96.44 319 SER B C 1
ATOM 5363 O O . SER B 1 319 ? 11.32 23.406 0.698 1 96.44 319 SER B O 1
ATOM 5365 N N . PRO B 1 320 ? 12.695 22.219 -0.635 1 96 320 PRO B N 1
ATOM 5366 C CA . PRO B 1 320 ? 11.539 21.922 -1.482 1 96 320 PRO B CA 1
ATOM 5367 C C . PRO B 1 320 ? 10.445 21.156 -0.744 1 96 320 PRO B C 1
ATOM 5369 O O . PRO B 1 320 ? 9.258 21.391 -0.951 1 96 320 PRO B O 1
ATOM 5372 N N . VAL B 1 321 ? 10.836 20.25 0.083 1 98.06 321 VAL B N 1
ATOM 5373 C CA . VAL B 1 321 ? 9.875 19.453 0.84 1 98.06 321 VAL B CA 1
ATOM 5374 C C . VAL B 1 321 ? 9.172 20.328 1.873 1 98.06 321 VAL B C 1
ATOM 5376 O O . VAL B 1 321 ? 7.949 20.281 2.008 1 98.06 321 VAL B O 1
ATOM 5379 N N . LEU B 1 322 ? 9.922 21.188 2.537 1 98.25 322 LEU B N 1
ATOM 5380 C CA . LEU B 1 322 ? 9.367 22.062 3.568 1 98.25 322 LEU B CA 1
ATOM 5381 C C . LEU B 1 322 ? 8.383 23.062 2.967 1 98.25 322 LEU B C 1
ATOM 5383 O O . LEU B 1 322 ? 7.336 23.328 3.559 1 98.25 322 LEU B O 1
ATOM 5387 N N . GLN B 1 323 ? 8.695 23.516 1.821 1 96.81 323 GLN B N 1
ATOM 5388 C CA . GLN B 1 323 ? 7.824 24.469 1.146 1 96.81 323 GLN B CA 1
ATOM 5389 C C . GLN B 1 323 ? 6.5 23.828 0.743 1 96.81 323 GLN B C 1
ATOM 5391 O O . GLN B 1 323 ? 5.438 24.438 0.88 1 96.81 323 GLN B O 1
ATOM 5396 N N . ASP B 1 324 ? 6.594 22.625 0.252 1 97.62 324 ASP B N 1
ATOM 5397 C CA . ASP B 1 324 ? 5.383 21.922 -0.145 1 97.62 324 ASP B CA 1
ATOM 5398 C C . ASP B 1 324 ? 4.504 21.609 1.064 1 97.62 324 ASP B C 1
ATOM 5400 O O . ASP B 1 324 ? 3.279 21.75 0.999 1 97.62 324 ASP B O 1
ATOM 5404 N N . ILE B 1 325 ? 5.129 21.203 2.15 1 98.56 325 ILE B N 1
ATOM 5405 C CA . ILE B 1 325 ? 4.359 20.922 3.355 1 98.56 325 ILE B CA 1
ATOM 5406 C C . ILE B 1 325 ? 3.709 22.219 3.859 1 98.56 325 ILE B C 1
ATOM 5408 O O . ILE B 1 325 ? 2.533 22.219 4.234 1 98.56 325 ILE B O 1
ATOM 5412 N N . GLN B 1 326 ? 4.469 23.312 3.879 1 97.81 326 GLN B N 1
ATOM 5413 C CA . GLN B 1 326 ? 3.924 24.594 4.289 1 97.81 326 GLN B CA 1
ATOM 5414 C C . GLN B 1 326 ? 2.723 24.984 3.43 1 97.81 326 GLN B C 1
ATOM 5416 O O . GLN B 1 326 ? 1.71 25.453 3.947 1 97.81 326 GLN B O 1
ATOM 5421 N N . HIS B 1 327 ? 2.812 24.797 2.137 1 97.06 327 HIS B N 1
ATOM 5422 C CA . HIS B 1 327 ? 1.702 25.094 1.242 1 97.06 327 HIS B CA 1
ATOM 5423 C C . HIS B 1 327 ? 0.484 24.234 1.562 1 97.06 327 HIS B C 1
ATOM 5425 O O . HIS B 1 327 ? -0.644 24.734 1.587 1 97.06 327 HIS B O 1
ATOM 5431 N N . ALA B 1 328 ? 0.75 22.984 1.817 1 98.06 328 ALA B N 1
ATOM 5432 C CA . ALA B 1 328 ? -0.335 22.062 2.137 1 98.06 328 ALA B CA 1
ATOM 5433 C C . ALA B 1 328 ? -1.068 22.5 3.404 1 98.06 328 ALA B C 1
ATOM 5435 O O . ALA B 1 328 ? -2.287 22.344 3.506 1 98.06 328 ALA B O 1
ATOM 5436 N N . ILE B 1 329 ? -0.367 23.078 4.297 1 97.75 329 ILE B N 1
ATOM 5437 C CA . ILE B 1 329 ? -0.907 23.453 5.598 1 97.75 329 ILE B CA 1
ATOM 5438 C C . ILE B 1 329 ? -1.593 24.812 5.488 1 97.75 329 ILE B C 1
ATOM 5440 O O . ILE B 1 329 ? -2.625 25.047 6.117 1 97.75 329 ILE B O 1
ATOM 5444 N N . SER B 1 330 ? -1.1 25.688 4.629 1 96.75 330 SER B N 1
ATOM 5445 C CA . SER B 1 330 ? -1.483 27.078 4.738 1 96.75 330 SER B CA 1
ATOM 5446 C C . SER B 1 330 ? -2.334 27.516 3.547 1 96.75 330 SER B C 1
ATOM 5448 O O . SER B 1 330 ? -3.014 28.547 3.605 1 96.75 330 SER B O 1
ATOM 5450 N N . ALA B 1 331 ? -2.258 26.797 2.48 1 95.62 331 ALA B N 1
ATOM 5451 C CA . ALA B 1 331 ? -2.965 27.25 1.285 1 95.62 331 ALA B CA 1
ATOM 5452 C C . ALA B 1 331 ? -4.477 27.141 1.468 1 95.62 331 ALA B C 1
ATOM 5454 O O . ALA B 1 331 ? -4.965 26.219 2.125 1 95.62 331 ALA B O 1
ATOM 5455 N N . GLN B 1 332 ? -5.188 28.031 0.911 1 93.94 332 GLN B N 1
ATOM 5456 C CA . GLN B 1 332 ? -6.645 27.953 0.916 1 93.94 332 GLN B CA 1
ATOM 5457 C C . GLN B 1 332 ? -7.129 26.688 0.224 1 93.94 332 GLN B C 1
ATOM 5459 O O . GLN B 1 332 ? -8.055 26.031 0.702 1 93.94 332 GLN B O 1
ATOM 5464 N N . ASN B 1 333 ? -6.449 26.422 -0.88 1 92.44 333 ASN B N 1
ATOM 5465 C CA . ASN B 1 333 ? -6.75 25.203 -1.633 1 92.44 333 ASN B CA 1
ATOM 5466 C C . ASN B 1 333 ? -5.492 24.375 -1.891 1 92.44 333 ASN B C 1
ATOM 5468 O O . ASN B 1 333 ? -4.914 24.438 -2.977 1 92.44 333 ASN B O 1
ATOM 5472 N N . PRO B 1 334 ? -5.133 23.547 -0.954 1 96.12 334 PRO B N 1
ATOM 5473 C CA . PRO B 1 334 ? -3.947 22.703 -1.136 1 96.12 334 PRO B CA 1
ATOM 5474 C C . PRO B 1 334 ? -4.148 21.625 -2.191 1 96.12 334 PRO B C 1
ATOM 5476 O O . PRO B 1 334 ? -5.285 21.234 -2.471 1 96.12 334 PRO B O 1
ATOM 5479 N N . ALA B 1 335 ? -3.084 21.266 -2.807 1 94.75 335 ALA B N 1
ATOM 5480 C CA . ALA B 1 335 ? -3.115 20.156 -3.76 1 94.75 335 ALA B CA 1
ATOM 5481 C C . ALA B 1 335 ? -3.234 18.812 -3.041 1 94.75 335 ALA B C 1
ATOM 5483 O O . ALA B 1 335 ? -2.766 18.656 -1.91 1 94.75 335 ALA B O 1
ATOM 5484 N N . PRO B 1 336 ? -3.867 17.906 -3.705 1 96.56 336 PRO B N 1
ATOM 5485 C CA . PRO B 1 336 ? -3.947 16.578 -3.1 1 96.56 336 PRO B CA 1
ATOM 5486 C C . PRO B 1 336 ? -2.592 15.867 -3.037 1 96.56 336 PRO B C 1
ATOM 5488 O O . PRO B 1 336 ? -2.354 15.062 -2.139 1 96.56 336 PRO B O 1
ATOM 5491 N N . PHE B 1 337 ? -1.732 16.219 -4.027 1 96.62 337 PHE B N 1
ATOM 5492 C CA . PHE B 1 337 ? -0.421 15.586 -4.098 1 96.62 337 PHE B CA 1
ATOM 5493 C C . PHE B 1 337 ? 0.667 16.625 -4.359 1 96.62 337 PHE B C 1
ATOM 5495 O O . PHE B 1 337 ? 0.47 17.547 -5.148 1 96.62 337 PHE B O 1
ATOM 5502 N N . TYR B 1 338 ? 1.767 16.516 -3.619 1 96.94 338 TYR B N 1
ATOM 5503 C CA . TYR B 1 338 ? 3.002 17.25 -3.844 1 96.94 338 TYR B CA 1
ATOM 5504 C C . TYR B 1 338 ? 4.172 16.297 -4.086 1 96.94 338 TYR B C 1
ATOM 5506 O O . TYR B 1 338 ? 4.281 15.266 -3.428 1 96.94 338 TYR B O 1
ATOM 5514 N N . SER B 1 339 ? 5 16.562 -5.066 1 96.06 339 SER B N 1
ATOM 5515 C CA . SER B 1 339 ? 6.113 15.688 -5.402 1 96.06 339 SER B CA 1
ATOM 5516 C C . SER B 1 339 ? 7.434 16.453 -5.434 1 96.06 339 SER B C 1
ATOM 5518 O O . SER B 1 339 ? 8.062 16.578 -6.488 1 96.06 339 SER B O 1
ATOM 5520 N N . PRO B 1 340 ? 7.906 16.875 -4.254 1 96.56 340 PRO B N 1
ATOM 5521 C CA . PRO B 1 340 ? 9.156 17.641 -4.23 1 96.56 340 PRO B CA 1
ATOM 5522 C C . PRO B 1 340 ? 10.367 16.781 -4.605 1 96.56 340 PRO B C 1
ATOM 5524 O O . PRO B 1 340 ? 10.445 15.609 -4.238 1 96.56 340 PRO B O 1
ATOM 5527 N N . GLY B 1 341 ? 11.359 17.391 -5.262 1 92.31 341 GLY B N 1
ATOM 5528 C CA . GLY B 1 341 ? 12.578 16.766 -5.742 1 92.31 341 GLY B CA 1
ATOM 5529 C C . GLY B 1 341 ? 12.766 16.906 -7.238 1 92.31 341 GLY B C 1
ATOM 5530 O O . GLY B 1 341 ? 11.812 17.172 -7.969 1 92.31 341 GLY B O 1
ATOM 5531 N N . LYS B 1 342 ? 13.984 16.656 -7.656 1 86.88 342 LYS B N 1
ATOM 5532 C CA . LYS B 1 342 ? 14.312 16.812 -9.07 1 86.88 342 LYS B CA 1
ATOM 5533 C C . LYS B 1 342 ? 13.617 15.766 -9.922 1 86.88 342 LYS B C 1
ATOM 5535 O O . LYS B 1 342 ? 13.828 14.562 -9.727 1 86.88 342 LYS B O 1
ATOM 5540 N N . MET B 1 343 ? 12.75 16.125 -10.75 1 86.75 343 MET B N 1
ATOM 5541 C CA . MET B 1 343 ? 12.07 15.352 -11.773 1 86.75 343 MET B CA 1
ATOM 5542 C C . MET B 1 343 ? 11.172 14.297 -11.148 1 86.75 343 MET B C 1
ATOM 5544 O O . MET B 1 343 ? 10.828 13.305 -11.797 1 86.75 343 MET B O 1
ATOM 5548 N N . VAL B 1 344 ? 10.867 14.438 -9.883 1 91.81 344 VAL B N 1
ATOM 5549 C CA . VAL B 1 344 ? 10.055 13.445 -9.188 1 91.81 344 VAL B CA 1
ATOM 5550 C C . VAL B 1 344 ? 8.664 13.383 -9.805 1 91.81 344 VAL B C 1
ATOM 5552 O O . VAL B 1 344 ? 8.148 12.305 -10.102 1 91.81 344 VAL B O 1
ATOM 5555 N N . SER B 1 345 ? 8.07 14.562 -10.016 1 88.69 345 SER B N 1
ATOM 5556 C CA . SER B 1 345 ? 6.73 14.609 -10.594 1 88.69 345 SER B CA 1
ATOM 5557 C C . SER B 1 345 ? 6.707 13.969 -11.977 1 88.69 345 SER B C 1
ATOM 5559 O O . SER B 1 345 ? 5.773 13.234 -12.312 1 88.69 345 SER B O 1
ATOM 5561 N N . LEU B 1 346 ? 7.719 14.156 -12.742 1 84.19 346 LEU B N 1
ATOM 5562 C CA . LEU B 1 346 ? 7.812 13.594 -14.078 1 84.19 346 LEU B CA 1
ATOM 5563 C C . LEU B 1 346 ? 7.918 12.07 -14.023 1 84.19 346 LEU B C 1
ATOM 5565 O O . LEU B 1 346 ? 7.242 11.367 -14.773 1 84.19 346 LEU B O 1
ATOM 5569 N N . TRP B 1 347 ? 8.719 11.641 -13.109 1 87.56 347 TRP B N 1
ATOM 5570 C CA . TRP B 1 347 ? 8.906 10.195 -12.969 1 87.56 347 TRP B CA 1
ATOM 5571 C C . TRP B 1 347 ? 7.621 9.523 -12.508 1 87.56 347 TRP B C 1
ATOM 5573 O O . TRP B 1 347 ? 7.285 8.43 -12.969 1 87.56 347 TRP B O 1
ATOM 5583 N N . LEU B 1 348 ? 6.949 10.188 -11.625 1 89.38 348 LEU B N 1
ATOM 5584 C CA . LEU B 1 348 ? 5.688 9.648 -11.133 1 89.38 348 LEU B CA 1
ATOM 5585 C C . LEU B 1 348 ? 4.656 9.578 -12.25 1 89.38 348 LEU B C 1
ATOM 5587 O O . LEU B 1 348 ? 3.967 8.57 -12.406 1 89.38 348 LEU B O 1
ATOM 5591 N N . HIS B 1 349 ? 4.582 10.594 -13.062 1 82.06 349 HIS B N 1
ATOM 5592 C CA . HIS B 1 349 ? 3.664 10.609 -14.195 1 82.06 349 HIS B CA 1
ATOM 5593 C C . HIS B 1 349 ? 4.066 9.578 -15.242 1 82.06 349 HIS B C 1
ATOM 5595 O O . HIS B 1 349 ? 3.211 8.883 -15.797 1 82.06 349 HIS B O 1
ATOM 5601 N N . PHE B 1 350 ? 5.32 9.508 -15.453 1 81.44 350 PHE B N 1
ATOM 5602 C CA . PHE B 1 350 ? 5.836 8.539 -16.406 1 81.44 350 PHE B CA 1
ATOM 5603 C C . PHE B 1 350 ? 5.496 7.117 -15.977 1 81.44 350 PHE B C 1
ATOM 5605 O O . PHE B 1 350 ? 5.078 6.293 -16.797 1 81.44 350 PHE B O 1
ATOM 5612 N N . ALA B 1 351 ? 5.652 6.828 -14.75 1 86.88 351 ALA B N 1
ATOM 5613 C CA . ALA B 1 351 ? 5.398 5.492 -14.219 1 86.88 351 ALA B CA 1
ATOM 5614 C C . ALA B 1 351 ? 3.924 5.121 -14.352 1 86.88 351 ALA B C 1
ATOM 5616 O O . ALA B 1 351 ? 3.586 3.943 -14.5 1 86.88 351 ALA B O 1
ATOM 5617 N N . THR B 1 352 ? 3.1 6.098 -14.289 1 79.75 352 THR B N 1
ATOM 5618 C CA . THR B 1 352 ? 1.664 5.848 -14.336 1 79.75 352 THR B CA 1
ATOM 5619 C C . THR B 1 352 ? 1.194 5.633 -15.766 1 79.75 352 THR B C 1
ATOM 5621 O O . THR B 1 352 ? 0.252 4.875 -16.016 1 79.75 352 THR B O 1
ATOM 5624 N N . ILE B 1 353 ? 1.853 6.203 -16.766 1 76.06 353 ILE B N 1
ATOM 5625 C CA . ILE B 1 353 ? 1.342 6.219 -18.125 1 76.06 353 ILE B CA 1
ATOM 5626 C C . ILE B 1 353 ? 2.119 5.215 -18.984 1 76.06 353 ILE B C 1
ATOM 5628 O O . ILE B 1 353 ? 1.569 4.629 -19.922 1 76.06 353 ILE B O 1
ATOM 5632 N N . CYS B 1 354 ? 3.328 5.035 -18.641 1 81.06 354 CYS B N 1
ATOM 5633 C CA . CYS B 1 354 ? 4.223 4.207 -19.438 1 81.06 354 CYS B CA 1
ATOM 5634 C C . CYS B 1 354 ? 3.846 2.736 -19.328 1 81.06 354 CYS B C 1
ATOM 5636 O O . CYS B 1 354 ? 3.49 2.26 -18.25 1 81.06 354 CYS B O 1
ATOM 5638 N N . PRO B 1 355 ? 3.912 2.059 -20.516 1 84.5 355 PRO B N 1
ATOM 5639 C CA . PRO B 1 355 ? 3.732 0.608 -20.406 1 84.5 355 PRO B CA 1
ATOM 5640 C C . PRO B 1 355 ? 4.672 -0.024 -19.375 1 84.5 355 PRO B C 1
ATOM 5642 O O . PRO B 1 355 ? 5.832 0.382 -19.266 1 84.5 355 PRO B O 1
ATOM 5645 N N . THR B 1 356 ? 4.152 -0.947 -18.672 1 91.44 356 THR B N 1
ATOM 5646 C CA . THR B 1 356 ? 4.879 -1.558 -17.562 1 91.44 356 THR B CA 1
ATOM 5647 C C . THR B 1 356 ? 6.219 -2.117 -18.031 1 91.44 356 THR B C 1
ATOM 5649 O O . THR B 1 356 ? 7.23 -1.986 -17.344 1 91.44 356 THR B O 1
ATOM 5652 N N . SER B 1 357 ? 6.258 -2.729 -19.219 1 89.94 357 SER B N 1
ATOM 5653 C CA . SER B 1 357 ? 7.492 -3.309 -19.75 1 89.94 357 SER B CA 1
ATOM 5654 C C . SER B 1 357 ? 8.555 -2.236 -19.969 1 89.94 357 SER B C 1
ATOM 5656 O O . SER B 1 357 ? 9.742 -2.469 -19.719 1 89.94 357 SER B O 1
ATOM 5658 N N . LEU B 1 358 ? 8.117 -1.125 -20.453 1 87.81 358 LEU B N 1
ATOM 5659 C CA . LEU B 1 358 ? 9.047 -0.021 -20.672 1 87.81 358 LEU B CA 1
ATOM 5660 C C . LEU B 1 358 ? 9.539 0.542 -19.344 1 87.81 358 LEU B C 1
ATOM 5662 O O . LEU B 1 358 ? 10.734 0.828 -19.188 1 87.81 358 LEU B O 1
ATOM 5666 N N . LEU B 1 359 ? 8.664 0.669 -18.422 1 90.5 359 LEU B N 1
ATOM 5667 C CA . LEU B 1 359 ? 9.062 1.146 -17.094 1 90.5 359 LEU B CA 1
ATOM 5668 C C . LEU B 1 359 ? 10.086 0.211 -16.469 1 90.5 359 LEU B C 1
ATOM 5670 O O . LEU B 1 359 ? 11.102 0.664 -15.938 1 90.5 359 LEU B O 1
ATOM 5674 N N . ASP B 1 360 ? 9.781 -1.069 -16.562 1 92.69 360 ASP B N 1
ATOM 5675 C CA . ASP B 1 360 ? 10.695 -2.057 -16 1 92.69 360 ASP B CA 1
ATOM 5676 C C . ASP B 1 360 ? 12.07 -1.964 -16.656 1 92.69 360 ASP B C 1
ATOM 5678 O O . ASP B 1 360 ? 13.094 -2.055 -15.984 1 92.69 360 ASP B O 1
ATOM 5682 N N . TYR B 1 361 ? 12.055 -1.754 -17.922 1 88.44 361 TYR B N 1
ATOM 5683 C CA . TYR B 1 361 ? 13.305 -1.633 -18.672 1 88.44 361 TYR B CA 1
ATOM 5684 C C . TYR B 1 361 ? 14.086 -0.403 -18.219 1 88.44 361 TYR B C 1
ATOM 5686 O O . TYR B 1 361 ? 15.289 -0.48 -17.984 1 88.44 361 TYR B O 1
ATOM 5694 N N . LEU B 1 362 ? 13.453 0.668 -18.062 1 86.5 362 LEU B N 1
ATOM 5695 C CA . LEU B 1 362 ? 14.102 1.925 -17.703 1 86.5 362 LEU B CA 1
ATOM 5696 C C . LEU B 1 362 ? 14.633 1.871 -16.281 1 86.5 362 LEU B C 1
ATOM 5698 O O . LEU B 1 362 ? 15.727 2.361 -15.992 1 86.5 362 LEU B O 1
ATOM 5702 N N . VAL B 1 363 ? 13.836 1.354 -15.422 1 88.5 363 VAL B N 1
ATOM 5703 C CA . VAL B 1 363 ? 14.266 1.234 -14.031 1 88.5 363 VAL B CA 1
ATOM 5704 C C . VAL B 1 363 ? 15.5 0.339 -13.945 1 88.5 363 VAL B C 1
ATOM 5706 O O . VAL B 1 363 ? 16.438 0.637 -13.203 1 88.5 363 VAL B O 1
ATOM 5709 N N . LYS B 1 364 ? 15.469 -0.701 -14.688 1 85.75 364 LYS B N 1
ATOM 5710 C CA . LYS B 1 364 ? 16.625 -1.596 -14.734 1 85.75 364 LYS B CA 1
ATOM 5711 C C . LYS B 1 364 ? 17.859 -0.868 -15.242 1 85.75 364 LYS B C 1
ATOM 5713 O O . LYS B 1 364 ? 18.953 -1.061 -14.719 1 85.75 364 LYS B O 1
ATOM 5718 N N . LYS B 1 365 ? 17.688 -0.041 -16.203 1 82.44 365 LYS B N 1
ATOM 5719 C CA . LYS B 1 365 ? 18.797 0.667 -16.812 1 82.44 365 LYS B CA 1
ATOM 5720 C C . LYS B 1 365 ? 19.328 1.77 -15.898 1 82.44 365 LYS B C 1
ATOM 5722 O O . LYS B 1 365 ? 20.531 1.993 -15.82 1 82.44 365 LYS B O 1
ATOM 5727 N N . VAL B 1 366 ? 18.438 2.441 -15.266 1 75.88 366 VAL B N 1
ATOM 5728 C CA . VAL B 1 366 ? 18.828 3.598 -14.461 1 75.88 366 VAL B CA 1
ATOM 5729 C C . VAL B 1 366 ? 19.344 3.131 -13.102 1 75.88 366 VAL B C 1
ATOM 5731 O O . VAL B 1 366 ? 20.328 3.664 -12.594 1 75.88 366 VAL B O 1
ATOM 5734 N N . LEU B 1 367 ? 18.594 2.34 -12.492 1 65 367 LEU B N 1
ATOM 5735 C CA . LEU B 1 367 ? 18.922 1.979 -11.117 1 65 367 LEU B CA 1
ATOM 5736 C C . LEU B 1 367 ? 19.891 0.805 -11.086 1 65 367 LEU B C 1
ATOM 5738 O O . LEU B 1 367 ? 20.641 0.641 -10.117 1 65 367 LEU B O 1
ATOM 5742 N N . VAL B 1 368 ? 19.766 -0.233 -11.891 1 57.56 368 VAL B N 1
ATOM 5743 C CA . VAL B 1 368 ? 20.547 -1.458 -11.766 1 57.56 368 VAL B CA 1
ATOM 5744 C C . VAL B 1 368 ? 21.906 -1.268 -12.422 1 57.56 368 VAL B C 1
ATOM 5746 O O . VAL B 1 368 ? 22.391 -2.154 -13.133 1 57.56 368 VAL B O 1
ATOM 5749 N N . LEU B 1 369 ? 22.266 -0.05 -12.352 1 49.72 369 LEU B N 1
ATOM 5750 C CA . LEU B 1 369 ? 23.672 0.047 -12.742 1 49.72 369 LEU B CA 1
ATOM 5751 C C . LEU B 1 369 ? 24.516 -0.975 -11.992 1 49.72 369 LEU B C 1
ATOM 5753 O O . LEU B 1 369 ? 25.641 -1.263 -12.383 1 49.72 369 LEU B O 1
ATOM 5757 N N . ASP B 1 370 ? 24.141 -1.272 -10.742 1 54.34 370 ASP B N 1
ATOM 5758 C CA . ASP B 1 370 ? 25.109 -1.983 -9.93 1 54.34 370 ASP B CA 1
ATOM 5759 C C . ASP B 1 370 ? 25.188 -3.457 -10.32 1 54.34 370 ASP B C 1
ATOM 5761 O O . ASP B 1 370 ? 24.203 -4.188 -10.195 1 54.34 370 ASP B O 1
ATOM 5765 N N . VAL B 1 371 ? 25.953 -3.701 -11.18 1 60.88 371 VAL B N 1
ATOM 5766 C CA . VAL B 1 371 ? 26.484 -4.789 -11.992 1 60.88 371 VAL B CA 1
ATOM 5767 C C . VAL B 1 371 ? 26.75 -6.012 -11.117 1 60.88 371 VAL B C 1
ATOM 5769 O O . VAL B 1 371 ? 27.234 -7.039 -11.602 1 60.88 371 VAL B O 1
ATOM 5772 N N . PHE B 1 372 ? 26.406 -6.027 -9.742 1 76.75 372 PHE B N 1
ATOM 5773 C CA . PHE B 1 372 ? 26.797 -7.258 -9.062 1 76.75 372 PHE B CA 1
ATOM 5774 C C . PHE B 1 372 ? 25.641 -8.25 -9.047 1 76.75 372 PHE B C 1
ATOM 5776 O O . PHE B 1 372 ? 24.547 -7.945 -8.547 1 76.75 372 PHE B O 1
ATOM 5783 N N . LYS B 1 373 ? 25.812 -9.312 -9.68 1 85.69 373 LYS B N 1
ATOM 5784 C CA . LYS B 1 373 ? 24.797 -10.344 -9.836 1 85.69 373 LYS B CA 1
ATOM 5785 C C . LYS B 1 373 ? 24.938 -11.414 -8.758 1 85.69 373 LYS B C 1
ATOM 5787 O O . LYS B 1 373 ? 26.031 -11.672 -8.266 1 85.69 373 LYS B O 1
ATOM 5792 N N . PRO B 1 374 ? 23.797 -11.961 -8.336 1 89.88 374 PRO B N 1
ATOM 5793 C CA . PRO B 1 374 ? 23.859 -13.094 -7.41 1 89.88 374 PRO B CA 1
ATOM 5794 C C . PRO B 1 374 ? 24.75 -14.227 -7.914 1 89.88 374 PRO B C 1
ATOM 5796 O O . PRO B 1 374 ? 24.953 -14.359 -9.125 1 89.88 374 PRO B O 1
ATOM 5799 N N . ARG B 1 375 ? 25.203 -14.992 -6.996 1 89.94 375 ARG B N 1
ATOM 5800 C CA . ARG B 1 375 ? 26.172 -16.047 -7.293 1 89.94 375 ARG B CA 1
ATOM 5801 C C . ARG B 1 375 ? 25.641 -17.016 -8.336 1 89.94 375 ARG B C 1
ATOM 5803 O O . ARG B 1 375 ? 26.328 -17.359 -9.297 1 89.94 375 ARG B O 1
ATOM 5810 N N . ALA B 1 376 ? 24.438 -17.406 -8.219 1 89.81 376 ALA B N 1
ATOM 5811 C CA . ALA B 1 376 ? 23.844 -18.422 -9.094 1 89.81 376 ALA B CA 1
ATOM 5812 C C . ALA B 1 376 ? 23.703 -17.906 -10.516 1 89.81 376 ALA B C 1
ATOM 5814 O O . ALA B 1 376 ? 23.531 -18.688 -11.461 1 89.81 376 ALA B O 1
ATOM 5815 N N . LEU B 1 377 ? 23.75 -16.688 -10.68 1 89.12 377 LEU B N 1
ATOM 5816 C CA . LEU B 1 377 ? 23.531 -16.094 -12 1 89.12 377 LEU B CA 1
ATOM 5817 C C . LEU B 1 377 ? 24.859 -15.742 -12.656 1 89.12 377 LEU B C 1
ATOM 5819 O O . LEU B 1 377 ? 24.891 -15.227 -13.781 1 89.12 377 LEU B O 1
ATOM 5823 N N . HIS B 1 378 ? 25.891 -15.961 -11.828 1 79.5 378 HIS B N 1
ATOM 5824 C CA . HIS B 1 378 ? 27.203 -15.781 -12.414 1 79.5 378 HIS B CA 1
ATOM 5825 C C . HIS B 1 378 ? 27.516 -16.891 -13.422 1 79.5 378 HIS B C 1
ATOM 5827 O O . HIS B 1 378 ? 27.203 -18.062 -13.172 1 79.5 378 HIS B O 1
ATOM 5833 N N . VAL B 1 379 ? 27.359 -16.609 -14.836 1 60.19 379 VAL B N 1
ATOM 5834 C CA . VAL B 1 379 ? 27.766 -17.562 -15.859 1 60.19 379 VAL B CA 1
ATOM 5835 C C . VAL B 1 379 ? 29.188 -18.047 -15.578 1 60.19 379 VAL B C 1
ATOM 5837 O O . VAL B 1 379 ? 30.094 -17.25 -15.336 1 60.19 379 VAL B O 1
ATOM 5840 N N . PRO B 1 380 ? 29.297 -19.453 -15.133 1 48.81 380 PRO B N 1
ATOM 5841 C CA . PRO B 1 380 ? 30.672 -19.953 -15.109 1 48.81 380 PRO B CA 1
ATOM 5842 C C . PRO B 1 380 ? 31.469 -19.531 -16.344 1 48.81 380 PRO B C 1
ATOM 5844 O O . PRO B 1 380 ? 30.938 -19.547 -17.453 1 48.81 380 PRO B O 1
ATOM 5847 N N . ASN B 1 381 ? 32.438 -18.547 -16.203 1 33.94 381 ASN B N 1
ATOM 5848 C CA . ASN B 1 381 ? 33.438 -18.594 -17.266 1 33.94 381 ASN B CA 1
ATOM 5849 C C . ASN B 1 381 ? 33.812 -20.031 -17.594 1 33.94 381 ASN B C 1
ATOM 5851 O O . ASN B 1 381 ? 34 -20.859 -16.688 1 33.94 381 ASN B O 1
#

Foldseek 3Di:
DVVVQVVLLVVLLVVLVVLLVVLQVVVPPPDDNPPCVSVVVSVVLSVVLSVPRVVVSVVVSVVVSVVSVVVVQQPDFAQQELAEEEEAACLKDPNVVLLQVSQVSPHQYEYEHCDCPDPSNVCCVVRGDPSYDYADDDLLDLVSLVVSLVVVCVVSPQQFHAEYEYDWAAQFAQDAPVLDDVVRLVVRLSTLAVSLVSNCVSRVVRCLSNLHEYEYEAALLCQAPAGRRVSNNVNSVNRLVVQVVVQVVCVVSSYHYAYEHEYFAQMCRHPDLVVLVVSLVVSVVPDDPVRCVFQPNVNSVVSSVVSVCSSVVGHHDCVQVSVLVSSRGTTPDHDRYHYDDDCSVVLSVCRVPPDPVVSVVVSCVVPVPVPDGGPNPPPDD/DVVVQVVLLVVLLVVLVVLLVVLQVVVPPPPDNPPCVSVVVSVVLSVVLSVDRVVVSVVVSVVVSVVSVVVVQQPDFAQQELAEEEEAACLKDPNVVLLQVSQVSPHQYEYEHCDCPDPSNVCCVVRGDPSYDYADDDLLDLVSLVVSLVVVCVVSPQQFHAEYEYDWAAQFAQDAPVLDDVVRLVVRLSTLAVSLVSNCVSRVVRCLSNLHEYEYEAALLCQAPAGRRVSNNVNSVNRLVVQVVVQVVCVVSSYHYAYEHEYFAQMCRHDDLVVLVVSLVVSVVPDDPVRCVFQPNVNSVVSSVVSVCVSVVGHHDCVQVSVLVSSRGTTPDHDRYHYDDDCSVVLSVCRVPPDPVVSVVVSCVVPVPPPDGGPNPPPDD

Organism: Cavia porcellus (NCBI:txid10141)